Protein AF-R6D1F4-F1 (afdb_monomer)

pLDDT: mean 78.09, std 19.05, range [25.53, 97.44]

Solvent-accessible surface area (backbone atoms only — not comparable to full-atom values): 22098 Å² total; per-residue (Å²): 130,82,60,61,30,60,56,49,36,53,54,28,50,54,47,27,51,52,50,48,73,69,30,68,64,54,50,50,48,53,52,25,31,78,68,50,69,41,52,68,66,56,49,43,51,42,25,47,53,52,12,49,42,47,22,52,22,46,59,75,63,56,49,48,90,72,30,70,96,51,46,61,45,45,70,38,38,33,46,33,50,54,51,55,50,50,54,47,43,54,55,43,47,49,47,46,39,45,26,47,51,37,53,28,57,77,69,72,49,92,71,85,74,60,78,46,83,80,66,59,69,62,52,49,52,46,15,49,65,34,28,41,85,91,60,50,64,70,58,26,43,48,47,54,26,59,47,42,29,51,52,37,36,41,47,46,46,45,26,42,56,49,37,50,51,55,40,37,76,72,62,32,45,30,34,42,36,30,45,34,83,80,87,55,56,73,70,55,50,72,58,40,46,77,24,48,55,74,87,60,52,60,91,59,65,85,63,70,55,80,90,59,80,50,43,61,40,68,54,73,43,81,62,90,73,56,99,87,52,100,67,88,79,82,81,60,72,66,64,60,54,62,64,72,67,76,80,75,86,74,91,77,84,52,72,69,60,57,50,52,32,52,74,72,69,44,70,74,87,57,88,71,83,69,60,56,54,78,63,55,59,62,52,34,41,75,72,59,55,30,37,78,54,68,22,62,80,67,35,34,35,26,30,80,87,45,93,64,36,48,88,74,51,26,22,42,77,56,54,70,73,55,51,44,50,48,43,70,72,42,61,64,60,28,31,71,38,59,49,100,84,69,49,75,64,49,32,31,40,34,79,52,100,52,76,44,18,28,18,38,40,83,88,78,67,49,76,41,81,24,33,30,34,33,43,40,52,25,64,84,24,14,35,74,36,34,35,75,83,80,79,87,128

Radius of gyration: 24.53 Å; Cα contacts (8 Å, |Δi|>4): 588; chains: 1; bounding box: 67×58×60 Å

Structure (mmCIF, N/CA/C/O backbone):
data_AF-R6D1F4-F1
#
_entry.id   AF-R6D1F4-F1
#
loop_
_atom_site.group_PDB
_atom_site.id
_atom_site.type_symbol
_atom_site.label_atom_id
_atom_site.label_alt_id
_atom_site.label_comp_id
_atom_site.label_asym_id
_atom_site.label_entity_id
_atom_site.label_seq_id
_atom_site.pdbx_PDB_ins_code
_atom_site.Cartn_x
_atom_site.Cartn_y
_atom_site.Cartn_z
_atom_site.occupancy
_atom_site.B_iso_or_equiv
_atom_site.auth_seq_id
_atom_site.auth_comp_id
_atom_site.auth_asym_id
_atom_site.auth_atom_id
_atom_site.pdbx_PDB_model_num
ATOM 1 N N . MET A 1 1 ? -4.637 -19.930 -29.247 1.00 53.06 1 MET A N 1
ATOM 2 C CA . MET A 1 1 ? -3.417 -19.382 -28.620 1.00 53.06 1 MET A CA 1
ATOM 3 C C . MET A 1 1 ? -3.713 -19.328 -27.136 1.00 53.06 1 MET A C 1
ATOM 5 O O . MET A 1 1 ? -4.771 -18.810 -26.799 1.00 53.06 1 MET A O 1
ATOM 9 N N . ALA A 1 2 ? -2.911 -19.974 -26.293 1.00 59.78 2 ALA A N 1
ATOM 10 C CA . ALA A 1 2 ? -3.158 -19.962 -24.855 1.00 59.78 2 ALA A CA 1
ATOM 11 C C . ALA A 1 2 ? -3.005 -18.535 -24.308 1.00 59.78 2 ALA A C 1
ATOM 13 O O . ALA A 1 2 ? -2.110 -17.807 -24.741 1.00 59.78 2 ALA A O 1
ATOM 14 N N . ASP A 1 3 ? -3.900 -18.122 -23.411 1.00 86.00 3 ASP A N 1
ATOM 15 C CA . ASP A 1 3 ? -3.799 -16.825 -22.745 1.00 86.00 3 ASP A CA 1
ATOM 16 C C . ASP A 1 3 ? -2.690 -16.902 -21.690 1.00 86.00 3 ASP A C 1
ATOM 18 O O . ASP A 1 3 ? -2.910 -17.324 -20.554 1.00 86.00 3 ASP A O 1
ATOM 22 N N . ILE A 1 4 ? -1.477 -16.515 -22.093 1.00 91.75 4 ILE A N 1
ATOM 23 C CA . ILE A 1 4 ? -0.282 -16.528 -21.239 1.00 91.75 4 ILE A CA 1
ATOM 24 C C . ILE A 1 4 ? -0.529 -15.750 -19.937 1.00 91.75 4 ILE A C 1
ATOM 26 O O . ILE A 1 4 ? -0.043 -16.153 -18.882 1.00 91.75 4 ILE A O 1
ATOM 30 N N . GLY A 1 5 ? -1.310 -14.664 -19.976 1.00 92.69 5 GLY A N 1
ATOM 31 C CA . GLY A 1 5 ? -1.641 -13.890 -18.779 1.00 92.69 5 GLY A CA 1
ATOM 32 C C . GLY A 1 5 ? -2.456 -14.699 -17.774 1.00 92.69 5 GLY A C 1
ATOM 33 O O . GLY A 1 5 ? -2.132 -14.701 -16.584 1.00 92.69 5 GLY A O 1
ATOM 34 N N . ALA A 1 6 ? -3.468 -15.427 -18.249 1.00 94.25 6 ALA A N 1
ATOM 35 C CA . ALA A 1 6 ? -4.284 -16.300 -17.410 1.00 94.25 6 ALA A CA 1
ATOM 36 C C . ALA A 1 6 ? -3.468 -17.468 -16.827 1.00 94.25 6 ALA A C 1
ATOM 38 O O . ALA A 1 6 ? -3.527 -17.713 -15.621 1.00 94.25 6 ALA A O 1
ATOM 39 N N . GLU A 1 7 ? -2.646 -18.135 -17.643 1.00 95.06 7 GLU A N 1
ATOM 40 C CA . GLU A 1 7 ? -1.803 -19.248 -17.183 1.00 95.06 7 GLU A CA 1
ATOM 41 C C . GLU A 1 7 ? -0.775 -18.811 -16.128 1.00 95.06 7 GLU A C 1
ATOM 43 O O . GLU A 1 7 ? -0.550 -19.507 -15.131 1.00 95.06 7 GLU A O 1
ATOM 48 N N . LEU A 1 8 ? -0.142 -17.649 -16.323 1.00 96.12 8 LEU A N 1
ATOM 49 C CA . LEU A 1 8 ? 0.787 -17.086 -15.343 1.00 96.12 8 LEU A CA 1
ATOM 50 C C . LEU A 1 8 ? 0.063 -16.719 -14.050 1.00 96.12 8 LEU A C 1
ATOM 52 O O . LEU A 1 8 ? 0.549 -17.054 -12.969 1.00 96.12 8 LEU A O 1
ATOM 56 N N . LEU A 1 9 ? -1.110 -16.089 -14.139 1.00 95.81 9 LEU A N 1
ATOM 57 C CA . LEU A 1 9 ? -1.911 -15.748 -12.966 1.00 95.81 9 LEU A CA 1
ATOM 58 C C . LEU A 1 9 ? -2.286 -16.995 -12.148 1.00 95.81 9 LEU A C 1
ATOM 60 O O . LEU A 1 9 ? -2.201 -16.960 -10.919 1.00 95.81 9 LEU A O 1
ATOM 64 N N . GLU A 1 10 ? -2.661 -18.103 -12.789 1.00 95.00 10 GLU A N 1
ATOM 65 C CA . GLU A 1 10 ? -2.964 -19.359 -12.090 1.00 95.00 10 GLU A CA 1
ATOM 66 C C . GLU A 1 10 ? -1.749 -19.919 -11.339 1.00 95.00 10 GLU A C 1
ATOM 68 O O . GLU A 1 10 ? -1.859 -20.275 -10.159 1.00 95.00 10 GLU A O 1
ATOM 73 N N . LYS A 1 11 ? -0.572 -19.937 -11.977 1.00 96.19 11 LYS A N 1
ATOM 74 C CA . LYS A 1 11 ? 0.685 -20.371 -11.339 1.00 96.19 11 LYS A CA 1
ATOM 75 C C . LYS A 1 11 ? 1.052 -19.480 -10.151 1.00 96.19 11 LYS A C 1
ATOM 77 O O . LYS A 1 11 ? 1.352 -19.991 -9.067 1.00 96.19 11 LYS A O 1
ATOM 82 N N . ILE A 1 12 ? 0.951 -18.161 -10.326 1.00 94.44 12 ILE A N 1
ATOM 83 C CA . ILE A 1 12 ? 1.203 -17.164 -9.278 1.00 94.44 12 ILE A CA 1
ATOM 84 C C . ILE A 1 12 ? 0.252 -17.386 -8.097 1.00 94.44 12 ILE A C 1
ATOM 86 O O . ILE A 1 12 ? 0.707 -17.467 -6.957 1.00 94.44 12 ILE A O 1
ATOM 90 N N . ARG A 1 13 ? -1.051 -17.565 -8.344 1.00 93.56 13 ARG A N 1
ATOM 91 C CA . ARG A 1 13 ? -2.054 -17.837 -7.298 1.00 93.56 13 ARG A CA 1
ATOM 92 C C . ARG A 1 13 ? -1.771 -19.126 -6.536 1.00 93.56 13 ARG A C 1
ATOM 94 O O . ARG A 1 13 ? -1.848 -19.138 -5.306 1.00 93.56 13 ARG A O 1
ATOM 101 N N . ALA A 1 14 ? -1.427 -20.203 -7.240 1.00 90.94 14 ALA A N 1
ATOM 102 C CA . ALA A 1 14 ? -1.107 -21.482 -6.612 1.00 90.94 14 ALA A CA 1
ATOM 103 C C . ALA A 1 14 ? 0.117 -21.366 -5.687 1.00 90.94 14 ALA A C 1
ATOM 105 O O . ALA A 1 14 ? 0.090 -21.839 -4.545 1.00 90.94 14 ALA A O 1
ATOM 106 N N . TYR A 1 15 ? 1.169 -20.687 -6.144 1.00 90.25 15 TYR A N 1
ATOM 107 C CA . TYR A 1 15 ? 2.377 -20.466 -5.353 1.00 90.25 15 TYR A CA 1
ATOM 108 C C . TYR A 1 15 ? 2.146 -19.516 -4.178 1.00 90.25 15 TYR A C 1
ATOM 110 O O . TYR A 1 15 ? 2.557 -19.820 -3.058 1.00 90.25 15 TYR A O 1
ATOM 118 N N . PHE A 1 16 ? 1.433 -18.410 -4.402 1.00 90.56 16 PHE A N 1
ATOM 119 C CA . PHE A 1 16 ? 1.022 -17.475 -3.358 1.00 90.56 16 PHE A CA 1
ATOM 120 C C . PHE A 1 16 ? 0.257 -18.199 -2.247 1.00 90.56 16 PHE A C 1
ATOM 122 O O . PHE A 1 16 ? 0.641 -18.118 -1.080 1.00 90.56 16 PHE A O 1
ATOM 129 N N . LYS A 1 17 ? -0.750 -19.006 -2.607 1.00 87.69 17 LYS A N 1
ATOM 130 C CA . LYS A 1 17 ? -1.516 -19.817 -1.653 1.00 87.69 17 LYS A CA 1
ATOM 131 C C . LYS A 1 17 ? -0.607 -20.737 -0.837 1.00 87.69 17 LYS A C 1
ATOM 133 O O . LYS A 1 17 ? -0.719 -20.762 0.387 1.00 87.69 17 LYS A O 1
ATOM 138 N N . LYS A 1 18 ? 0.321 -21.450 -1.487 1.00 88.06 18 LYS A N 1
ATOM 139 C CA . LYS A 1 18 ? 1.293 -22.324 -0.808 1.00 88.06 18 LYS A CA 1
ATOM 140 C C . LYS A 1 18 ? 2.177 -21.541 0.170 1.00 88.06 18 LYS A C 1
ATOM 142 O O . LYS A 1 18 ? 2.389 -21.991 1.294 1.00 88.06 18 LYS A O 1
ATOM 147 N N . LYS A 1 19 ? 2.678 -20.367 -0.226 1.00 86.25 19 LYS A N 1
ATOM 148 C CA . LYS A 1 19 ? 3.508 -19.512 0.637 1.00 86.25 19 LYS A CA 1
ATOM 149 C C . LYS A 1 19 ? 2.720 -18.964 1.824 1.00 86.25 19 LYS A C 1
ATOM 151 O O . LYS A 1 19 ? 3.225 -19.010 2.938 1.00 86.25 19 LYS A O 1
ATOM 156 N N . CYS A 1 20 ? 1.476 -18.531 1.626 1.00 79.00 20 CYS A N 1
ATOM 157 C CA . CYS A 1 20 ? 0.606 -18.093 2.718 1.00 79.00 20 CYS A CA 1
ATOM 158 C C . CYS A 1 20 ? 0.258 -19.228 3.689 1.00 79.00 20 CYS A C 1
ATOM 160 O O . CYS A 1 20 ? 0.192 -18.988 4.891 1.00 79.00 20 CYS A O 1
ATOM 162 N N . GLN A 1 21 ? 0.061 -20.456 3.199 1.00 81.56 21 GLN A N 1
ATOM 163 C CA . GLN A 1 21 ? -0.160 -21.641 4.041 1.00 81.56 21 GLN A CA 1
ATOM 164 C C . GLN A 1 21 ? 1.066 -21.992 4.894 1.00 81.56 21 GLN A C 1
ATOM 166 O O . GLN A 1 21 ? 0.909 -22.424 6.032 1.00 81.56 21 GLN A O 1
ATOM 171 N N . GLY A 1 22 ? 2.273 -21.791 4.358 1.00 78.00 22 GLY A N 1
ATOM 172 C CA . GLY A 1 22 ? 3.528 -21.996 5.086 1.00 78.00 22 GLY A CA 1
ATOM 173 C C . GLY A 1 22 ? 3.940 -20.835 5.999 1.00 78.00 22 GLY A C 1
ATOM 174 O O . GLY A 1 22 ? 4.859 -20.991 6.799 1.00 78.00 22 GLY A O 1
ATOM 175 N N . ASP A 1 23 ? 3.293 -19.673 5.898 1.00 81.62 23 ASP A N 1
ATOM 176 C CA . ASP A 1 23 ? 3.633 -18.493 6.692 1.00 81.62 23 ASP A CA 1
ATOM 177 C C . ASP A 1 23 ? 2.931 -18.531 8.057 1.00 81.62 23 ASP A C 1
ATOM 179 O O . ASP A 1 23 ? 1.729 -18.281 8.184 1.00 81.62 23 ASP A O 1
ATOM 183 N N . ALA A 1 24 ? 3.709 -18.824 9.101 1.00 79.56 24 ALA A N 1
ATOM 184 C CA . ALA A 1 24 ? 3.209 -18.948 10.467 1.00 79.56 24 ALA A CA 1
ATOM 185 C C . ALA A 1 24 ? 2.533 -17.668 10.989 1.00 79.56 24 ALA A C 1
ATOM 187 O O . ALA A 1 24 ? 1.600 -17.754 11.790 1.00 79.56 24 ALA A O 1
ATOM 188 N N . TYR A 1 25 ? 2.978 -16.486 10.547 1.00 82.19 25 TYR A N 1
ATOM 189 C CA . TYR A 1 25 ? 2.371 -15.225 10.961 1.00 82.19 25 TYR A CA 1
ATOM 190 C C . TYR A 1 25 ? 1.000 -15.046 10.307 1.00 82.19 25 TYR A C 1
ATOM 192 O O . TYR A 1 25 ? 0.024 -14.793 11.013 1.00 82.19 25 TYR A O 1
ATOM 200 N N . ILE A 1 26 ? 0.905 -15.259 8.990 1.00 81.50 26 ILE A N 1
ATOM 201 C CA . ILE A 1 26 ? -0.367 -15.193 8.253 1.00 81.50 26 ILE A CA 1
ATOM 202 C C . ILE A 1 26 ? -1.378 -16.175 8.856 1.00 81.50 26 ILE A C 1
ATOM 204 O O . ILE A 1 26 ? -2.488 -15.769 9.196 1.00 81.50 26 ILE A O 1
ATOM 208 N N . GLN A 1 27 ? -0.992 -17.439 9.057 1.00 87.00 27 GLN A N 1
ATOM 209 C CA . GLN A 1 27 ? -1.887 -18.449 9.636 1.00 87.00 27 GLN A CA 1
ATOM 210 C C . GLN A 1 27 ? -2.335 -18.084 11.058 1.00 87.00 27 GLN A C 1
ATOM 212 O O . GLN A 1 27 ? -3.510 -18.229 11.395 1.00 87.00 27 GLN A O 1
ATOM 217 N N . SER A 1 28 ? -1.425 -17.552 11.879 1.00 84.06 28 SER A N 1
ATOM 218 C CA . SER A 1 28 ? -1.742 -17.097 13.235 1.00 84.06 28 SER A CA 1
ATOM 219 C C . SER A 1 28 ? -2.768 -15.961 13.235 1.00 84.06 28 SER A C 1
ATOM 221 O O . SER A 1 28 ? -3.774 -16.045 13.943 1.00 84.06 28 SER A O 1
ATOM 223 N N . VAL A 1 29 ? -2.569 -14.921 12.417 1.00 79.06 29 VAL A N 1
ATOM 224 C CA . VAL A 1 29 ? -3.498 -13.781 12.358 1.00 79.06 29 VAL A CA 1
ATOM 225 C C . VAL A 1 29 ? -4.857 -14.206 11.802 1.00 79.06 29 VAL A C 1
ATOM 227 O O . VAL A 1 29 ? -5.874 -13.849 12.392 1.00 79.06 29 VAL A O 1
ATOM 230 N N . LEU A 1 30 ? -4.906 -15.016 10.739 1.00 81.81 30 LEU A N 1
ATOM 231 C CA . LEU A 1 30 ? -6.174 -15.526 10.197 1.00 81.81 30 LEU A CA 1
ATOM 232 C C . LEU A 1 30 ? -6.939 -16.378 11.224 1.00 81.81 30 LEU A C 1
ATOM 234 O O . LEU A 1 30 ? -8.153 -16.231 11.362 1.00 81.81 30 LEU A O 1
ATOM 238 N N . GLY A 1 31 ? -6.239 -17.200 12.012 1.00 78.44 31 GLY A N 1
ATOM 239 C CA . GLY A 1 31 ? -6.842 -17.932 13.129 1.00 78.44 31 GLY A CA 1
ATOM 240 C C . GLY A 1 31 ? -7.426 -17.007 14.203 1.00 78.44 31 GLY A C 1
ATOM 241 O O . GLY A 1 31 ? -8.536 -17.234 14.684 1.00 78.44 31 GLY A O 1
ATOM 242 N N . LYS A 1 32 ? -6.724 -15.918 14.548 1.00 80.88 32 LYS A N 1
ATOM 243 C CA . LYS A 1 32 ? -7.228 -14.899 15.488 1.00 80.88 32 LYS A CA 1
ATOM 244 C C . LYS A 1 32 ? -8.426 -14.127 14.942 1.00 80.88 32 LYS A C 1
ATOM 246 O O . LYS A 1 32 ? -9.312 -13.766 15.718 1.00 80.88 32 LYS A O 1
ATOM 251 N N . VAL A 1 33 ? -8.462 -13.865 13.636 1.00 84.69 33 VAL A N 1
ATOM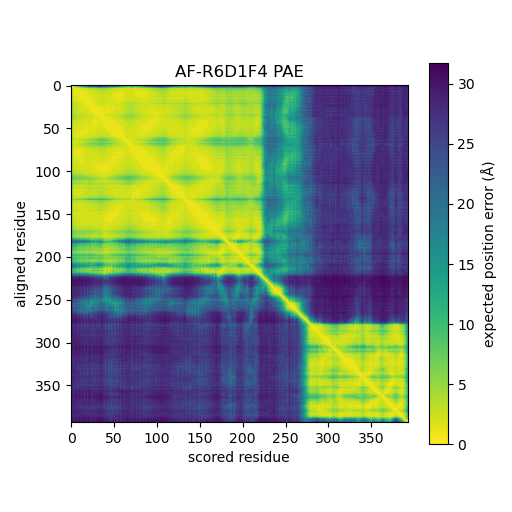 252 C CA . VAL A 1 33 ? -9.601 -13.229 12.960 1.00 84.69 33 VAL A CA 1
ATOM 253 C C . VAL A 1 33 ? -10.833 -14.125 13.085 1.00 84.69 33 VAL A C 1
ATOM 255 O O . VAL A 1 33 ? -11.843 -13.681 13.630 1.00 84.69 33 VAL A O 1
ATOM 258 N N . ALA A 1 34 ? -10.708 -15.408 12.727 1.00 83.06 34 ALA A N 1
ATOM 259 C CA . ALA A 1 34 ? -11.786 -16.390 12.862 1.00 83.06 34 ALA A CA 1
ATOM 260 C C . ALA A 1 34 ? -12.261 -16.556 14.319 1.00 83.06 34 ALA A C 1
ATOM 262 O O . ALA A 1 34 ? -13.454 -16.696 14.579 1.00 83.06 34 ALA A O 1
ATOM 263 N N . ALA A 1 35 ? -11.340 -16.483 15.286 1.00 84.75 35 ALA A N 1
ATOM 264 C CA . ALA A 1 35 ? -11.652 -16.546 16.714 1.00 84.75 35 ALA A CA 1
ATOM 265 C C . ALA A 1 35 ? -12.200 -15.226 17.305 1.00 84.75 35 ALA A C 1
ATOM 267 O O . ALA A 1 35 ? -12.574 -15.190 18.477 1.00 84.75 35 ALA A O 1
ATOM 268 N N . GLY A 1 36 ? -12.217 -14.119 16.551 1.00 85.06 36 GLY A N 1
ATOM 269 C CA . GLY A 1 36 ? -12.628 -12.800 17.054 1.00 85.06 36 GLY A CA 1
ATOM 270 C C . GLY A 1 36 ? -11.679 -12.194 18.104 1.00 85.06 36 GLY A C 1
ATOM 271 O O . GLY A 1 36 ? -12.086 -11.367 18.934 1.00 85.06 36 GLY A O 1
ATOM 272 N N . THR A 1 37 ? -10.414 -12.615 18.110 1.00 86.75 37 THR A N 1
ATOM 273 C CA . THR A 1 37 ? -9.377 -12.156 19.051 1.00 86.75 37 THR A CA 1
ATOM 274 C C . THR A 1 37 ? -8.314 -11.268 18.407 1.00 86.75 37 THR A C 1
ATOM 276 O O . THR A 1 37 ? -7.555 -10.630 19.139 1.00 86.75 37 THR A O 1
ATOM 279 N N . ALA A 1 38 ? -8.298 -11.171 17.073 1.00 79.75 38 ALA A N 1
ATOM 280 C CA . ALA A 1 38 ? -7.378 -10.312 16.335 1.00 79.75 38 ALA A CA 1
ATOM 281 C C . ALA A 1 38 ? -7.496 -8.834 16.735 1.00 79.75 38 ALA A C 1
ATOM 283 O O . ALA A 1 38 ? -8.564 -8.355 17.129 1.00 79.75 38 ALA A O 1
ATOM 284 N N . GLN A 1 39 ? -6.377 -8.124 16.623 1.00 84.06 39 GLN A N 1
ATOM 285 C CA . GLN A 1 39 ? -6.274 -6.680 16.797 1.00 84.06 39 GLN A CA 1
ATOM 286 C C . GLN A 1 39 ? -5.998 -5.989 15.462 1.00 84.06 39 GLN A C 1
ATOM 288 O O . GLN A 1 39 ? -5.355 -6.548 14.577 1.00 84.06 39 GLN A O 1
ATOM 293 N N . MET A 1 40 ? -6.414 -4.727 15.345 1.00 85.44 40 MET A N 1
ATOM 294 C CA . MET A 1 40 ? -6.234 -3.940 14.121 1.00 85.44 40 MET A CA 1
ATOM 295 C C . MET A 1 40 ? -4.776 -3.825 13.672 1.00 85.44 40 MET A C 1
ATOM 297 O O . MET A 1 40 ? -4.468 -3.904 12.485 1.00 85.44 40 MET A O 1
ATOM 301 N N . GLU A 1 41 ? -3.846 -3.723 14.618 1.00 81.31 41 GLU A N 1
ATOM 302 C CA . GLU A 1 41 ? -2.424 -3.707 14.286 1.00 81.31 41 GLU A CA 1
ATOM 303 C C . GLU A 1 41 ? -1.943 -5.018 13.646 1.00 81.31 41 GLU A C 1
ATOM 305 O O . GLU A 1 41 ? -1.112 -4.990 12.740 1.00 81.31 41 GLU A O 1
ATOM 310 N N . GLU A 1 42 ? -2.509 -6.161 14.040 1.00 80.19 42 GLU A N 1
ATOM 311 C CA . GLU A 1 42 ? -2.190 -7.458 13.436 1.00 80.19 42 GLU A CA 1
ATOM 312 C C . GLU A 1 42 ? -2.698 -7.544 11.995 1.00 80.19 42 GLU A C 1
ATOM 314 O O . GLU A 1 42 ? -2.023 -8.124 11.150 1.00 80.19 42 GLU A O 1
ATOM 319 N N . ILE A 1 43 ? -3.831 -6.909 11.679 1.00 87.25 43 ILE A N 1
ATOM 320 C CA . ILE A 1 43 ? -4.327 -6.810 10.297 1.00 87.25 43 ILE A CA 1
ATOM 321 C C . ILE A 1 43 ? -3.442 -5.873 9.462 1.00 87.25 43 ILE A C 1
ATOM 323 O O . ILE A 1 43 ? -3.147 -6.161 8.301 1.00 87.25 43 ILE A O 1
ATOM 327 N N . SER A 1 44 ? -2.948 -4.786 10.064 1.00 86.19 44 SER A N 1
ATOM 328 C CA . SER A 1 44 ? -1.982 -3.888 9.420 1.00 86.19 44 SER A CA 1
ATOM 329 C C . SER A 1 44 ? -0.683 -4.604 9.059 1.00 86.19 44 SER A C 1
ATOM 331 O O . SER A 1 44 ? -0.127 -4.385 7.990 1.00 86.19 44 SER A O 1
ATOM 333 N N . LEU A 1 45 ? -0.186 -5.474 9.935 1.00 83.25 45 LEU A N 1
ATOM 334 C CA . LEU A 1 45 ? 1.002 -6.283 9.670 1.00 83.25 45 LEU A CA 1
ATOM 335 C C . LEU A 1 45 ? 0.702 -7.443 8.708 1.00 83.25 45 LEU A C 1
ATOM 337 O O . LEU A 1 45 ? 1.538 -7.756 7.860 1.00 83.25 45 LEU A O 1
ATOM 341 N N . LEU A 1 46 ? -0.498 -8.031 8.772 1.00 84.44 46 LEU A N 1
ATOM 342 C CA . LEU A 1 46 ? -0.970 -9.029 7.809 1.00 84.44 46 LEU A CA 1
ATOM 343 C C . LEU A 1 46 ? -0.942 -8.474 6.382 1.00 84.44 46 LEU A C 1
ATOM 345 O O . LEU A 1 46 ? -0.485 -9.179 5.487 1.00 84.44 46 LEU A O 1
ATOM 349 N N . SER A 1 47 ? -1.358 -7.222 6.156 1.00 90.31 47 SER A N 1
ATOM 350 C CA . SER A 1 47 ? -1.299 -6.614 4.817 1.00 90.31 47 SER A CA 1
ATOM 351 C C . SER A 1 47 ? 0.136 -6.512 4.286 1.00 90.31 47 SER A C 1
ATOM 353 O O . SER A 1 47 ? 0.371 -6.744 3.100 1.00 90.31 47 SER A O 1
ATOM 355 N N . GLN A 1 48 ? 1.120 -6.259 5.157 1.00 87.38 48 GLN A N 1
ATOM 356 C CA . GLN A 1 48 ? 2.540 -6.271 4.782 1.00 87.38 48 GLN A CA 1
ATOM 357 C C . GLN A 1 48 ? 2.992 -7.682 4.390 1.00 87.38 48 GLN A C 1
ATOM 359 O O . GLN A 1 48 ? 3.586 -7.860 3.327 1.00 87.38 48 GLN A O 1
ATOM 364 N N . SER A 1 49 ? 2.672 -8.690 5.210 1.00 85.50 49 SER A N 1
ATOM 365 C CA . SER A 1 49 ? 3.015 -10.090 4.934 1.00 85.50 49 SER A CA 1
ATOM 366 C C . SER A 1 49 ? 2.361 -10.604 3.649 1.00 85.50 49 SER A C 1
ATOM 368 O O . SER A 1 49 ? 3.034 -11.226 2.832 1.00 85.50 49 SER A O 1
ATOM 370 N N . ILE A 1 50 ? 1.077 -10.312 3.426 1.00 90.56 50 ILE A N 1
ATOM 371 C CA . ILE A 1 50 ? 0.350 -10.685 2.203 1.00 90.56 50 ILE A CA 1
ATOM 372 C C . ILE A 1 50 ? 0.973 -10.016 0.975 1.00 90.56 50 ILE A C 1
ATOM 374 O O . ILE A 1 50 ? 1.229 -10.694 -0.019 1.00 90.56 50 ILE A O 1
ATOM 378 N N . GLY A 1 51 ? 1.292 -8.720 1.057 1.00 91.88 51 GLY A N 1
ATOM 379 C CA . GLY A 1 51 ? 1.961 -7.999 -0.027 1.00 91.88 51 GLY A CA 1
ATOM 380 C C . GLY A 1 51 ? 3.309 -8.620 -0.384 1.00 91.88 51 GLY A C 1
ATOM 381 O O . GLY A 1 51 ? 3.592 -8.836 -1.560 1.00 91.88 51 GLY A O 1
ATOM 382 N N . PHE A 1 52 ? 4.100 -8.977 0.629 1.00 88.38 52 PHE A N 1
ATOM 383 C CA . PHE A 1 52 ? 5.386 -9.649 0.453 1.00 88.38 52 PHE A CA 1
ATOM 384 C C . PHE A 1 52 ? 5.244 -11.048 -0.169 1.00 88.38 52 PHE A C 1
ATOM 386 O O . PHE A 1 52 ? 5.977 -11.400 -1.088 1.00 88.38 52 PHE A O 1
ATOM 393 N N . ARG A 1 53 ? 4.278 -11.868 0.269 1.00 88.44 53 ARG A N 1
ATOM 394 C CA . ARG A 1 53 ? 4.058 -13.189 -0.355 1.00 88.44 53 ARG A CA 1
ATOM 395 C C . ARG A 1 53 ? 3.583 -13.069 -1.800 1.00 88.44 53 ARG A C 1
ATOM 397 O O . ARG A 1 53 ? 3.977 -13.881 -2.636 1.00 88.44 53 ARG A O 1
ATOM 404 N N . ALA A 1 54 ? 2.774 -12.058 -2.103 1.00 91.50 54 ALA A N 1
ATOM 405 C CA . ALA A 1 54 ? 2.332 -11.776 -3.462 1.00 91.50 54 ALA A CA 1
ATOM 406 C C . ALA A 1 54 ? 3.499 -11.332 -4.357 1.00 91.50 54 ALA A C 1
ATOM 408 O O . ALA A 1 54 ? 3.613 -11.812 -5.483 1.00 91.50 54 ALA A O 1
ATOM 409 N N . SER A 1 55 ? 4.405 -10.486 -3.854 1.00 92.00 55 SER A N 1
ATOM 410 C CA . SER A 1 55 ? 5.592 -10.075 -4.610 1.00 92.00 55 SER A CA 1
ATOM 411 C C . SER A 1 55 ? 6.530 -11.249 -4.889 1.00 92.00 55 SER A C 1
ATOM 413 O O . SER A 1 55 ? 6.959 -11.411 -6.028 1.00 92.00 55 SER A O 1
ATOM 415 N N . GLN A 1 56 ? 6.758 -12.130 -3.909 1.00 89.06 56 GLN A N 1
ATOM 416 C CA . GLN A 1 56 ? 7.511 -13.372 -4.117 1.00 89.06 56 GLN A CA 1
ATOM 417 C C . GLN A 1 56 ? 6.887 -14.248 -5.209 1.00 89.06 56 GLN A C 1
ATOM 419 O O . GLN A 1 56 ? 7.601 -14.763 -6.065 1.00 89.06 56 GLN A O 1
ATOM 424 N N . ALA A 1 57 ? 5.562 -14.406 -5.195 1.00 91.62 57 ALA A N 1
ATOM 425 C CA . ALA A 1 57 ? 4.864 -15.205 -6.194 1.00 91.62 57 ALA A CA 1
ATOM 426 C C . ALA A 1 57 ? 4.972 -14.599 -7.602 1.00 91.62 57 ALA A C 1
ATOM 428 O O . ALA A 1 57 ? 5.180 -15.336 -8.560 1.00 91.62 57 ALA A O 1
ATOM 429 N N . ILE A 1 58 ? 4.878 -13.274 -7.738 1.00 92.06 58 ILE A N 1
ATOM 430 C CA . ILE A 1 58 ? 5.068 -12.595 -9.028 1.00 92.06 58 ILE A CA 1
ATOM 431 C C . ILE A 1 58 ? 6.505 -12.790 -9.534 1.00 92.06 58 ILE A C 1
ATOM 433 O O . ILE A 1 58 ? 6.681 -13.203 -10.677 1.00 92.06 58 ILE A O 1
ATOM 437 N N . SER A 1 59 ? 7.520 -12.545 -8.697 1.00 90.50 59 SER A N 1
ATOM 438 C CA . SER A 1 59 ? 8.937 -12.679 -9.082 1.00 90.50 59 SER A CA 1
ATOM 439 C C . SER A 1 59 ? 9.320 -14.085 -9.541 1.00 90.50 59 SER A C 1
ATOM 441 O O . SER A 1 59 ? 10.207 -14.229 -10.372 1.00 90.50 59 SER A O 1
ATOM 443 N N . GLU A 1 60 ? 8.679 -15.120 -8.995 1.00 92.94 60 GLU A N 1
ATOM 444 C CA . GLU A 1 60 ? 8.955 -16.516 -9.353 1.00 92.94 60 GLU A CA 1
ATOM 445 C C . GLU A 1 60 ? 8.577 -16.824 -10.812 1.00 92.94 60 GLU A C 1
ATOM 447 O O . GLU A 1 60 ? 9.307 -17.524 -11.511 1.00 92.94 60 GLU A O 1
ATOM 452 N N . PHE A 1 61 ? 7.438 -16.307 -11.286 1.00 93.62 61 PHE A N 1
ATOM 453 C CA . PHE A 1 61 ? 6.871 -16.704 -12.583 1.00 93.62 61 PHE A CA 1
ATOM 454 C C . PHE A 1 61 ? 6.960 -15.634 -13.668 1.00 93.62 61 PHE A C 1
ATOM 456 O O . PHE A 1 61 ? 6.819 -15.964 -14.844 1.00 93.62 61 PHE A O 1
ATOM 463 N N . VAL A 1 62 ? 7.177 -14.369 -13.308 1.00 91.12 62 VAL A N 1
ATOM 464 C CA . VAL A 1 62 ? 7.281 -13.274 -14.275 1.00 91.12 62 VAL A CA 1
ATOM 465 C C . VAL A 1 62 ? 8.749 -13.008 -14.598 1.00 91.12 62 VAL A C 1
ATOM 467 O O . VAL A 1 62 ? 9.456 -12.364 -13.831 1.00 91.12 62 VAL A O 1
ATOM 470 N N . ASN A 1 63 ? 9.187 -13.489 -15.759 1.00 90.56 63 ASN A N 1
ATOM 471 C CA . ASN A 1 63 ? 10.528 -13.301 -16.318 1.00 90.56 63 ASN A CA 1
ATOM 472 C C . ASN A 1 63 ? 10.458 -13.288 -17.854 1.00 90.56 63 ASN A C 1
ATOM 474 O O . ASN A 1 63 ? 9.433 -13.668 -18.425 1.00 90.56 63 ASN A O 1
ATOM 478 N N . VAL A 1 64 ? 11.526 -12.873 -18.538 1.00 90.62 64 VAL A N 1
ATOM 479 C CA . VAL A 1 64 ? 11.515 -12.775 -20.016 1.00 90.62 64 VAL A CA 1
ATOM 480 C C . VAL A 1 64 ? 11.266 -14.120 -20.701 1.00 90.62 64 VAL A C 1
ATOM 482 O O . VAL A 1 64 ? 10.636 -14.156 -21.750 1.00 90.62 64 VAL A O 1
ATOM 485 N N . ALA A 1 65 ? 11.690 -15.237 -20.106 1.00 91.12 65 ALA A N 1
ATOM 486 C CA . ALA A 1 65 ? 11.482 -16.565 -20.687 1.00 91.12 65 ALA A CA 1
ATOM 487 C C . ALA A 1 65 ? 10.013 -17.022 -20.622 1.00 91.12 65 ALA A C 1
ATOM 489 O O . ALA A 1 65 ? 9.581 -17.839 -21.433 1.00 91.12 65 ALA A O 1
ATOM 490 N N . ALA A 1 66 ? 9.246 -16.496 -19.669 1.00 91.19 66 ALA A N 1
ATOM 491 C CA . ALA A 1 66 ? 7.830 -16.792 -19.489 1.00 91.19 66 ALA A CA 1
ATOM 492 C C . ALA A 1 66 ? 6.906 -15.896 -20.337 1.00 91.19 66 ALA A C 1
ATOM 494 O O . ALA A 1 66 ? 5.692 -16.107 -20.348 1.00 91.19 66 ALA A O 1
ATOM 495 N N . LEU A 1 67 ? 7.459 -14.890 -21.022 1.00 92.94 67 LEU A N 1
ATOM 496 C CA . LEU A 1 67 ? 6.707 -13.868 -21.746 1.00 92.94 67 LEU A CA 1
ATOM 497 C C . LEU A 1 67 ? 6.796 -14.054 -23.268 1.00 92.94 67 LEU A C 1
ATOM 499 O O . LEU A 1 67 ? 7.840 -14.459 -23.784 1.00 92.94 67 LEU A O 1
ATOM 503 N N . PRO A 1 68 ? 5.729 -13.711 -24.013 1.00 90.56 68 PRO A N 1
ATOM 504 C CA . PRO A 1 68 ? 5.757 -13.752 -25.470 1.00 90.56 68 PRO A CA 1
ATOM 505 C C . PRO A 1 68 ? 6.801 -12.771 -26.007 1.00 90.56 68 PRO A C 1
ATOM 507 O O . PRO A 1 68 ? 6.846 -11.610 -25.602 1.00 90.56 68 PRO A O 1
ATOM 510 N N . ASP A 1 69 ? 7.671 -13.264 -26.887 1.00 90.88 69 ASP A N 1
ATOM 511 C CA . ASP A 1 69 ? 8.800 -12.528 -27.472 1.00 90.88 69 ASP A CA 1
ATOM 512 C C . ASP A 1 69 ? 9.712 -11.843 -26.433 1.00 90.88 69 ASP A C 1
ATOM 514 O O . ASP A 1 69 ? 10.394 -10.862 -26.738 1.00 90.88 69 ASP A O 1
ATOM 518 N N . GLY A 1 70 ? 9.711 -12.334 -25.188 1.00 90.12 70 GLY A N 1
ATOM 519 C CA . GLY A 1 70 ? 10.441 -11.731 -24.075 1.00 90.12 70 GLY A CA 1
ATOM 520 C C . GLY A 1 70 ? 9.880 -10.397 -23.582 1.00 90.12 70 GLY A C 1
ATOM 521 O O . GLY A 1 70 ? 10.577 -9.679 -22.866 1.00 90.12 70 GLY A O 1
ATOM 522 N N . LYS A 1 71 ? 8.649 -10.032 -23.964 1.00 92.19 71 LYS A N 1
ATOM 523 C CA . LYS A 1 71 ? 8.063 -8.710 -23.706 1.00 92.19 71 LYS A CA 1
ATOM 524 C C . LYS A 1 71 ? 6.805 -8.785 -22.850 1.00 92.19 71 LYS A C 1
ATOM 526 O O . LYS A 1 71 ? 5.917 -9.609 -23.058 1.00 92.19 71 LYS A O 1
ATOM 531 N N . MET A 1 72 ? 6.698 -7.856 -21.903 1.00 95.12 72 MET A N 1
ATOM 532 C CA . MET A 1 72 ? 5.490 -7.669 -21.103 1.00 95.12 72 MET A CA 1
ATOM 533 C C . MET A 1 72 ? 4.476 -6.818 -21.855 1.00 95.12 72 MET A C 1
ATOM 535 O O . MET A 1 72 ? 4.672 -5.617 -22.033 1.00 95.12 72 MET A O 1
ATOM 539 N N . TYR A 1 73 ? 3.362 -7.430 -22.240 1.00 95.50 73 TYR A N 1
ATOM 540 C CA . TYR A 1 73 ? 2.232 -6.721 -22.829 1.00 95.50 73 TYR A CA 1
ATOM 541 C C . TYR A 1 73 ? 1.276 -6.225 -21.746 1.00 95.50 73 TYR A C 1
ATOM 543 O O . TYR A 1 73 ? 1.108 -6.863 -20.705 1.00 95.50 73 TYR A O 1
ATOM 551 N N . TYR A 1 74 ? 0.613 -5.096 -22.006 1.00 95.00 74 TYR A N 1
ATOM 552 C CA . TYR A 1 74 ? -0.304 -4.469 -21.054 1.00 95.00 74 TYR A CA 1
ATOM 553 C C . TYR A 1 74 ? -1.396 -5.423 -20.558 1.00 95.00 74 TYR A C 1
ATOM 555 O O . TYR A 1 74 ? -1.631 -5.502 -19.359 1.00 95.00 74 TYR A O 1
ATOM 563 N N . ASN A 1 75 ? -2.028 -6.185 -21.454 1.00 95.81 75 ASN A N 1
ATOM 564 C CA . ASN A 1 75 ? -3.081 -7.137 -21.094 1.00 95.81 75 ASN A CA 1
ATOM 565 C C . ASN A 1 75 ? -2.572 -8.256 -20.169 1.00 95.81 75 ASN A C 1
ATOM 567 O O . ASN A 1 75 ? -3.297 -8.677 -19.272 1.00 95.81 75 ASN A O 1
ATOM 571 N N . ILE A 1 76 ? -1.327 -8.711 -20.353 1.00 96.12 76 ILE A N 1
ATOM 572 C CA . ILE A 1 76 ? -0.689 -9.711 -19.485 1.00 96.12 76 ILE A CA 1
ATOM 573 C C . ILE A 1 76 ? -0.404 -9.090 -18.114 1.00 96.12 76 ILE A C 1
ATOM 575 O O . ILE A 1 76 ? -0.792 -9.655 -17.090 1.00 96.12 76 ILE A O 1
ATOM 579 N N . ALA A 1 77 ? 0.213 -7.903 -18.091 1.00 95.56 77 ALA A N 1
ATOM 580 C CA . ALA A 1 77 ? 0.510 -7.177 -16.859 1.00 95.56 77 ALA A CA 1
ATOM 581 C C . ALA A 1 77 ? -0.762 -6.875 -16.053 1.00 95.56 77 ALA A C 1
ATOM 583 O O . ALA A 1 77 ? -0.792 -7.120 -14.848 1.00 95.56 77 ALA A O 1
ATOM 584 N N . ASP A 1 78 ? -1.811 -6.377 -16.713 1.00 96.25 78 ASP A N 1
ATOM 585 C CA . ASP A 1 78 ? -3.096 -6.061 -16.091 1.00 96.25 78 ASP A CA 1
ATOM 586 C C . ASP A 1 78 ? -3.786 -7.321 -15.569 1.00 96.25 78 ASP A C 1
ATOM 588 O O . ASP A 1 78 ? -4.206 -7.339 -14.417 1.00 96.25 78 ASP A O 1
ATOM 592 N N . THR A 1 79 ? -3.819 -8.408 -16.346 1.00 97.19 79 THR A N 1
ATOM 593 C CA . THR A 1 79 ? -4.399 -9.687 -15.898 1.00 97.19 79 THR A CA 1
ATOM 594 C C . THR A 1 79 ? -3.736 -10.176 -14.612 1.00 97.19 79 THR A C 1
ATOM 596 O O . THR A 1 79 ? -4.425 -10.499 -13.640 1.00 97.19 79 THR A O 1
ATOM 599 N N . ILE A 1 80 ? -2.400 -10.171 -14.569 1.00 97.44 80 ILE A N 1
ATOM 600 C CA . ILE A 1 80 ? -1.636 -10.605 -13.396 1.00 97.44 80 ILE A CA 1
ATOM 601 C C . ILE A 1 80 ? -1.877 -9.663 -12.209 1.00 97.44 80 ILE A C 1
ATOM 603 O O . ILE A 1 80 ? -2.263 -10.119 -11.130 1.00 97.44 80 ILE A O 1
ATOM 607 N N . LEU A 1 81 ? -1.667 -8.355 -12.388 1.00 95.69 81 LEU A N 1
ATOM 608 C CA . LEU A 1 81 ? -1.744 -7.377 -11.299 1.00 95.69 81 LEU A CA 1
ATOM 609 C C . LEU A 1 81 ? -3.165 -7.232 -10.764 1.00 95.69 81 LEU A C 1
ATOM 611 O O . LEU A 1 81 ? -3.362 -7.306 -9.554 1.00 95.69 81 LEU A O 1
ATOM 615 N N . SER A 1 82 ? -4.159 -7.076 -11.639 1.00 93.50 82 SER A N 1
ATOM 616 C CA . SER A 1 82 ? -5.563 -6.976 -11.241 1.00 93.50 82 SER A CA 1
ATOM 617 C C . SER A 1 82 ? -6.044 -8.262 -10.571 1.00 93.50 82 SER A C 1
ATOM 619 O O . SER A 1 82 ? -6.769 -8.182 -9.582 1.00 93.50 82 SER A O 1
ATOM 621 N N . GLY A 1 83 ? -5.626 -9.442 -11.044 1.00 92.69 83 GLY A N 1
ATOM 622 C CA . GLY A 1 83 ? -5.953 -10.721 -10.410 1.00 92.69 83 GLY A CA 1
ATOM 623 C C . GLY A 1 83 ? -5.397 -10.830 -8.989 1.00 92.69 83 GLY A C 1
ATOM 624 O O . GLY A 1 83 ? -6.159 -10.998 -8.038 1.00 92.69 83 GLY A O 1
ATOM 625 N N . VAL A 1 84 ? -4.081 -10.664 -8.835 1.00 95.69 84 VAL A N 1
ATOM 626 C CA . VAL A 1 84 ? -3.393 -10.764 -7.535 1.00 95.69 84 VAL A CA 1
ATOM 627 C C . VAL A 1 84 ? -3.880 -9.694 -6.555 1.00 95.69 84 VAL A C 1
ATOM 629 O O . VAL A 1 84 ? -4.156 -9.985 -5.391 1.00 95.69 84 VAL A O 1
ATOM 632 N N . LEU A 1 85 ? -4.014 -8.443 -7.003 1.00 96.12 85 LEU A N 1
ATOM 633 C CA . LEU A 1 85 ? -4.386 -7.337 -6.124 1.00 96.12 85 LEU A CA 1
ATOM 634 C C . LEU A 1 85 ? -5.864 -7.362 -5.728 1.00 96.12 85 LEU A C 1
ATOM 636 O O . LEU A 1 85 ? -6.178 -6.897 -4.634 1.00 96.12 85 LEU A O 1
ATOM 640 N N . LYS A 1 86 ? -6.764 -7.913 -6.554 1.00 93.69 86 LYS A N 1
ATOM 641 C CA . LYS A 1 86 ? -8.153 -8.172 -6.137 1.00 93.69 86 LYS A CA 1
ATOM 642 C C . LYS A 1 86 ? -8.210 -9.225 -5.035 1.00 93.69 86 LYS A C 1
ATOM 644 O O . LYS A 1 86 ? -8.868 -8.988 -4.027 1.00 93.69 86 LYS A O 1
ATOM 649 N N . ASP A 1 87 ? -7.475 -10.328 -5.175 1.00 87.81 87 ASP A N 1
ATOM 650 C CA . ASP A 1 87 ? -7.427 -11.371 -4.142 1.00 87.81 87 ASP A CA 1
ATOM 651 C C . ASP A 1 87 ? -6.894 -10.798 -2.813 1.00 87.81 87 ASP A C 1
ATOM 653 O O . ASP A 1 87 ? -7.497 -10.983 -1.754 1.00 87.81 87 ASP A O 1
ATOM 657 N N . ASN A 1 88 ? -5.810 -10.018 -2.868 1.00 95.50 88 ASN A N 1
ATOM 658 C CA . ASN A 1 88 ? -5.245 -9.348 -1.695 1.00 95.50 88 ASN A CA 1
ATOM 659 C C . ASN A 1 88 ? -6.218 -8.340 -1.061 1.00 95.50 88 ASN A C 1
ATOM 661 O O . ASN A 1 88 ? -6.345 -8.296 0.165 1.00 95.50 88 ASN A O 1
ATOM 665 N N . TYR A 1 89 ? -6.902 -7.536 -1.880 1.00 94.06 89 TYR A N 1
ATOM 666 C CA . TYR A 1 89 ? -7.912 -6.580 -1.422 1.00 94.06 89 TYR A CA 1
ATOM 667 C C . TYR A 1 89 ? -9.036 -7.283 -0.653 1.00 94.06 89 TYR A C 1
ATOM 669 O O . TYR A 1 89 ? -9.399 -6.831 0.438 1.00 94.06 89 TYR A O 1
ATOM 677 N N . GLU A 1 90 ? -9.538 -8.401 -1.186 1.00 88.38 90 GLU A N 1
ATOM 678 C CA . GLU A 1 90 ? -10.596 -9.203 -0.569 1.00 88.38 90 GLU A CA 1
ATOM 679 C C . GLU A 1 90 ? -10.146 -9.814 0.763 1.00 88.38 90 GLU A C 1
ATOM 681 O O . GLU A 1 90 ? -10.874 -9.711 1.754 1.00 88.38 90 GLU A O 1
ATOM 686 N N . ILE A 1 91 ? -8.934 -10.379 0.824 1.00 89.06 91 ILE A N 1
ATOM 687 C CA . ILE A 1 91 ? -8.352 -10.928 2.061 1.00 89.06 91 ILE A CA 1
ATOM 688 C C . ILE A 1 91 ? -8.274 -9.845 3.145 1.00 89.06 91 ILE A C 1
ATOM 690 O O . ILE A 1 91 ? -8.738 -10.049 4.267 1.00 89.06 91 ILE A O 1
ATOM 694 N N . ILE A 1 92 ? -7.708 -8.682 2.814 1.00 93.50 92 ILE A N 1
ATOM 695 C CA . ILE A 1 92 ? -7.419 -7.627 3.793 1.00 93.50 92 ILE A CA 1
ATOM 696 C C . ILE A 1 92 ? -8.694 -6.935 4.269 1.00 93.50 92 ILE A C 1
ATOM 698 O O . ILE A 1 92 ? -8.883 -6.797 5.477 1.00 93.50 92 ILE A O 1
ATOM 702 N N . ASN A 1 93 ? -9.588 -6.534 3.359 1.00 93.50 93 ASN A N 1
ATOM 703 C CA . ASN A 1 93 ? -10.832 -5.860 3.748 1.00 93.50 93 ASN A CA 1
ATOM 704 C C . ASN A 1 93 ? -11.747 -6.792 4.547 1.00 93.50 93 ASN A C 1
ATOM 706 O O . ASN A 1 93 ? -12.394 -6.342 5.491 1.00 93.50 93 ASN A O 1
ATOM 710 N N . SER A 1 94 ? -11.794 -8.085 4.210 1.00 87.81 94 SER A N 1
ATOM 711 C CA . SER A 1 94 ? -12.611 -9.049 4.956 1.00 87.81 94 SER A CA 1
ATOM 712 C C . SER A 1 94 ? -12.041 -9.297 6.352 1.00 87.81 94 SER A C 1
ATOM 714 O O . SER A 1 94 ? -12.779 -9.192 7.331 1.00 87.81 94 SER A O 1
ATOM 716 N N . ALA A 1 95 ? -10.725 -9.508 6.468 1.00 89.50 95 ALA A N 1
ATOM 717 C CA . ALA A 1 95 ? -10.067 -9.676 7.763 1.00 89.50 95 ALA A CA 1
ATOM 718 C C . ALA A 1 95 ? -10.206 -8.427 8.653 1.00 89.50 95 ALA A C 1
ATOM 720 O O . ALA A 1 95 ? -10.495 -8.541 9.847 1.00 89.50 95 ALA A O 1
ATOM 721 N N . ALA A 1 96 ? -10.064 -7.230 8.076 1.00 92.88 96 ALA A N 1
ATOM 722 C CA . ALA A 1 96 ? -10.256 -5.968 8.786 1.00 92.88 96 ALA A CA 1
ATOM 723 C C . ALA A 1 96 ? -11.711 -5.788 9.250 1.00 92.88 96 ALA A C 1
ATOM 725 O O . ALA A 1 96 ? -11.943 -5.429 10.405 1.00 92.88 96 ALA A O 1
ATOM 726 N N . ALA A 1 97 ? -12.692 -6.098 8.397 1.00 91.56 97 ALA A N 1
ATOM 727 C CA . ALA A 1 97 ? -14.110 -6.027 8.745 1.00 91.56 97 ALA A CA 1
ATOM 728 C C . ALA A 1 97 ? -14.484 -7.007 9.865 1.00 91.56 97 ALA A C 1
ATOM 730 O O . ALA A 1 97 ? -15.184 -6.639 10.809 1.00 91.56 97 ALA A O 1
ATOM 731 N N . GLU A 1 98 ? -13.993 -8.245 9.812 1.00 89.25 98 GLU A N 1
ATOM 732 C CA . GLU A 1 98 ? -14.218 -9.240 10.865 1.00 89.25 98 GLU A CA 1
ATOM 733 C C . GLU A 1 98 ? -13.574 -8.832 12.192 1.00 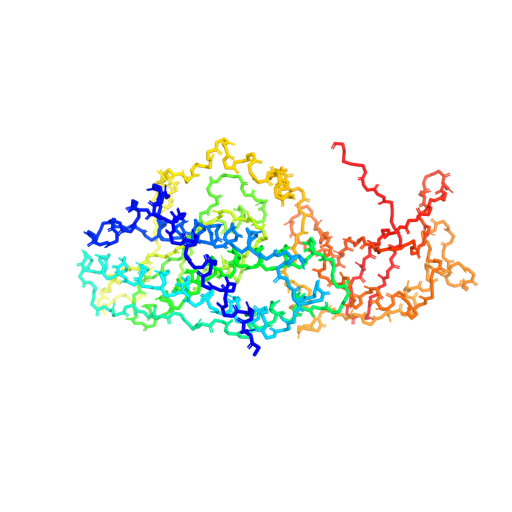89.25 98 GLU A C 1
ATOM 735 O O . GLU A 1 98 ? -14.230 -8.894 13.238 1.00 89.25 98 GLU A O 1
ATOM 740 N N . CYS A 1 99 ? -12.336 -8.333 12.144 1.00 90.12 99 CYS A N 1
ATOM 741 C CA . CYS A 1 99 ? -11.649 -7.772 13.303 1.00 90.12 99 CYS A CA 1
ATOM 742 C C . CYS A 1 99 ? -12.438 -6.597 13.900 1.00 90.12 99 CYS A C 1
ATOM 744 O O . CYS A 1 99 ? -12.687 -6.571 15.107 1.00 90.12 99 CYS A O 1
ATOM 746 N N . GLN A 1 100 ? -12.895 -5.651 13.072 1.00 89.56 100 GLN A N 1
ATOM 747 C CA . GLN A 1 100 ? -13.681 -4.505 13.533 1.00 89.56 100 GLN A CA 1
ATOM 748 C C . GLN A 1 100 ? -14.995 -4.947 14.174 1.00 89.56 100 GLN A C 1
ATOM 750 O O . GLN A 1 100 ? -15.294 -4.505 15.278 1.00 89.56 100 GLN A O 1
ATOM 755 N N . ARG A 1 101 ? -15.747 -5.863 13.546 1.00 92.00 101 ARG A N 1
ATOM 756 C CA . ARG A 1 101 ? -16.985 -6.411 14.128 1.00 92.00 101 ARG A CA 1
ATOM 757 C C . ARG A 1 101 ? -16.728 -7.053 15.488 1.00 92.00 101 ARG A C 1
ATOM 759 O O . ARG A 1 101 ? -17.522 -6.883 16.410 1.00 92.00 101 ARG A O 1
ATOM 766 N N . ALA A 1 102 ? -15.631 -7.794 15.637 1.00 86.06 102 ALA A N 1
ATOM 767 C CA . ALA A 1 102 ? -15.277 -8.413 16.910 1.00 86.06 102 ALA A CA 1
ATOM 768 C C . ALA A 1 102 ? -14.942 -7.376 17.997 1.00 86.06 102 ALA A C 1
ATOM 770 O O . ALA A 1 102 ? -15.355 -7.548 19.146 1.00 86.06 102 ALA A O 1
ATOM 771 N N . LEU A 1 103 ? -14.232 -6.301 17.645 1.00 86.06 103 LEU A N 1
ATOM 772 C CA . LEU A 1 103 ? -13.925 -5.193 18.554 1.00 86.06 103 LEU A CA 1
ATOM 773 C C . LEU A 1 103 ? -15.185 -4.394 18.921 1.00 86.06 103 LEU A C 1
ATOM 775 O O . LEU A 1 103 ? -15.423 -4.131 20.099 1.00 86.06 103 LEU A O 1
ATOM 779 N N . ASP A 1 104 ? -16.030 -4.084 17.942 1.00 87.62 104 ASP A N 1
ATOM 780 C CA . ASP A 1 104 ? -17.275 -3.338 18.131 1.00 87.62 104 ASP A CA 1
ATOM 781 C C . ASP A 1 104 ? -18.249 -4.091 19.041 1.00 87.62 104 ASP A C 1
ATOM 783 O O . ASP A 1 104 ? -18.777 -3.506 19.990 1.00 87.62 104 ASP A O 1
ATOM 787 N N . ARG A 1 105 ? -18.398 -5.412 18.855 1.00 89.25 105 ARG A N 1
ATOM 788 C CA . ARG A 1 105 ? -19.206 -6.261 19.749 1.00 89.25 105 ARG A CA 1
ATOM 789 C C . ARG A 1 105 ? -18.746 -6.179 21.204 1.00 89.25 105 ARG A C 1
ATOM 791 O O . ARG A 1 105 ? -19.588 -6.076 22.092 1.00 89.25 105 ARG A O 1
ATOM 798 N N . LYS A 1 106 ? -17.431 -6.169 21.460 1.00 87.12 106 LYS A N 1
ATOM 799 C CA . LYS A 1 106 ? -16.872 -6.033 22.823 1.00 87.12 106 LYS A CA 1
ATOM 800 C C . LYS A 1 106 ? -17.198 -4.676 23.453 1.00 87.12 106 LYS A C 1
ATOM 802 O O . LYS A 1 106 ? -17.320 -4.586 24.669 1.00 87.12 106 LYS A O 1
ATOM 807 N N . MET A 1 107 ? -17.362 -3.637 22.637 1.00 82.44 107 MET A N 1
ATOM 808 C CA . MET A 1 107 ? -17.691 -2.273 23.072 1.00 82.44 107 MET A CA 1
ATOM 809 C C . MET A 1 107 ? -19.204 -1.972 23.042 1.00 82.44 107 MET A C 1
ATOM 811 O O . MET A 1 107 ? -19.637 -0.865 23.392 1.00 82.44 107 MET A O 1
ATOM 815 N N . GLY A 1 108 ? -20.030 -2.941 22.632 1.00 85.44 108 GLY A N 1
ATOM 816 C CA . GLY A 1 108 ? -21.464 -2.755 22.409 1.00 85.44 108 GLY A CA 1
ATOM 817 C C . GLY A 1 108 ? -21.770 -1.707 21.334 1.00 85.44 108 GLY A C 1
ATOM 818 O O . GLY A 1 108 ? -22.751 -0.976 21.455 1.00 85.44 108 GLY A O 1
ATOM 819 N N . ILE A 1 109 ? -20.897 -1.583 20.332 1.00 85.12 109 ILE A N 1
ATOM 820 C CA . ILE A 1 109 ? -21.086 -0.748 19.145 1.00 85.12 109 ILE A CA 1
ATOM 821 C C . ILE A 1 109 ? -21.729 -1.630 18.072 1.00 85.12 109 ILE A C 1
ATOM 823 O O . ILE A 1 109 ? -21.249 -2.726 17.800 1.00 85.12 109 ILE A O 1
ATOM 827 N N . ASN A 1 110 ? -22.817 -1.157 17.467 1.00 88.38 110 ASN A N 1
ATOM 828 C CA . ASN A 1 110 ? -23.531 -1.874 16.409 1.00 88.38 110 ASN A CA 1
ATOM 829 C C . ASN A 1 110 ? -23.495 -1.073 15.100 1.00 88.38 110 ASN A C 1
ATOM 831 O O . ASN A 1 110 ? -24.526 -0.624 14.606 1.00 88.38 110 ASN A O 1
ATOM 835 N N . ILE A 1 111 ? -22.284 -0.818 14.600 1.00 88.88 111 ILE A N 1
ATOM 836 C CA . ILE A 1 111 ? -22.036 -0.103 13.344 1.00 88.88 111 ILE A CA 1
ATOM 837 C C . ILE A 1 111 ? -21.335 -1.065 12.391 1.00 88.88 111 ILE A C 1
ATOM 839 O O . ILE A 1 111 ? -20.255 -1.566 12.705 1.00 88.88 111 ILE A O 1
ATOM 843 N N . GLU A 1 112 ? -21.927 -1.303 11.221 1.00 91.62 112 GLU A N 1
ATOM 844 C CA . GLU A 1 112 ? -21.324 -2.192 10.229 1.00 91.62 112 GLU A CA 1
ATOM 845 C C . GLU A 1 112 ? -20.048 -1.553 9.651 1.00 91.62 112 GLU A C 1
ATOM 847 O O . GLU A 1 112 ? -20.072 -0.384 9.236 1.00 91.62 112 GLU A O 1
ATOM 852 N N . PRO A 1 113 ? -18.912 -2.273 9.621 1.00 92.69 113 PRO A N 1
ATOM 853 C CA . PRO A 1 113 ? -17.713 -1.762 8.984 1.00 92.69 113 PRO A CA 1
ATOM 854 C C . PRO A 1 113 ? -17.897 -1.578 7.478 1.00 92.69 113 PRO A C 1
ATOM 856 O O . PRO A 1 113 ? -18.518 -2.391 6.797 1.00 92.69 113 PRO A O 1
ATOM 859 N N . GLN A 1 114 ? -17.316 -0.506 6.958 1.00 93.44 114 GLN A N 1
ATOM 860 C CA . GLN A 1 114 ? -17.351 -0.168 5.544 1.00 93.44 114 GLN A CA 1
ATOM 861 C C . GLN A 1 114 ? -16.158 -0.798 4.823 1.00 93.44 114 GLN A C 1
ATOM 863 O O . GLN A 1 114 ? -15.072 -0.919 5.392 1.00 93.44 114 GLN A O 1
ATOM 868 N N . ARG A 1 115 ? -16.342 -1.172 3.557 1.00 88.62 115 ARG A N 1
ATOM 869 C CA . ARG A 1 115 ? -15.229 -1.557 2.680 1.00 88.62 115 ARG A CA 1
ATOM 870 C C . ARG A 1 115 ? -14.653 -0.317 2.007 1.00 88.62 115 ARG A C 1
ATOM 872 O O . ARG A 1 115 ? -15.410 0.544 1.564 1.00 88.62 115 ARG A O 1
ATOM 879 N N . ALA A 1 116 ? -13.330 -0.243 1.901 1.00 88.81 116 ALA A N 1
ATOM 880 C CA . ALA A 1 116 ? -12.687 0.818 1.132 1.00 88.81 116 ALA A CA 1
ATOM 881 C C . ALA A 1 116 ? -12.870 0.582 -0.376 1.00 88.81 116 ALA A C 1
ATOM 883 O O . ALA A 1 116 ? -12.878 -0.574 -0.794 1.00 88.81 116 ALA A O 1
ATOM 884 N N . PRO A 1 117 ? -12.984 1.618 -1.222 1.00 88.62 117 PRO A N 1
ATOM 885 C CA . PRO A 1 117 ? -13.014 1.437 -2.673 1.00 88.62 117 PRO A CA 1
ATOM 886 C C . PRO A 1 117 ? -11.747 0.747 -3.202 1.00 88.62 117 PRO A C 1
ATOM 888 O O . PRO A 1 117 ? -10.639 1.044 -2.759 1.00 88.62 117 PRO A O 1
ATOM 891 N N . TYR A 1 118 ? -11.893 -0.156 -4.177 1.00 88.94 118 TYR A N 1
ATOM 892 C CA . TYR A 1 118 ? -10.740 -0.770 -4.840 1.00 88.94 118 TYR A CA 1
ATOM 893 C C . TYR A 1 118 ? -10.053 0.241 -5.781 1.00 88.94 118 TYR A C 1
ATOM 895 O O . TYR A 1 118 ? -10.725 0.802 -6.653 1.00 88.94 118 TYR A O 1
ATOM 903 N N . PRO A 1 119 ? -8.729 0.465 -5.674 1.00 89.56 119 PRO A N 1
ATOM 904 C CA . PRO A 1 119 ? -8.022 1.490 -6.441 1.00 89.56 119 PRO A CA 1
ATOM 905 C C . PRO A 1 119 ? -7.666 1.014 -7.863 1.00 89.56 119 PRO A C 1
ATOM 907 O O . PRO A 1 119 ? -6.491 0.892 -8.213 1.00 89.56 119 PRO A O 1
ATOM 910 N N . ALA A 1 120 ? -8.677 0.745 -8.696 1.00 88.69 120 ALA A N 1
ATOM 911 C CA . ALA A 1 120 ? -8.511 0.168 -10.037 1.00 88.69 120 ALA A CA 1
ATOM 912 C C . ALA A 1 120 ? -7.565 0.978 -10.942 1.00 88.69 120 ALA A C 1
ATOM 914 O O . ALA A 1 120 ? -6.654 0.410 -11.541 1.00 88.69 120 ALA A O 1
ATOM 915 N N . GLU A 1 121 ? -7.722 2.303 -10.983 1.00 89.50 121 GLU A N 1
ATOM 916 C CA . GLU A 1 121 ? -6.881 3.187 -11.805 1.00 89.50 121 GLU A CA 1
ATOM 917 C C . GLU A 1 121 ? -5.401 3.095 -11.417 1.00 89.50 121 GLU A C 1
ATOM 919 O O . GLU A 1 121 ? -4.517 3.066 -12.272 1.00 89.50 121 GLU A O 1
ATOM 924 N N . ARG A 1 122 ? -5.114 2.981 -10.113 1.00 87.25 122 ARG A N 1
ATOM 925 C CA . ARG A 1 122 ? -3.746 2.831 -9.607 1.00 87.25 122 ARG A CA 1
ATOM 926 C C . ARG A 1 122 ? -3.134 1.507 -10.058 1.00 87.25 122 ARG A C 1
ATOM 928 O O . ARG A 1 122 ? -1.960 1.477 -10.415 1.00 87.25 122 ARG A O 1
ATOM 935 N N . VAL A 1 123 ? -3.916 0.429 -10.060 1.00 88.19 123 VAL A N 1
ATOM 936 C CA . VAL A 1 123 ? -3.475 -0.892 -10.536 1.00 88.19 123 VAL A CA 1
ATOM 937 C C . VAL A 1 123 ? -3.198 -0.868 -12.038 1.00 88.19 123 VAL A C 1
ATOM 939 O O . VAL A 1 123 ? -2.133 -1.303 -12.475 1.00 88.19 123 VAL A O 1
ATOM 942 N N . GLN A 1 124 ? -4.091 -0.263 -12.819 1.00 87.62 124 GLN A N 1
ATOM 943 C CA . GLN A 1 124 ? -3.920 -0.104 -14.264 1.00 87.62 124 GLN A CA 1
ATOM 944 C C . GLN A 1 124 ? -2.706 0.765 -14.613 1.00 87.62 124 GLN A C 1
ATOM 946 O O . GLN A 1 124 ? -1.973 0.452 -15.553 1.00 87.62 124 GLN A O 1
ATOM 951 N N . ALA A 1 125 ? -2.440 1.819 -13.837 1.00 88.62 125 ALA A N 1
ATOM 952 C CA . ALA A 1 125 ? -1.248 2.645 -14.004 1.00 88.62 125 ALA A CA 1
ATOM 953 C C . ALA A 1 125 ? 0.041 1.838 -13.777 1.00 88.62 125 ALA A C 1
ATOM 955 O O . ALA A 1 125 ? 1.010 2.009 -14.518 1.00 88.62 125 ALA A O 1
ATOM 956 N N . VAL A 1 126 ? 0.055 0.921 -12.801 1.00 88.38 126 VAL A N 1
ATOM 957 C CA . VAL A 1 126 ? 1.179 -0.010 -12.600 1.00 88.38 126 VAL A CA 1
ATOM 958 C C . VAL A 1 126 ? 1.321 -0.960 -13.786 1.00 88.38 126 VAL A C 1
ATOM 960 O O . VAL A 1 126 ? 2.441 -1.145 -14.261 1.00 88.38 126 VAL A O 1
ATOM 963 N N . ALA A 1 127 ? 0.221 -1.522 -14.293 1.00 90.12 127 ALA A N 1
ATOM 964 C CA . ALA A 1 127 ? 0.248 -2.400 -15.462 1.00 90.12 127 ALA A CA 1
ATOM 965 C C . ALA A 1 127 ? 0.829 -1.688 -16.694 1.00 90.12 127 ALA A C 1
ATOM 967 O O . ALA A 1 127 ? 1.722 -2.224 -17.355 1.00 90.12 127 ALA A O 1
ATOM 968 N N . GLY A 1 128 ? 0.418 -0.441 -16.946 1.00 88.94 128 GLY A N 1
ATOM 969 C CA . GLY A 1 128 ? 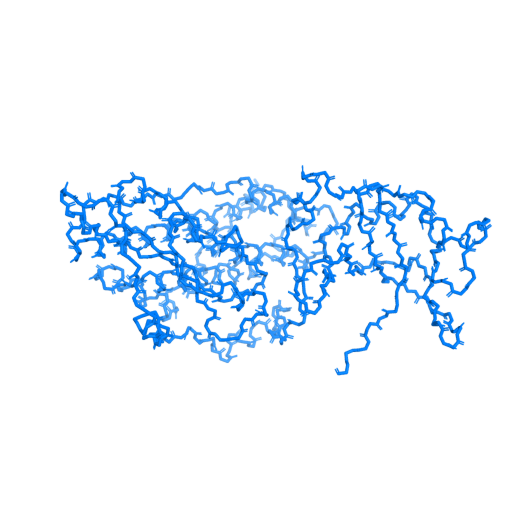1.002 0.409 -17.988 1.00 88.94 128 GLY A CA 1
ATOM 970 C C . GLY A 1 128 ? 2.493 0.668 -17.766 1.00 88.94 128 GLY A C 1
ATOM 971 O O . GLY A 1 128 ? 3.302 0.532 -18.678 1.00 88.94 128 GLY A O 1
ATOM 972 N N . ALA A 1 129 ? 2.891 0.962 -16.529 1.00 87.94 129 ALA A N 1
ATOM 973 C CA . ALA A 1 129 ? 4.291 1.180 -16.176 1.00 87.94 129 ALA A CA 1
ATOM 974 C C . ALA A 1 129 ? 5.169 -0.078 -16.308 1.00 87.94 129 ALA A C 1
ATOM 976 O O . ALA A 1 129 ? 6.361 0.063 -16.584 1.00 87.94 129 ALA A O 1
ATOM 977 N N . ALA A 1 130 ? 4.629 -1.271 -16.056 1.00 89.06 130 ALA A N 1
ATOM 978 C CA . ALA A 1 130 ? 5.340 -2.546 -16.166 1.00 89.06 130 ALA A CA 1
ATOM 979 C C . ALA A 1 130 ? 5.446 -3.048 -17.616 1.00 89.06 130 ALA A C 1
ATOM 981 O O . ALA A 1 130 ? 6.348 -3.818 -17.920 1.00 89.06 130 ALA A O 1
ATOM 982 N N . SER A 1 131 ? 4.560 -2.583 -18.499 1.00 93.44 131 SER A N 1
ATOM 983 C CA . SER A 1 131 ? 4.521 -2.913 -19.931 1.00 93.44 131 SER A CA 1
ATOM 984 C C . SER A 1 131 ? 5.078 -1.796 -20.825 1.00 93.44 131 SER A C 1
ATOM 986 O O . SER A 1 131 ? 4.780 -1.730 -22.016 1.00 93.44 131 SER A O 1
ATOM 988 N N . ALA A 1 132 ? 5.881 -0.891 -20.254 1.00 91.31 132 ALA A N 1
ATOM 989 C CA . ALA A 1 132 ? 6.497 0.192 -21.010 1.00 91.31 132 ALA A CA 1
ATOM 990 C C . ALA A 1 132 ? 7.411 -0.359 -22.128 1.00 91.31 132 ALA A C 1
ATOM 992 O O . ALA A 1 132 ? 8.112 -1.349 -21.895 1.00 91.31 132 ALA A O 1
ATOM 993 N N . PRO A 1 133 ? 7.453 0.278 -23.315 1.00 87.75 133 PRO A N 1
ATOM 994 C CA . PRO A 1 133 ? 8.373 -0.116 -24.379 1.00 87.75 133 PRO A CA 1
ATOM 995 C C . PRO A 1 133 ? 9.824 -0.146 -23.886 1.00 87.75 133 PRO A C 1
ATOM 997 O O . PRO A 1 133 ? 10.232 0.714 -23.105 1.00 87.75 133 PRO A O 1
ATOM 1000 N N . ASP A 1 134 ? 10.585 -1.148 -24.332 1.00 87.50 134 ASP A N 1
ATOM 1001 C CA . ASP A 1 134 ? 12.020 -1.318 -24.051 1.00 87.50 134 ASP A CA 1
ATOM 1002 C C . ASP A 1 134 ? 12.399 -1.359 -22.556 1.00 87.50 134 ASP A C 1
ATOM 1004 O O . ASP A 1 134 ? 13.547 -1.116 -22.170 1.00 87.50 134 ASP A O 1
ATOM 1008 N N . ILE A 1 135 ? 11.444 -1.690 -21.680 1.00 88.69 135 ILE A N 1
ATOM 1009 C CA . ILE A 1 135 ? 11.713 -1.880 -20.257 1.00 88.69 135 ILE A CA 1
ATOM 1010 C C . ILE A 1 135 ? 12.612 -3.104 -20.032 1.00 88.69 135 ILE A C 1
ATOM 1012 O O . ILE A 1 135 ? 12.370 -4.182 -20.569 1.00 88.69 135 ILE A O 1
ATOM 1016 N N . SER A 1 136 ? 13.647 -2.955 -19.199 1.00 91.06 136 SER A N 1
ATOM 1017 C CA . SER A 1 136 ? 14.462 -4.101 -18.789 1.00 91.06 136 SER A CA 1
ATOM 1018 C C . SER A 1 136 ? 13.670 -5.041 -17.879 1.00 91.06 136 SER A C 1
ATOM 1020 O O . SER A 1 136 ? 12.828 -4.593 -17.097 1.00 91.06 136 SER A O 1
ATOM 1022 N N . GLU A 1 137 ? 13.996 -6.333 -17.920 1.00 88.19 137 GLU A N 1
ATOM 1023 C CA . GLU A 1 137 ? 13.389 -7.354 -17.060 1.00 88.19 137 GLU A CA 1
ATOM 1024 C C . GLU A 1 137 ? 13.418 -6.958 -15.578 1.00 88.19 137 GLU A C 1
ATOM 1026 O O . GLU A 1 137 ? 12.386 -6.955 -14.912 1.00 88.19 137 GLU A O 1
ATOM 1031 N N . GLU A 1 138 ? 14.578 -6.512 -15.084 1.00 87.94 138 GLU A N 1
ATOM 1032 C CA . GLU A 1 138 ? 14.743 -6.046 -13.703 1.00 87.94 138 GLU A CA 1
ATOM 1033 C C . GLU A 1 138 ? 13.749 -4.924 -13.357 1.00 87.94 138 GLU A C 1
ATOM 1035 O O . GLU A 1 138 ? 13.093 -4.956 -12.313 1.00 87.94 138 GLU A O 1
ATOM 1040 N N . LYS A 1 139 ? 13.599 -3.926 -14.239 1.00 86.88 139 LYS A N 1
ATOM 1041 C CA . LYS A 1 139 ? 12.688 -2.795 -14.017 1.00 86.88 139 LYS A CA 1
ATOM 1042 C C . LYS A 1 139 ? 11.229 -3.239 -14.077 1.00 86.88 139 LYS A C 1
ATOM 1044 O O . LYS A 1 139 ? 10.436 -2.761 -13.267 1.00 86.88 139 LYS A O 1
ATOM 1049 N N . MET A 1 140 ? 10.875 -4.125 -15.002 1.00 90.25 140 MET A N 1
ATOM 1050 C CA . MET A 1 140 ? 9.536 -4.702 -15.132 1.00 90.25 140 MET A CA 1
ATOM 1051 C C . MET A 1 140 ? 9.147 -5.469 -13.863 1.00 90.25 140 MET A C 1
ATOM 1053 O O . MET A 1 140 ? 8.147 -5.127 -13.226 1.00 90.25 140 MET A O 1
ATOM 1057 N N . VAL A 1 141 ? 9.970 -6.435 -13.444 1.00 87.44 141 VAL A N 1
ATOM 1058 C CA . VAL A 1 141 ? 9.725 -7.249 -12.243 1.00 87.44 141 VAL A CA 1
ATOM 1059 C C . VAL A 1 141 ? 9.670 -6.364 -11.004 1.00 87.44 141 VAL A C 1
ATOM 1061 O O . VAL A 1 141 ? 8.728 -6.462 -10.216 1.00 87.44 141 VAL A O 1
ATOM 1064 N N . ARG A 1 142 ? 10.612 -5.424 -10.847 1.00 86.19 142 ARG A N 1
ATOM 1065 C CA . ARG A 1 142 ? 10.602 -4.470 -9.729 1.00 86.19 142 ARG A CA 1
ATOM 1066 C C . ARG A 1 142 ? 9.314 -3.651 -9.693 1.00 86.19 142 ARG A C 1
ATOM 1068 O O . ARG A 1 142 ? 8.736 -3.485 -8.623 1.00 86.19 142 ARG A O 1
ATOM 1075 N N . ARG A 1 143 ? 8.854 -3.138 -10.840 1.00 87.12 143 ARG A N 1
ATOM 1076 C CA . ARG A 1 143 ? 7.610 -2.358 -10.918 1.00 87.12 143 ARG A CA 1
ATOM 1077 C C . ARG A 1 143 ? 6.409 -3.188 -10.516 1.00 87.12 143 ARG A C 1
ATOM 1079 O O . ARG A 1 143 ? 5.579 -2.655 -9.797 1.00 87.12 143 ARG A O 1
ATOM 1086 N N . MET A 1 144 ? 6.311 -4.452 -10.917 1.00 89.31 144 MET A N 1
ATOM 1087 C CA . MET A 1 144 ? 5.184 -5.300 -10.516 1.00 89.31 144 MET A CA 1
ATOM 1088 C C . MET A 1 144 ? 5.245 -5.675 -9.032 1.00 89.31 144 MET A C 1
ATOM 1090 O O . MET A 1 144 ? 4.231 -5.651 -8.345 1.00 89.31 144 MET A O 1
ATOM 1094 N N . THR A 1 145 ? 6.430 -5.967 -8.507 1.00 87.69 145 THR A N 1
ATOM 1095 C CA . THR A 1 145 ? 6.615 -6.496 -7.146 1.00 87.69 145 THR A CA 1
ATOM 1096 C C . THR A 1 145 ? 6.521 -5.412 -6.075 1.00 87.69 145 THR A C 1
ATOM 1098 O O . THR A 1 145 ? 5.673 -5.499 -5.186 1.00 87.69 145 THR A O 1
ATOM 1101 N N . SER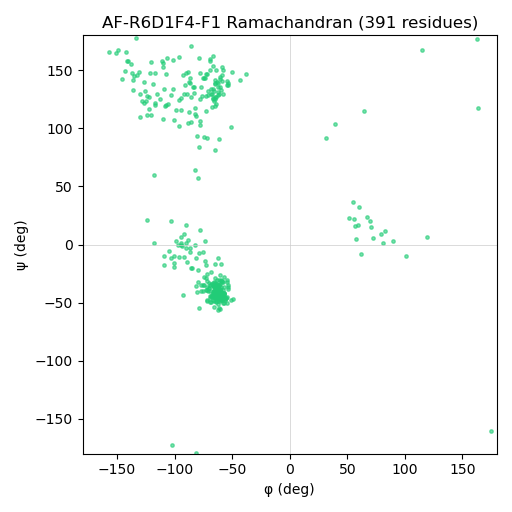 A 1 146 ? 7.312 -4.339 -6.177 1.00 83.44 146 SER A N 1
ATOM 1102 C CA . SER A 1 146 ? 7.351 -3.291 -5.147 1.00 83.44 146 SER A CA 1
ATOM 1103 C C . SER A 1 146 ? 6.033 -2.522 -5.055 1.00 83.44 146 SER A C 1
ATOM 1105 O O . SER A 1 146 ? 5.610 -2.107 -3.974 1.00 83.44 146 SER A O 1
ATOM 1107 N N . THR A 1 147 ? 5.361 -2.326 -6.191 1.00 85.50 147 THR A N 1
ATOM 1108 C CA . THR A 1 147 ? 4.050 -1.671 -6.209 1.00 85.50 147 THR A CA 1
ATOM 1109 C C . THR A 1 147 ? 2.959 -2.594 -5.685 1.00 85.50 147 THR A C 1
ATOM 1111 O O . THR A 1 147 ? 2.091 -2.103 -4.969 1.00 85.50 147 THR A O 1
ATOM 1114 N N . THR A 1 148 ? 3.034 -3.908 -5.934 1.00 91.06 148 THR A N 1
ATOM 1115 C CA . THR A 1 148 ? 2.113 -4.886 -5.339 1.00 91.06 148 THR A CA 1
ATOM 1116 C C . THR A 1 148 ? 2.187 -4.842 -3.818 1.00 91.06 148 THR A C 1
ATOM 1118 O O . THR A 1 148 ? 1.150 -4.755 -3.162 1.00 91.06 148 THR A O 1
ATOM 1121 N N . GLU A 1 149 ? 3.388 -4.798 -3.236 1.00 88.56 149 GLU A N 1
ATOM 1122 C CA . GLU A 1 149 ? 3.560 -4.637 -1.785 1.00 88.56 149 GLU A CA 1
ATOM 1123 C C . GLU A 1 149 ? 2.998 -3.308 -1.269 1.00 88.56 149 GLU A C 1
ATOM 1125 O O . GLU A 1 149 ? 2.404 -3.243 -0.192 1.00 88.56 149 GLU A O 1
ATOM 1130 N N . ASN A 1 150 ? 3.208 -2.214 -2.004 1.00 85.00 150 ASN A N 1
ATOM 1131 C CA . ASN A 1 150 ? 2.730 -0.891 -1.604 1.00 85.00 150 ASN A CA 1
ATOM 1132 C C . ASN A 1 150 ? 1.194 -0.798 -1.665 1.00 85.00 150 ASN A C 1
ATOM 1134 O O . ASN A 1 150 ? 0.570 -0.409 -0.680 1.00 85.00 150 ASN A O 1
ATOM 1138 N N . ILE A 1 151 ? 0.586 -1.215 -2.777 1.00 90.50 151 ILE A N 1
ATOM 1139 C CA . ILE A 1 151 ? -0.870 -1.208 -2.973 1.00 90.50 151 ILE A CA 1
ATOM 1140 C C . ILE A 1 151 ? -1.549 -2.159 -1.983 1.00 90.50 151 ILE A C 1
ATOM 1142 O O . ILE A 1 151 ? -2.537 -1.793 -1.357 1.00 90.50 151 ILE A O 1
ATOM 1146 N N . THR A 1 152 ? -0.981 -3.347 -1.765 1.00 93.88 152 THR A N 1
ATOM 1147 C CA . THR A 1 152 ? -1.535 -4.297 -0.793 1.00 93.88 152 THR A CA 1
ATOM 1148 C C . THR A 1 152 ? -1.585 -3.703 0.616 1.00 93.88 152 THR A C 1
ATOM 1150 O O . THR A 1 152 ? -2.585 -3.851 1.313 1.00 93.88 152 THR A O 1
ATOM 1153 N N . ARG A 1 153 ? -0.543 -2.975 1.035 1.00 87.25 153 ARG A N 1
ATOM 1154 C CA . ARG A 1 153 ? -0.559 -2.264 2.322 1.00 87.25 153 ARG A CA 1
ATOM 1155 C C . ARG A 1 153 ? -1.610 -1.160 2.356 1.00 87.25 153 ARG A C 1
ATOM 1157 O O . ARG A 1 153 ? -2.294 -1.032 3.372 1.00 87.25 153 ARG A O 1
ATOM 1164 N N . SER A 1 154 ? -1.767 -0.412 1.260 1.00 92.19 154 SER A N 1
ATOM 1165 C CA . SER A 1 154 ? -2.736 0.684 1.216 1.00 92.19 154 SER A CA 1
ATOM 1166 C C . SER A 1 154 ? -4.168 0.199 1.390 1.00 92.19 154 SER A C 1
ATOM 1168 O O . SER A 1 154 ? -4.927 0.899 2.032 1.00 92.19 154 SER A O 1
ATOM 1170 N N . PHE A 1 155 ? -4.528 -1.019 0.969 1.00 93.31 155 PHE A N 1
ATOM 1171 C CA . PHE A 1 155 ? -5.883 -1.548 1.197 1.00 93.31 155 PHE A CA 1
ATOM 1172 C C . PHE A 1 155 ? -6.326 -1.499 2.662 1.00 93.31 155 PHE A C 1
ATOM 1174 O O . PHE A 1 155 ? -7.498 -1.252 2.945 1.00 93.31 155 PHE A O 1
ATOM 1181 N N . TYR A 1 156 ? -5.401 -1.729 3.596 1.00 94.12 156 TYR A N 1
ATOM 1182 C CA . TYR A 1 156 ? -5.698 -1.618 5.018 1.00 94.12 156 TYR A CA 1
ATOM 1183 C C . TYR A 1 156 ? -5.764 -0.156 5.483 1.00 94.12 156 TYR A C 1
ATOM 1185 O O . TYR A 1 156 ? -6.639 0.201 6.268 1.00 94.12 156 TYR A O 1
ATOM 1193 N N . ASP A 1 157 ? -4.871 0.700 4.988 1.00 90.25 157 ASP A N 1
ATOM 1194 C CA . ASP A 1 157 ? -4.885 2.128 5.322 1.00 90.25 157 ASP A CA 1
ATOM 1195 C C . ASP A 1 157 ? -6.158 2.815 4.796 1.00 90.25 157 ASP A C 1
ATOM 1197 O O . ASP A 1 157 ? -6.813 3.546 5.535 1.00 90.25 157 ASP A O 1
ATOM 1201 N N . ASP A 1 158 ? -6.559 2.500 3.564 1.00 92.88 158 ASP A N 1
ATOM 1202 C CA . ASP A 1 158 ? -7.784 2.972 2.918 1.00 92.88 158 ASP A CA 1
ATOM 1203 C C . ASP A 1 158 ? -9.019 2.485 3.703 1.00 92.88 158 ASP A C 1
ATOM 1205 O O . ASP A 1 158 ? -9.993 3.223 3.886 1.00 92.88 158 ASP A O 1
ATOM 1209 N N . TYR A 1 159 ? -8.976 1.253 4.233 1.00 94.94 159 TYR A N 1
ATOM 1210 C CA . TYR A 1 159 ? -10.004 0.726 5.137 1.00 94.94 159 TYR A CA 1
ATOM 1211 C C . TYR A 1 159 ? -10.080 1.534 6.439 1.00 94.94 159 TYR A C 1
ATOM 1213 O O . TYR A 1 159 ? -11.182 1.890 6.870 1.00 94.94 159 TYR A O 1
ATOM 1221 N N . VAL A 1 160 ? -8.936 1.846 7.058 1.00 93.50 160 VAL A N 1
ATOM 1222 C CA . VAL A 1 160 ? -8.860 2.677 8.270 1.00 93.50 160 VAL A CA 1
ATOM 1223 C C . VAL A 1 160 ? -9.432 4.066 8.004 1.00 93.50 160 VAL A C 1
ATOM 1225 O O . VAL A 1 160 ? -10.286 4.517 8.767 1.00 93.50 160 VAL A O 1
ATOM 1228 N N . GLU A 1 161 ? -9.024 4.716 6.914 1.00 92.62 161 GLU A N 1
ATOM 1229 C CA . GLU A 1 161 ? -9.501 6.049 6.539 1.00 92.62 161 GLU A CA 1
ATOM 1230 C C . GLU A 1 161 ? -11.016 6.069 6.297 1.00 92.62 161 GLU A C 1
ATOM 1232 O O . GLU A 1 161 ? -11.730 6.930 6.822 1.00 92.62 161 GLU A O 1
ATOM 1237 N N . THR A 1 162 ? -11.530 5.075 5.573 1.00 94.25 162 THR A N 1
ATOM 1238 C CA . THR A 1 162 ? -12.966 4.943 5.298 1.00 94.25 162 THR A CA 1
ATOM 1239 C C . THR A 1 162 ? -13.760 4.762 6.595 1.00 94.25 162 THR A C 1
ATOM 1241 O O . THR A 1 162 ? -14.777 5.424 6.818 1.00 94.25 162 THR A O 1
ATOM 1244 N N . ASN A 1 163 ? -13.294 3.886 7.487 1.00 93.69 163 ASN A N 1
ATOM 1245 C CA . ASN A 1 163 ? -14.044 3.522 8.686 1.00 93.69 163 ASN A CA 1
ATOM 1246 C C . ASN A 1 163 ? -13.936 4.543 9.819 1.00 93.69 163 ASN A C 1
ATOM 1248 O O . ASN A 1 163 ? -14.908 4.699 10.563 1.00 93.69 163 ASN A O 1
ATOM 1252 N N . VAL A 1 164 ? -12.804 5.240 9.957 1.00 91.25 164 VAL A N 1
ATOM 1253 C CA . VAL A 1 164 ? -12.658 6.313 10.950 1.00 91.25 164 VAL A CA 1
ATOM 1254 C C . VAL A 1 164 ? -13.562 7.492 10.600 1.00 91.25 164 VAL A C 1
ATOM 1256 O O . VAL A 1 164 ? -14.251 8.014 11.477 1.00 91.25 164 VAL A O 1
ATOM 1259 N N . LYS A 1 165 ? -13.643 7.845 9.309 1.00 92.44 165 LYS A N 1
ATOM 1260 C CA . LYS A 1 165 ? -14.555 8.873 8.808 1.00 92.44 165 LYS A CA 1
ATOM 1261 C C . LYS A 1 165 ? -16.008 8.492 9.080 1.00 92.44 165 LYS A C 1
ATOM 1263 O O . LYS A 1 165 ? -16.710 9.231 9.762 1.00 92.44 165 LYS A O 1
ATOM 1268 N N . TYR A 1 166 ? -16.421 7.304 8.633 1.00 91.81 166 TYR A N 1
ATOM 1269 C CA . TYR A 1 166 ? -17.796 6.824 8.794 1.00 91.81 166 TYR A CA 1
ATOM 1270 C C . TYR A 1 166 ? -18.242 6.784 10.265 1.00 91.81 166 TYR A C 1
ATOM 1272 O O . TYR A 1 166 ? -19.342 7.210 10.611 1.00 91.81 166 TYR A O 1
ATOM 1280 N N . ARG A 1 167 ? -17.369 6.319 11.167 1.00 89.75 167 ARG A N 1
ATOM 1281 C CA . ARG A 1 167 ? -17.669 6.259 12.608 1.00 89.75 167 ARG A CA 1
ATOM 1282 C C . ARG A 1 167 ? -17.696 7.634 13.268 1.00 89.75 167 ARG A C 1
ATOM 1284 O O . ARG A 1 167 ? -18.526 7.857 14.148 1.00 89.75 167 ARG A O 1
ATOM 1291 N N . SER A 1 168 ? -16.827 8.551 12.846 1.00 87.62 168 SER A N 1
ATOM 1292 C CA . SER A 1 168 ? -16.843 9.940 13.314 1.00 87.62 168 SER A CA 1
ATOM 1293 C C . SER A 1 168 ? -18.135 10.653 12.901 1.00 87.62 168 SER A C 1
ATOM 1295 O O . SER A 1 168 ? -18.777 11.291 13.737 1.00 87.62 168 SER A O 1
ATOM 1297 N N . GLU A 1 169 ? -18.575 10.460 11.654 1.00 88.19 169 GLU A N 1
ATOM 1298 C CA . GLU A 1 169 ? -19.854 10.966 11.133 1.00 88.19 169 GLU A CA 1
ATOM 1299 C C . GLU A 1 169 ? -21.058 10.359 11.871 1.00 88.19 169 GLU A C 1
ATOM 1301 O O . GLU A 1 169 ? -22.035 11.055 12.137 1.00 88.19 169 GLU A O 1
ATOM 1306 N N . ALA A 1 170 ? -20.957 9.098 12.306 1.00 85.81 170 ALA A N 1
ATOM 1307 C CA . ALA A 1 170 ? -21.937 8.450 13.182 1.00 85.81 170 ALA A CA 1
ATOM 1308 C C . ALA A 1 170 ? -21.888 8.932 14.652 1.00 85.81 170 ALA A C 1
ATOM 1310 O O . ALA A 1 170 ? -22.614 8.417 15.503 1.00 85.81 170 ALA A O 1
ATOM 1311 N N . GLY A 1 171 ? -21.036 9.909 14.977 1.00 83.25 171 GLY A N 1
ATOM 1312 C CA . GLY A 1 171 ? -20.959 10.545 16.292 1.00 83.25 171 GLY A CA 1
ATOM 1313 C C . GLY A 1 171 ? -20.002 9.884 17.286 1.00 83.25 171 GLY A C 1
ATOM 1314 O O . GLY A 1 171 ? -19.900 10.366 18.419 1.00 83.25 171 GLY A O 1
ATOM 1315 N N . LEU A 1 172 ? -19.270 8.834 16.896 1.00 81.56 172 LEU A N 1
ATOM 1316 C CA . LEU A 1 172 ? -18.263 8.215 17.761 1.00 81.56 172 LEU A CA 1
ATOM 1317 C C . LEU A 1 172 ? -17.034 9.112 17.915 1.00 81.56 172 LEU A C 1
ATOM 1319 O O . LEU A 1 172 ? -16.627 9.831 17.000 1.00 81.56 172 LEU A O 1
ATOM 1323 N N . GLU A 1 173 ? -16.411 9.052 19.088 1.00 82.25 173 GLU A N 1
ATOM 1324 C CA . GLU A 1 173 ? -15.089 9.639 19.268 1.00 82.25 173 GLU A CA 1
ATOM 1325 C C . GLU A 1 173 ? -14.047 8.706 18.658 1.00 82.25 173 GLU A C 1
ATOM 1327 O O . GLU A 1 173 ? -14.007 7.523 18.996 1.00 82.25 173 GLU A O 1
ATOM 1332 N N . CYS A 1 174 ? -13.228 9.230 17.746 1.00 82.12 174 CYS A N 1
ATOM 1333 C CA . CYS A 1 174 ? -12.285 8.444 16.963 1.00 82.12 174 CYS A CA 1
ATOM 1334 C C . CYS A 1 174 ? -10.865 9.004 17.080 1.00 82.12 174 CYS A C 1
ATOM 1336 O O . CYS A 1 174 ? -10.661 10.219 17.033 1.00 82.12 174 CYS A O 1
ATOM 1338 N N . PHE A 1 175 ? -9.880 8.112 17.179 1.00 82.69 175 PHE A N 1
ATOM 1339 C CA . PHE A 1 175 ? -8.463 8.468 17.183 1.00 82.69 175 PHE A CA 1
ATOM 1340 C C . PHE A 1 175 ? -7.694 7.622 16.175 1.00 82.69 175 PHE A C 1
ATOM 1342 O O . PHE A 1 175 ? -7.770 6.395 16.224 1.00 82.69 175 PHE A O 1
ATOM 1349 N N . ILE A 1 176 ? -6.906 8.269 15.319 1.00 83.25 176 ILE A N 1
ATOM 1350 C CA . ILE A 1 176 ? -5.926 7.598 14.458 1.00 83.25 176 ILE A CA 1
ATOM 1351 C C . ILE A 1 176 ? -4.654 7.366 15.261 1.00 83.25 176 ILE A C 1
ATOM 1353 O O . ILE A 1 176 ? -4.187 8.266 15.956 1.00 83.25 176 ILE A O 1
ATOM 1357 N N . ILE A 1 177 ? -4.079 6.174 15.145 1.00 79.81 177 ILE A N 1
ATOM 1358 C CA . ILE A 1 177 ? -2.829 5.784 15.793 1.00 79.81 177 ILE A CA 1
ATOM 1359 C C . ILE A 1 177 ? -1.844 5.354 14.710 1.00 79.81 177 ILE A C 1
ATOM 1361 O O . ILE A 1 177 ? -2.063 4.352 14.027 1.00 79.81 177 ILE A O 1
ATOM 1365 N N . ARG A 1 178 ? -0.740 6.089 14.572 1.00 81.06 178 ARG A N 1
ATOM 1366 C CA . ARG A 1 178 ? 0.387 5.723 13.710 1.00 81.06 178 ARG A CA 1
ATOM 1367 C C . ARG A 1 178 ? 1.555 5.247 14.565 1.00 81.06 178 ARG A C 1
ATOM 1369 O O . ARG A 1 178 ? 2.060 6.007 15.390 1.00 81.06 178 ARG A O 1
ATOM 1376 N N . SER A 1 179 ? 1.990 4.010 14.339 1.00 78.94 179 SER A N 1
ATOM 1377 C CA . SER A 1 179 ? 3.137 3.396 15.012 1.00 78.94 179 SER A CA 1
ATOM 1378 C C . SER A 1 179 ? 4.303 3.248 14.042 1.00 78.94 179 SER A C 1
ATOM 1380 O O . SER A 1 179 ? 4.147 2.817 12.897 1.00 78.94 179 SER A O 1
ATOM 1382 N N . ASP A 1 180 ? 5.488 3.635 14.494 1.00 71.81 180 ASP A N 1
ATOM 1383 C CA . ASP A 1 180 ? 6.721 3.639 13.708 1.00 71.81 180 ASP A CA 1
ATOM 1384 C C . ASP A 1 180 ? 7.568 2.374 13.931 1.00 71.81 180 ASP A C 1
ATOM 1386 O O . ASP A 1 180 ? 8.521 2.114 13.189 1.00 71.81 180 ASP A O 1
ATOM 1390 N N . HIS A 1 181 ? 7.186 1.586 14.945 1.00 64.50 181 HIS A N 1
ATOM 1391 C CA . HIS A 1 181 ? 7.790 0.328 15.367 1.00 64.50 181 HIS A CA 1
ATOM 1392 C C . HIS A 1 181 ? 9.279 0.393 15.738 1.00 64.50 181 HIS A C 1
ATOM 1394 O O . HIS A 1 181 ? 9.869 -0.654 16.003 1.00 64.50 181 HIS A O 1
ATOM 1400 N N . GLY A 1 182 ? 9.912 1.567 15.756 1.00 51.72 182 GLY A N 1
ATOM 1401 C CA . GLY A 1 182 ? 11.364 1.719 15.860 1.00 51.72 182 GLY A CA 1
ATOM 1402 C C . GLY A 1 182 ? 12.109 1.134 14.647 1.00 51.72 182 GLY A C 1
ATOM 1403 O O . GLY A 1 182 ? 12.111 -0.078 14.404 1.00 51.72 182 GLY A O 1
ATOM 1404 N N . GLY A 1 183 ? 12.768 2.004 13.874 1.00 59.44 183 GLY A N 1
ATOM 1405 C CA . GLY A 1 183 ? 13.554 1.635 12.682 1.00 59.44 18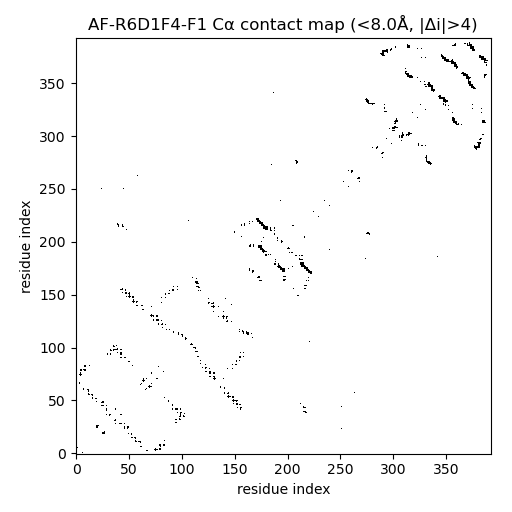3 GLY A CA 1
ATOM 1406 C C . GLY A 1 183 ? 13.072 2.253 11.366 1.00 59.44 183 GLY A C 1
ATOM 1407 O O . GLY A 1 183 ? 13.598 1.915 10.307 1.00 59.44 183 GLY A O 1
ATOM 1408 N N . CYS A 1 184 ? 12.090 3.153 11.414 1.00 64.12 184 CYS A N 1
ATOM 1409 C CA . CYS A 1 184 ? 11.630 3.896 10.246 1.00 64.12 184 CYS A CA 1
ATOM 1410 C C . CYS A 1 184 ? 12.463 5.178 9.998 1.00 64.12 184 CYS A C 1
ATOM 1412 O O . CYS A 1 184 ? 13.302 5.573 10.812 1.00 64.12 184 CYS A O 1
ATOM 1414 N N . CYS A 1 185 ? 12.260 5.836 8.850 1.00 70.44 185 CYS A N 1
ATOM 1415 C CA . CYS A 1 185 ? 12.943 7.095 8.541 1.00 70.44 185 CYS A CA 1
ATOM 1416 C C . CYS A 1 185 ? 12.448 8.251 9.432 1.00 70.44 185 CYS A C 1
ATOM 1418 O O . CYS A 1 185 ? 11.329 8.220 9.944 1.00 70.44 185 CYS A O 1
ATOM 1420 N N . LYS A 1 186 ? 13.250 9.320 9.560 1.00 75.44 186 LYS A N 1
ATOM 1421 C CA . LYS A 1 186 ? 12.938 10.473 10.434 1.00 75.44 186 LYS A CA 1
ATOM 1422 C C . LYS A 1 186 ? 11.560 11.088 10.173 1.00 75.44 186 LYS A C 1
ATOM 1424 O O . LYS A 1 186 ? 10.883 11.479 11.112 1.00 75.44 186 LYS A O 1
ATOM 1429 N N . TRP A 1 187 ? 11.146 11.159 8.909 1.00 79.81 187 TRP A N 1
ATOM 1430 C CA . TRP A 1 187 ? 9.833 11.687 8.545 1.00 79.81 187 TRP A CA 1
ATOM 1431 C C . TRP A 1 187 ? 8.692 10.781 9.031 1.00 79.81 187 TRP A C 1
ATOM 1433 O O . TRP A 1 187 ? 7.731 11.275 9.608 1.00 79.81 187 TRP A O 1
ATOM 1443 N N . CYS A 1 188 ? 8.817 9.456 8.881 1.00 72.56 188 CYS A N 1
ATOM 1444 C CA . CYS A 1 188 ? 7.819 8.520 9.402 1.00 72.56 188 CYS A CA 1
ATOM 1445 C C . CYS A 1 188 ? 7.745 8.565 10.933 1.00 72.56 188 CYS A C 1
ATOM 1447 O O . CYS A 1 188 ? 6.644 8.526 11.473 1.00 72.56 188 CYS A O 1
ATOM 1449 N N . ALA A 1 189 ? 8.893 8.685 11.606 1.00 74.31 189 ALA A N 1
ATOM 1450 C CA . ALA A 1 189 ? 8.960 8.809 13.059 1.00 74.31 189 ALA A CA 1
ATOM 1451 C C . ALA A 1 189 ? 8.280 10.100 13.548 1.00 74.31 189 ALA A C 1
ATOM 1453 O O . ALA A 1 189 ? 7.590 10.087 14.559 1.00 74.31 189 ALA A O 1
ATOM 1454 N N . ALA A 1 190 ? 8.412 11.204 12.804 1.00 79.25 190 ALA A N 1
ATOM 1455 C CA . ALA A 1 190 ? 7.759 12.473 13.131 1.00 79.25 190 ALA A CA 1
ATOM 1456 C C . ALA A 1 190 ? 6.224 12.439 12.985 1.00 79.25 190 ALA A C 1
ATOM 1458 O O . ALA A 1 190 ? 5.534 13.231 13.620 1.00 79.25 190 ALA A O 1
ATOM 1459 N N . LEU A 1 191 ? 5.693 11.531 12.160 1.00 80.38 191 LEU A N 1
ATOM 1460 C CA . LEU A 1 191 ? 4.252 11.303 11.991 1.00 80.38 191 LEU A CA 1
ATOM 1461 C C . LEU A 1 191 ? 3.691 10.254 12.962 1.00 80.38 191 LEU A C 1
ATOM 1463 O O . LEU A 1 191 ? 2.495 9.970 12.934 1.00 80.38 191 LEU A O 1
ATOM 1467 N N . ALA A 1 192 ? 4.538 9.630 13.779 1.00 79.06 192 ALA A N 1
ATOM 1468 C CA . ALA A 1 192 ? 4.098 8.669 14.774 1.00 79.06 192 ALA A CA 1
ATOM 1469 C C . ALA A 1 192 ? 3.356 9.388 15.902 1.00 79.06 192 ALA A C 1
ATOM 1471 O O . ALA A 1 192 ? 3.829 10.389 16.445 1.00 79.06 192 ALA A O 1
ATOM 1472 N N . GLY A 1 193 ? 2.190 8.875 16.274 1.00 78.56 193 GLY A N 1
ATOM 1473 C CA . GLY A 1 193 ? 1.355 9.536 17.262 1.00 78.56 193 GLY A CA 1
ATOM 1474 C C . GLY A 1 193 ? -0.084 9.054 17.266 1.00 78.56 193 GLY A C 1
ATOM 1475 O O . GLY A 1 193 ? -0.497 8.225 16.456 1.00 78.56 193 GLY A O 1
ATOM 1476 N N . LYS A 1 194 ? -0.841 9.600 18.216 1.00 82.06 194 LYS A N 1
ATOM 1477 C CA . LYS A 1 194 ? -2.287 9.437 18.341 1.00 82.06 194 LYS A CA 1
ATOM 1478 C C . LYS A 1 194 ? -2.935 10.791 18.075 1.00 82.06 194 LYS A C 1
ATOM 1480 O O . LYS A 1 194 ? -2.577 11.757 18.746 1.00 82.06 194 LYS A O 1
ATOM 1485 N N . TYR A 1 195 ? -3.866 10.833 17.132 1.00 79.38 195 TYR A N 1
ATOM 1486 C CA . TYR A 1 195 ? -4.510 12.051 16.648 1.00 79.38 195 TYR A CA 1
ATOM 1487 C C . TYR A 1 195 ? -6.021 11.929 16.787 1.00 79.38 195 TYR A C 1
ATOM 1489 O O . TYR A 1 195 ? -6.597 10.944 16.315 1.00 79.38 195 TYR A O 1
ATOM 1497 N N . ARG A 1 196 ? -6.671 12.908 17.418 1.00 80.94 196 ARG A N 1
ATOM 1498 C CA . ARG A 1 196 ? -8.135 13.003 17.436 1.00 80.94 196 ARG A CA 1
ATOM 1499 C C . ARG A 1 196 ? -8.661 13.302 16.029 1.00 80.94 196 ARG A C 1
ATOM 1501 O O . ARG A 1 196 ? -8.234 14.269 15.403 1.00 80.94 196 ARG A O 1
ATOM 1508 N N . TYR A 1 197 ? -9.579 12.476 15.533 1.00 82.44 197 TYR A N 1
ATOM 1509 C CA . TYR A 1 197 ? -10.193 12.668 14.218 1.00 82.44 197 TYR A CA 1
ATOM 1510 C C . TYR A 1 197 ? -11.472 13.518 14.317 1.00 82.44 197 TYR A C 1
ATOM 1512 O O . TYR A 1 197 ? -12.305 13.214 15.177 1.00 82.44 197 TYR A O 1
ATOM 1520 N N . PRO A 1 198 ? -11.698 14.475 13.393 1.00 85.19 198 PRO A N 1
ATOM 1521 C CA . PRO A 1 198 ? -10.816 14.870 12.283 1.00 85.19 198 PRO A CA 1
ATOM 1522 C C . PRO A 1 198 ? -9.789 15.967 12.621 1.00 85.19 198 PRO A C 1
ATOM 1524 O O . PRO A 1 198 ? -8.870 16.181 11.834 1.00 85.19 198 PRO A O 1
ATOM 1527 N N . GLU A 1 199 ? -9.935 16.685 13.737 1.00 80.94 199 GLU A N 1
ATOM 1528 C CA . GLU A 1 199 ? -9.316 18.009 13.913 1.00 80.94 199 GLU A CA 1
ATOM 1529 C C . GLU A 1 199 ? -7.788 17.989 14.066 1.00 80.94 199 GLU A C 1
ATOM 1531 O O . GLU A 1 199 ? -7.112 18.917 13.625 1.00 80.94 199 GLU A O 1
ATOM 1536 N N . GLU A 1 200 ? -7.229 16.943 14.674 1.00 82.31 200 GLU A N 1
ATOM 1537 C CA . GLU A 1 200 ? -5.795 16.856 14.988 1.00 82.31 200 GLU A CA 1
ATOM 1538 C C . GLU A 1 200 ? -5.007 16.034 13.962 1.00 82.31 200 GLU A C 1
ATOM 1540 O O . GLU A 1 200 ? -3.811 15.802 14.137 1.00 82.31 200 GLU A O 1
ATOM 1545 N N . VAL A 1 201 ? -5.663 15.550 12.906 1.00 80.25 201 VAL A N 1
ATOM 1546 C CA . VAL A 1 201 ? -5.086 14.570 11.985 1.00 80.25 201 VAL A CA 1
ATOM 1547 C C . VAL A 1 201 ? -4.199 15.259 10.947 1.00 80.25 201 VAL A C 1
ATOM 1549 O O . VAL A 1 201 ? -4.697 16.035 10.126 1.00 80.25 201 VAL A O 1
ATOM 1552 N N . PRO A 1 202 ? -2.886 14.960 10.907 1.00 81.50 202 PRO A N 1
ATOM 1553 C CA . PRO A 1 202 ? -2.016 15.488 9.869 1.00 81.50 202 PRO A CA 1
ATOM 1554 C C . PRO A 1 202 ? -2.450 14.979 8.494 1.00 81.50 202 PRO A C 1
ATOM 1556 O O . PRO A 1 202 ? -2.729 13.794 8.326 1.00 81.50 202 PRO A O 1
ATOM 1559 N N . LYS A 1 203 ? -2.407 15.845 7.476 1.00 79.19 203 LYS A N 1
ATOM 1560 C CA . LYS A 1 203 ? -2.736 15.470 6.085 1.00 79.19 203 LYS A CA 1
ATOM 1561 C C . LYS A 1 203 ? -1.928 14.271 5.578 1.00 79.19 203 LYS A C 1
ATOM 1563 O O . LYS A 1 203 ? -2.423 13.474 4.791 1.00 79.19 203 LYS A O 1
ATOM 1568 N N . ASP A 1 204 ? -0.696 14.138 6.058 1.00 81.06 204 ASP A N 1
ATOM 1569 C CA . ASP A 1 204 ? 0.239 13.104 5.626 1.00 81.06 204 ASP A CA 1
ATOM 1570 C C . ASP A 1 204 ? 0.177 11.828 6.490 1.00 81.06 204 ASP A C 1
ATOM 1572 O O . ASP A 1 204 ? 1.013 10.937 6.327 1.00 81.06 204 ASP A O 1
ATOM 1576 N N . VAL A 1 205 ? -0.798 11.696 7.403 1.00 80.44 205 VAL A N 1
ATOM 1577 C CA . VAL A 1 205 ? -0.861 10.568 8.354 1.00 80.44 205 VAL A CA 1
ATOM 1578 C C . VAL A 1 205 ? -0.954 9.203 7.663 1.00 80.44 205 VAL A C 1
ATOM 1580 O O . VAL A 1 205 ? -0.397 8.235 8.177 1.00 80.44 205 VAL A O 1
ATOM 1583 N N . TYR A 1 206 ? -1.566 9.134 6.479 1.00 79.75 206 TYR A N 1
ATOM 1584 C CA . TYR A 1 206 ? -1.665 7.915 5.667 1.00 79.75 206 TYR A CA 1
ATOM 1585 C C . TYR A 1 206 ? -0.524 7.771 4.651 1.00 79.75 206 TYR A C 1
ATOM 1587 O O . TYR A 1 206 ? -0.338 6.712 4.057 1.00 79.75 206 TYR A O 1
ATOM 1595 N N . ARG A 1 207 ? 0.289 8.819 4.453 1.00 79.06 207 ARG A N 1
ATOM 1596 C CA . ARG A 1 207 ? 1.391 8.796 3.486 1.00 79.06 207 ARG A CA 1
ATOM 1597 C C . ARG A 1 207 ? 2.568 7.980 4.009 1.00 79.06 207 ARG A C 1
ATOM 1599 O O . ARG A 1 207 ? 2.930 8.031 5.193 1.00 79.06 207 ARG A O 1
ATOM 1606 N N . ARG A 1 208 ? 3.218 7.263 3.094 1.00 70.75 208 ARG A N 1
ATOM 1607 C CA . ARG A 1 208 ? 4.334 6.356 3.377 1.00 70.75 208 ARG A CA 1
ATOM 1608 C C . ARG A 1 208 ? 5.433 6.527 2.339 1.00 70.75 208 ARG A C 1
ATOM 1610 O O . ARG A 1 208 ? 5.154 6.768 1.173 1.00 70.75 208 ARG A O 1
ATOM 1617 N N . HIS A 1 209 ? 6.674 6.342 2.775 1.00 66.75 209 HIS A N 1
ATOM 1618 C CA . HIS A 1 209 ? 7.775 6.060 1.862 1.00 66.75 209 HIS A CA 1
ATOM 1619 C C . HIS A 1 209 ? 7.746 4.590 1.445 1.00 66.75 209 HIS A C 1
ATOM 1621 O O . HIS A 1 209 ? 7.208 3.738 2.166 1.00 66.75 209 HIS A O 1
ATOM 1627 N N . ASP A 1 210 ? 8.409 4.283 0.335 1.00 55.47 210 ASP A N 1
ATOM 1628 C CA . ASP A 1 210 ? 8.682 2.902 -0.038 1.00 55.47 210 ASP A CA 1
ATOM 1629 C C . ASP A 1 210 ? 9.387 2.158 1.108 1.00 55.47 210 ASP A C 1
ATOM 1631 O O . ASP A 1 210 ? 10.230 2.703 1.823 1.00 55.47 210 ASP A O 1
ATOM 1635 N N . ASN A 1 211 ? 8.978 0.906 1.317 1.00 53.00 211 ASN A N 1
ATOM 1636 C CA . ASN A 1 211 ? 9.486 -0.001 2.352 1.00 53.00 211 ASN A CA 1
ATOM 1637 C C . ASN A 1 211 ? 9.339 0.469 3.822 1.00 53.00 211 ASN A C 1
ATOM 1639 O O . ASN A 1 211 ? 9.957 -0.119 4.707 1.00 53.00 211 ASN A O 1
ATOM 1643 N N . CYS A 1 212 ? 8.495 1.467 4.140 1.00 68.38 212 CYS A N 1
ATOM 1644 C CA . CYS A 1 212 ? 8.146 1.761 5.546 1.00 68.38 212 CYS A CA 1
ATOM 1645 C C . CYS A 1 212 ? 7.311 0.620 6.149 1.00 68.38 212 CYS A C 1
ATOM 1647 O O . CYS A 1 212 ? 6.296 0.208 5.589 1.00 68.38 212 CYS A O 1
ATOM 1649 N N . THR A 1 213 ? 7.734 0.148 7.319 1.00 65.25 213 THR A N 1
ATOM 1650 C CA . THR A 1 213 ? 7.076 -0.906 8.114 1.00 65.25 213 THR A CA 1
ATOM 1651 C C . THR A 1 213 ? 6.129 -0.348 9.177 1.00 65.25 213 THR A C 1
ATOM 1653 O O . THR A 1 213 ? 5.603 -1.084 10.008 1.00 65.25 213 THR A O 1
ATOM 1656 N N . CYS A 1 214 ? 5.915 0.967 9.157 1.00 76.56 214 CYS A N 1
ATOM 1657 C CA . CYS A 1 214 ? 5.028 1.680 10.061 1.00 76.56 214 CYS A CA 1
ATOM 1658 C C . CYS A 1 214 ? 3.593 1.124 9.943 1.00 76.56 214 CYS A C 1
ATOM 1660 O O . CYS A 1 214 ? 3.204 0.653 8.874 1.00 76.56 214 CYS A O 1
ATOM 1662 N N . THR A 1 215 ? 2.770 1.216 10.979 1.00 77.81 215 THR A N 1
ATOM 1663 C CA . THR A 1 215 ? 1.348 0.827 10.931 1.00 77.81 215 THR A CA 1
ATOM 1664 C C . THR A 1 215 ? 0.477 2.050 11.190 1.00 77.81 215 THR A C 1
ATOM 1666 O O . THR A 1 215 ? 0.887 2.976 11.888 1.00 77.81 215 THR A O 1
ATOM 1669 N N . VAL A 1 216 ? -0.705 2.092 10.576 1.00 82.94 216 VAL A N 1
ATOM 1670 C CA . VAL A 1 216 ? -1.717 3.129 10.824 1.00 82.94 216 VAL A CA 1
ATOM 1671 C C . VAL A 1 216 ? -2.999 2.405 11.172 1.00 82.94 216 VAL A C 1
ATOM 1673 O O . VAL A 1 216 ? -3.456 1.574 10.408 1.00 82.94 216 VAL A O 1
ATOM 1676 N N . THR A 1 217 ? -3.553 2.665 12.343 1.00 82.31 217 THR A N 1
ATOM 1677 C CA . THR A 1 217 ? -4.779 2.037 12.843 1.00 82.31 217 THR A CA 1
ATOM 1678 C C . THR A 1 217 ? -5.692 3.115 13.411 1.00 82.31 217 THR A C 1
ATOM 1680 O O . THR A 1 217 ? -5.322 4.292 13.447 1.00 82.31 217 THR A O 1
ATOM 1683 N N . TYR A 1 218 ? -6.881 2.741 13.871 1.00 83.25 218 TYR A N 1
ATOM 1684 C CA . TYR A 1 218 ? -7.725 3.656 14.624 1.00 83.25 218 TYR A CA 1
ATOM 1685 C C . TYR A 1 218 ? -8.440 2.936 15.764 1.00 83.25 218 TYR A C 1
ATOM 1687 O O . TYR A 1 218 ? -8.621 1.718 15.742 1.00 83.25 218 TYR A O 1
ATOM 1695 N N . ILE A 1 219 ? -8.853 3.716 16.758 1.00 79.50 219 ILE A N 1
ATOM 1696 C CA . ILE A 1 219 ? -9.785 3.295 17.802 1.00 79.50 219 ILE A CA 1
ATOM 1697 C C . ILE A 1 219 ? -10.999 4.217 17.781 1.00 79.50 219 ILE A C 1
ATOM 1699 O O . ILE A 1 219 ? -10.879 5.405 17.472 1.00 79.50 219 ILE A O 1
ATOM 1703 N N . SER A 1 220 ? -12.163 3.677 18.128 1.00 77.38 220 SER A N 1
ATOM 1704 C CA . SER A 1 220 ? -13.407 4.437 18.243 1.00 77.38 220 SER A CA 1
ATOM 1705 C C . SER A 1 220 ? -14.174 4.038 19.496 1.00 77.38 220 SER A C 1
ATOM 1707 O O . SER A 1 220 ? -14.224 2.854 19.824 1.00 77.38 220 SER A O 1
ATOM 1709 N N . GLY A 1 221 ? -14.796 5.005 20.166 1.00 70.00 221 GLY A N 1
ATOM 1710 C CA . GLY A 1 221 ? -15.583 4.788 21.379 1.00 70.00 221 GLY A CA 1
ATOM 1711 C C . GLY A 1 221 ? -16.833 5.664 21.436 1.00 70.00 221 GLY A C 1
ATOM 1712 O O . GLY A 1 221 ? -16.983 6.629 20.682 1.00 70.00 221 GLY A O 1
ATOM 1713 N N . ARG A 1 222 ? -17.756 5.323 22.344 1.00 61.19 222 ARG A N 1
ATOM 1714 C CA . ARG A 1 222 ? -18.930 6.165 22.611 1.00 61.19 222 ARG A CA 1
ATOM 1715 C C . ARG A 1 222 ? -18.473 7.458 23.281 1.00 61.19 222 ARG A C 1
ATOM 1717 O O . ARG A 1 222 ? -17.708 7.412 24.241 1.00 61.19 222 ARG A O 1
ATOM 1724 N N . LYS A 1 223 ? -18.982 8.600 22.815 1.00 56.19 223 LYS A N 1
ATOM 1725 C CA . LYS A 1 223 ? -18.836 9.864 23.544 1.00 56.19 223 LYS A CA 1
ATOM 1726 C C . LYS A 1 223 ? -19.588 9.742 24.871 1.00 56.19 223 LYS A C 1
ATOM 1728 O O . LYS A 1 223 ? -20.769 9.403 24.873 1.00 56.19 223 LYS A O 1
ATOM 1733 N N . ALA A 1 224 ? -18.928 10.033 25.989 1.00 40.41 224 ALA A N 1
ATOM 1734 C CA . ALA A 1 224 ? -19.636 10.345 27.224 1.00 40.41 224 ALA A CA 1
ATOM 1735 C C . ALA A 1 224 ? -20.249 11.737 27.040 1.00 40.41 224 ALA A C 1
ATOM 1737 O O . ALA A 1 224 ? -19.569 12.744 27.220 1.00 40.41 224 ALA A O 1
ATOM 1738 N N . GLN A 1 225 ? -21.492 11.799 26.567 1.00 36.00 225 GLN A N 1
ATOM 1739 C CA . GLN A 1 225 ? -22.202 13.062 26.436 1.00 36.00 225 GLN A CA 1
ATOM 1740 C C . GLN A 1 225 ? -23.150 13.204 27.622 1.00 36.00 225 GLN A C 1
ATOM 1742 O O . GLN A 1 225 ? -24.154 12.502 27.720 1.00 36.00 225 GLN A O 1
ATOM 1747 N N . ASP A 1 226 ? -22.792 14.097 28.539 1.00 29.70 226 ASP A N 1
ATOM 1748 C CA . ASP A 1 226 ? -23.733 14.642 29.505 1.00 29.70 226 ASP A CA 1
ATOM 1749 C C . ASP A 1 226 ? -24.681 15.582 28.742 1.00 29.70 226 ASP A C 1
ATOM 1751 O O . ASP A 1 226 ? -24.236 16.438 27.970 1.00 29.70 226 ASP A O 1
ATOM 1755 N N . VAL A 1 227 ? -25.990 15.397 28.916 1.00 29.55 227 VAL A N 1
ATOM 1756 C CA . VAL A 1 227 ? -27.062 16.060 28.148 1.00 29.55 227 VAL A CA 1
ATOM 1757 C C . VAL A 1 227 ? -27.001 17.595 28.279 1.00 29.55 227 VAL A C 1
ATOM 1759 O O . VAL A 1 227 ? -27.546 18.306 27.436 1.00 29.55 227 VAL A O 1
ATOM 1762 N N . TRP A 1 228 ? -26.280 18.113 29.281 1.00 28.89 228 TRP A N 1
ATOM 1763 C CA . TRP A 1 228 ? -26.205 19.539 29.612 1.00 28.89 228 TRP A CA 1
ATOM 1764 C C . TRP A 1 228 ? -24.817 20.193 29.511 1.00 28.89 228 TRP A C 1
ATOM 1766 O O . TRP A 1 228 ? -24.716 21.400 29.729 1.00 28.89 228 TRP A O 1
ATOM 1776 N N . SER A 1 229 ? -23.751 19.484 29.119 1.00 33.53 229 SER A N 1
ATOM 1777 C CA . SER A 1 229 ? -22.440 20.121 28.898 1.00 33.53 229 SER A CA 1
ATOM 1778 C C . SER A 1 229 ? -21.831 19.736 27.548 1.00 33.53 229 SER A C 1
ATOM 1780 O O . SER A 1 229 ? -21.409 18.611 27.295 1.00 33.53 229 SER A O 1
ATOM 1782 N N . LYS A 1 230 ? -21.790 20.706 26.627 1.00 29.05 230 LYS A N 1
ATOM 1783 C CA . LYS A 1 230 ? -21.108 20.590 25.329 1.00 29.05 230 LYS A CA 1
ATOM 1784 C C . LYS A 1 230 ? -19.600 20.818 25.485 1.00 29.05 230 LYS A C 1
ATOM 1786 O O . LYS A 1 230 ? -19.046 21.712 24.852 1.00 29.05 230 LYS A O 1
ATOM 1791 N N . THR A 1 231 ? -18.93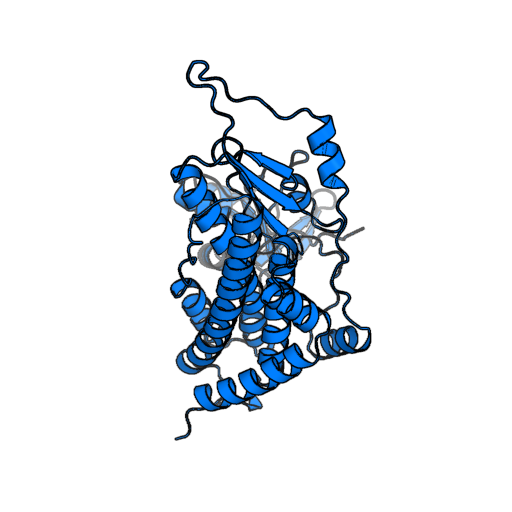2 20.037 26.325 1.00 28.72 231 THR A N 1
ATOM 1792 C CA . THR A 1 231 ? -17.478 20.140 26.512 1.00 28.72 231 THR A CA 1
ATOM 1793 C C . THR A 1 231 ? -16.804 18.802 26.242 1.00 28.72 231 THR A C 1
ATOM 1795 O O . THR A 1 231 ? -16.958 17.835 26.982 1.00 28.72 231 THR A O 1
ATOM 1798 N N . SER A 1 232 ? -16.036 18.754 25.152 1.00 32.59 232 SER A N 1
ATOM 1799 C CA . SER A 1 232 ? -15.098 17.674 24.851 1.00 32.59 232 SER A CA 1
ATOM 1800 C C . SER A 1 232 ? -13.987 17.655 25.901 1.00 32.59 232 SER A C 1
ATOM 1802 O O . SER A 1 232 ? -13.321 18.669 26.106 1.00 32.59 232 SER A O 1
ATOM 1804 N N . ARG A 1 233 ? -13.771 16.516 26.561 1.00 34.56 233 ARG A N 1
ATOM 1805 C CA . ARG A 1 233 ? -12.688 16.344 27.537 1.00 34.56 233 ARG A CA 1
ATOM 1806 C C . ARG A 1 233 ? -11.423 15.856 26.824 1.00 34.56 233 ARG A C 1
ATOM 1808 O O . ARG A 1 233 ? -11.486 14.904 26.053 1.00 34.56 233 ARG A O 1
ATOM 1815 N N . GLU A 1 234 ? -10.291 16.512 27.061 1.00 35.34 234 GLU A N 1
ATOM 1816 C CA . GLU A 1 234 ? -8.975 16.024 26.628 1.00 35.34 234 GLU A CA 1
ATOM 1817 C C . GLU A 1 234 ? -8.518 14.852 27.511 1.00 35.34 234 GLU A C 1
ATOM 1819 O O . GLU A 1 234 ? -8.756 14.840 28.722 1.00 35.34 234 GLU A O 1
ATOM 1824 N N . LEU A 1 235 ? -7.851 13.862 26.907 1.00 42.69 235 LEU A N 1
ATOM 1825 C CA . LEU A 1 235 ? -7.250 12.745 27.640 1.00 42.69 235 LEU A CA 1
ATOM 1826 C C . LEU A 1 235 ? -5.930 13.182 28.311 1.00 42.69 235 LEU A C 1
ATOM 1828 O O . LEU A 1 235 ? -5.102 13.815 27.646 1.00 42.69 235 LEU A O 1
ATOM 1832 N N . PRO A 1 236 ? -5.681 12.809 29.583 1.00 43.03 236 PRO A N 1
ATOM 1833 C CA . PRO A 1 236 ? -4.454 13.161 30.298 1.00 43.03 236 PRO A CA 1
ATOM 1834 C C . PRO A 1 236 ? -3.178 12.647 29.611 1.00 43.03 236 PRO A C 1
ATOM 1836 O O . PRO A 1 236 ? -3.145 11.556 29.038 1.00 43.03 236 PRO A O 1
ATOM 1839 N N . ALA A 1 237 ? -2.088 13.412 29.715 1.00 44.47 237 ALA A N 1
ATOM 1840 C CA . ALA A 1 237 ? -0.800 13.105 29.082 1.00 44.47 237 ALA A CA 1
ATOM 1841 C C . ALA A 1 237 ? -0.206 11.739 29.488 1.00 44.47 237 ALA A C 1
ATOM 1843 O O . ALA A 1 237 ? 0.418 11.069 28.669 1.00 44.47 237 ALA A O 1
ATOM 1844 N N . GLU A 1 238 ? -0.443 11.286 30.718 1.00 46.62 238 GLU A N 1
ATOM 1845 C CA . GLU A 1 238 ? 0.062 10.004 31.231 1.00 46.62 238 GLU A CA 1
ATOM 1846 C C . GLU A 1 238 ? -0.599 8.789 30.566 1.00 46.62 238 GLU A C 1
ATOM 1848 O O . GLU A 1 238 ? 0.053 7.774 30.309 1.00 46.62 238 GLU A O 1
ATOM 1853 N N . GLU A 1 239 ? -1.886 8.897 30.232 1.00 42.44 239 GLU A N 1
ATOM 1854 C CA . GLU A 1 239 ? -2.621 7.844 29.532 1.00 42.44 239 GLU A CA 1
ATOM 1855 C C . GLU A 1 239 ? -2.168 7.740 28.067 1.00 42.44 239 GLU A C 1
ATOM 1857 O O . GLU A 1 239 ? -2.067 6.643 27.515 1.00 42.44 239 GLU A O 1
ATOM 1862 N N . ARG A 1 240 ? -1.758 8.869 27.468 1.00 41.34 240 ARG A N 1
ATOM 1863 C CA . ARG A 1 240 ? -1.100 8.907 26.149 1.00 41.34 240 ARG A CA 1
ATOM 1864 C C . ARG A 1 240 ? 0.268 8.211 26.162 1.00 41.34 240 ARG A C 1
ATOM 1866 O O . ARG A 1 240 ? 0.631 7.610 25.154 1.00 41.34 240 ARG A O 1
ATOM 1873 N N . GLU A 1 241 ? 1.006 8.261 27.272 1.00 42.34 241 GLU A N 1
ATOM 1874 C CA . GLU A 1 241 ? 2.345 7.662 27.396 1.00 42.34 241 GLU A CA 1
ATOM 1875 C C . GLU A 1 241 ? 2.296 6.148 27.662 1.00 42.34 241 GLU A C 1
ATOM 1877 O O . GLU A 1 241 ? 3.036 5.389 27.035 1.00 42.34 241 GLU A O 1
ATOM 1882 N N . ARG A 1 242 ? 1.370 5.675 28.511 1.00 43.09 242 ARG A N 1
ATOM 1883 C CA . ARG A 1 242 ? 1.159 4.231 28.757 1.00 43.09 242 ARG A CA 1
ATOM 1884 C C . ARG A 1 242 ? 0.756 3.475 27.490 1.00 43.09 242 ARG A C 1
ATOM 1886 O O . ARG A 1 242 ? 1.169 2.336 27.290 1.00 43.09 242 ARG A O 1
ATOM 1893 N N . MET A 1 243 ? -0.001 4.120 26.603 1.00 42.31 243 MET A N 1
ATOM 1894 C CA . MET A 1 243 ? -0.447 3.519 25.342 1.00 42.31 243 MET A CA 1
ATOM 1895 C C . MET A 1 243 ? 0.674 3.361 24.295 1.00 42.31 243 MET A C 1
ATOM 1897 O O . MET A 1 243 ? 0.521 2.551 23.386 1.00 42.31 243 MET A O 1
ATOM 1901 N N . LYS A 1 244 ? 1.816 4.059 24.432 1.00 40.91 244 LYS A N 1
ATOM 1902 C CA . LYS A 1 244 ? 3.004 3.878 23.567 1.00 40.91 244 LYS A CA 1
ATOM 1903 C C . LYS A 1 244 ? 3.781 2.584 23.857 1.00 40.91 244 LYS A C 1
ATOM 1905 O O . LYS A 1 244 ? 4.638 2.207 23.066 1.00 40.91 244 LYS A O 1
ATOM 1910 N N . GLN A 1 245 ? 3.517 1.921 24.987 1.00 39.47 245 GLN A N 1
ATOM 1911 C CA . GLN A 1 245 ? 4.288 0.762 25.464 1.00 39.47 245 GLN A CA 1
ATOM 1912 C C . GLN A 1 245 ? 3.701 -0.602 25.059 1.00 39.47 245 GLN A C 1
ATOM 1914 O O . GLN A 1 245 ? 4.261 -1.638 25.420 1.00 39.47 245 GLN A O 1
ATOM 1919 N N . ILE A 1 246 ? 2.594 -0.639 24.311 1.00 36.38 246 ILE A N 1
ATOM 1920 C CA . ILE A 1 246 ? 1.962 -1.896 23.885 1.00 36.38 246 ILE A CA 1
ATOM 1921 C C . ILE A 1 246 ? 2.749 -2.469 22.696 1.00 36.38 246 ILE A C 1
ATOM 1923 O O . ILE A 1 246 ? 2.446 -2.215 21.536 1.00 36.38 246 ILE A O 1
ATOM 1927 N N . GLY A 1 247 ? 3.824 -3.199 22.991 1.00 35.06 247 GLY A N 1
ATOM 1928 C CA . GLY A 1 247 ? 4.682 -3.825 21.988 1.00 35.06 247 GLY A CA 1
ATOM 1929 C C . GLY A 1 247 ? 4.108 -5.146 21.476 1.00 35.06 247 GLY A C 1
ATOM 1930 O O . GLY A 1 247 ? 4.121 -6.148 22.191 1.00 35.06 247 GLY A O 1
ATOM 1931 N N . PHE A 1 248 ? 3.671 -5.182 20.217 1.00 39.97 248 PHE A N 1
ATOM 1932 C CA . PHE A 1 248 ? 3.405 -6.431 19.500 1.00 39.97 248 PHE A CA 1
ATOM 1933 C C . PHE A 1 248 ? 4.686 -6.945 18.817 1.00 39.97 248 PHE A C 1
ATOM 1935 O O . PHE A 1 248 ? 5.480 -6.177 18.273 1.00 39.97 248 PHE A O 1
ATOM 1942 N N . LYS A 1 249 ? 4.919 -8.267 18.856 1.00 36.59 249 LYS A N 1
ATOM 1943 C CA . LYS A 1 249 ? 6.086 -8.897 18.210 1.00 36.59 249 LYS A CA 1
ATOM 1944 C C . LYS A 1 249 ? 5.994 -8.744 16.687 1.00 36.59 249 LYS A C 1
ATOM 1946 O O . LYS A 1 249 ? 5.027 -9.198 16.081 1.00 36.59 249 LYS A O 1
ATOM 1951 N N . LYS A 1 250 ? 7.025 -8.148 16.077 1.00 39.06 250 LYS A N 1
ATOM 1952 C CA . LYS A 1 250 ? 7.145 -8.002 14.618 1.00 39.06 250 LYS A CA 1
ATOM 1953 C C . LYS A 1 250 ? 7.267 -9.367 13.920 1.00 39.06 250 LYS A C 1
ATOM 1955 O O . LYS A 1 250 ? 7.870 -10.282 14.492 1.00 39.06 250 LYS A O 1
ATOM 1960 N N . PRO A 1 251 ? 6.798 -9.497 12.667 1.00 41.16 251 PRO A N 1
ATOM 1961 C CA . PRO A 1 251 ? 7.137 -10.645 11.837 1.00 41.16 251 PRO A CA 1
ATOM 1962 C C . PRO A 1 251 ? 8.659 -10.714 11.627 1.00 41.16 251 PRO A C 1
ATOM 1964 O O . PRO A 1 251 ? 9.315 -9.702 11.375 1.00 41.16 251 PRO A O 1
ATOM 1967 N N . THR A 1 252 ? 9.233 -11.910 11.763 1.00 43.91 252 THR A N 1
ATOM 1968 C CA . THR A 1 252 ? 10.670 -12.156 11.568 1.00 43.91 252 THR A CA 1
ATOM 1969 C C . THR A 1 252 ? 10.866 -12.940 10.279 1.00 43.91 252 THR A C 1
ATOM 1971 O O . THR A 1 252 ? 10.355 -14.046 10.157 1.00 43.91 252 THR A O 1
ATOM 1974 N N . ILE A 1 253 ? 11.601 -12.364 9.326 1.00 48.19 253 ILE A N 1
ATOM 1975 C CA . ILE A 1 253 ? 11.986 -13.030 8.073 1.00 48.19 253 ILE A CA 1
ATOM 1976 C C . ILE A 1 253 ? 13.121 -14.016 8.380 1.00 48.19 253 ILE A C 1
ATOM 1978 O O . ILE A 1 253 ? 14.125 -13.604 8.984 1.00 48.19 253 ILE A O 1
ATOM 1982 N N . SER A 1 254 ? 12.972 -15.281 7.975 1.00 46.56 254 SER A N 1
ATOM 1983 C CA . SER A 1 254 ? 13.976 -16.333 8.193 1.00 46.56 254 SER A CA 1
ATOM 1984 C C . SER A 1 254 ? 15.269 -16.086 7.399 1.00 46.56 254 SER A C 1
ATOM 1986 O O . SER A 1 254 ? 15.310 -15.282 6.468 1.00 46.56 254 SER A O 1
ATOM 1988 N N . ALA A 1 255 ? 16.361 -16.753 7.782 1.00 38.75 255 ALA A N 1
ATOM 1989 C CA . ALA A 1 255 ? 17.660 -16.595 7.122 1.00 38.75 255 ALA A CA 1
ATOM 1990 C C . ALA A 1 255 ? 17.648 -17.084 5.659 1.00 38.75 255 ALA A C 1
ATOM 1992 O O . ALA A 1 255 ? 18.174 -16.392 4.793 1.00 38.75 255 ALA A O 1
ATOM 1993 N N . GLU A 1 256 ? 16.974 -18.200 5.374 1.00 41.91 256 GLU A N 1
ATOM 1994 C CA . GLU A 1 256 ? 16.815 -18.738 4.014 1.00 41.91 256 GLU A CA 1
ATOM 1995 C C . GLU A 1 256 ? 15.976 -17.811 3.124 1.00 41.91 256 GLU A C 1
ATOM 1997 O O . GLU A 1 256 ? 16.310 -17.580 1.963 1.00 41.91 256 GLU A O 1
ATOM 2002 N N . GLU A 1 257 ? 14.922 -17.196 3.671 1.00 48.34 257 GLU A N 1
ATOM 2003 C CA . GLU A 1 257 ? 14.132 -16.197 2.943 1.00 48.34 257 GLU A CA 1
ATOM 2004 C C . GLU A 1 257 ? 14.953 -14.938 2.635 1.00 48.34 257 GLU A C 1
ATOM 2006 O O . GLU A 1 257 ? 14.818 -14.371 1.553 1.00 48.34 257 GLU A O 1
ATOM 2011 N N . ARG A 1 258 ? 15.854 -14.524 3.538 1.00 42.09 258 ARG A N 1
ATOM 2012 C CA . ARG A 1 258 ? 16.801 -13.421 3.280 1.00 42.09 258 ARG A CA 1
ATOM 2013 C C . ARG A 1 258 ? 17.809 -13.760 2.183 1.00 42.09 258 ARG A C 1
ATOM 2015 O O . ARG A 1 258 ? 18.245 -12.860 1.469 1.00 42.09 258 ARG A O 1
ATOM 2022 N N . GLU A 1 259 ? 18.194 -15.023 2.061 1.00 38.75 259 GLU A N 1
ATOM 2023 C CA . GLU A 1 259 ? 19.133 -15.497 1.044 1.00 38.75 259 GLU A CA 1
ATOM 2024 C C . GLU A 1 259 ? 18.469 -15.591 -0.337 1.00 38.75 259 GLU A C 1
ATOM 2026 O O . GLU A 1 259 ? 19.024 -15.101 -1.320 1.00 38.75 259 GLU A O 1
ATOM 2031 N N . GLN A 1 260 ? 17.220 -16.059 -0.406 1.00 46.53 260 GLN A N 1
ATOM 2032 C CA . GLN A 1 260 ? 16.413 -16.000 -1.632 1.00 46.53 260 GLN A CA 1
ATOM 2033 C C . GLN A 1 260 ? 16.169 -14.559 -2.111 1.00 46.53 260 GLN A C 1
ATOM 2035 O O . GLN A 1 260 ? 16.187 -14.306 -3.314 1.00 46.53 260 GLN A O 1
ATOM 2040 N N . MET A 1 261 ? 16.013 -13.594 -1.193 1.00 45.31 261 MET A N 1
ATOM 2041 C CA . MET A 1 261 ? 15.932 -12.165 -1.540 1.00 45.31 261 MET A CA 1
ATOM 2042 C C . MET A 1 261 ? 17.208 -11.668 -2.239 1.00 45.31 261 MET A C 1
ATOM 2044 O O . MET A 1 261 ? 17.122 -10.987 -3.258 1.00 45.31 261 MET A O 1
ATOM 2048 N N . LEU A 1 262 ? 18.389 -12.050 -1.744 1.00 43.16 262 LEU A N 1
ATOM 2049 C CA . LEU A 1 262 ? 19.673 -11.716 -2.371 1.00 43.16 262 LEU A CA 1
ATOM 2050 C C . LEU A 1 262 ? 19.816 -12.328 -3.773 1.00 43.16 262 LEU A C 1
ATOM 2052 O O . LEU A 1 262 ? 20.327 -11.660 -4.671 1.00 43.16 262 LEU A O 1
ATOM 2056 N N . ILE A 1 263 ? 19.339 -13.562 -3.962 1.00 41.19 263 ILE A N 1
ATOM 2057 C CA . ILE A 1 263 ? 19.383 -14.288 -5.241 1.00 41.19 263 ILE A CA 1
ATOM 2058 C C . ILE A 1 263 ? 18.421 -13.673 -6.275 1.00 41.19 263 ILE A C 1
ATOM 2060 O O . ILE A 1 263 ? 18.782 -13.551 -7.441 1.00 41.19 263 ILE A O 1
ATOM 2064 N N . ALA A 1 264 ? 17.241 -13.202 -5.856 1.00 41.53 264 ALA A N 1
ATOM 2065 C CA . ALA A 1 264 ? 16.259 -12.529 -6.718 1.00 41.53 264 ALA A CA 1
ATOM 2066 C C . ALA A 1 264 ? 16.601 -11.053 -7.042 1.00 41.53 264 ALA A C 1
ATOM 2068 O O . ALA A 1 264 ? 15.741 -10.299 -7.495 1.00 41.53 264 ALA A O 1
ATOM 2069 N N . GLY A 1 265 ? 17.826 -10.595 -6.753 1.00 33.41 265 GLY A N 1
ATOM 2070 C CA . GLY A 1 265 ? 18.244 -9.201 -6.958 1.00 33.41 265 GLY A CA 1
ATOM 2071 C C . GLY A 1 265 ? 17.634 -8.195 -5.968 1.00 33.41 265 GLY A C 1
ATOM 2072 O O . GLY A 1 265 ? 17.874 -6.989 -6.077 1.00 33.41 265 GLY A O 1
ATOM 2073 N N . MET A 1 266 ? 16.887 -8.653 -4.957 1.00 38.78 266 MET A N 1
ATOM 2074 C CA . MET A 1 266 ? 16.367 -7.809 -3.881 1.00 38.78 266 MET A CA 1
ATOM 2075 C C . MET A 1 266 ? 17.487 -7.573 -2.856 1.00 38.78 266 MET A C 1
ATOM 2077 O O . MET A 1 266 ? 17.721 -8.369 -1.946 1.00 38.78 266 MET A O 1
ATOM 2081 N N . LYS A 1 267 ? 18.229 -6.467 -3.009 1.00 30.48 267 LYS A N 1
ATOM 2082 C CA . LYS A 1 267 ? 19.272 -6.058 -2.047 1.00 30.48 267 LYS A CA 1
ATOM 2083 C C . LYS A 1 267 ? 18.724 -6.056 -0.608 1.00 30.48 267 LYS A C 1
ATOM 2085 O O . LYS A 1 267 ? 17.557 -5.731 -0.387 1.00 30.48 267 LYS A O 1
ATOM 2090 N N . LYS A 1 268 ? 19.600 -6.345 0.378 1.00 27.50 268 LYS A N 1
ATOM 2091 C CA . LYS A 1 268 ? 19.359 -6.084 1.818 1.00 27.50 268 LYS A CA 1
ATOM 2092 C C . LYS A 1 268 ? 18.618 -4.745 1.972 1.00 27.50 268 LYS A C 1
ATOM 2094 O O . LYS A 1 268 ? 18.967 -3.818 1.233 1.00 27.50 268 LYS A O 1
ATOM 2099 N N . PRO A 1 269 ? 17.729 -4.556 2.970 1.00 29.77 269 PRO A N 1
ATOM 2100 C CA . PRO A 1 269 ? 17.487 -3.212 3.456 1.00 29.77 269 PRO A CA 1
ATOM 2101 C C . PRO A 1 269 ? 18.831 -2.726 4.006 1.00 29.77 269 PRO A C 1
ATOM 2103 O O . PRO A 1 269 ? 19.182 -2.938 5.166 1.00 29.77 269 PRO A O 1
ATOM 2106 N N . GLN A 1 270 ? 19.629 -2.091 3.144 1.00 25.72 270 GLN A N 1
ATOM 2107 C CA . GLN A 1 270 ? 20.505 -1.022 3.578 1.00 25.72 270 GLN A CA 1
ATOM 2108 C C . GLN A 1 270 ? 19.658 -0.169 4.520 1.00 25.72 270 GLN A C 1
ATOM 2110 O O . GLN A 1 270 ? 18.460 0.010 4.271 1.00 25.72 270 GLN A O 1
ATOM 2115 N N . ARG A 1 271 ? 20.243 0.348 5.608 1.00 28.39 271 ARG A N 1
ATOM 2116 C CA . ARG A 1 271 ? 19.685 1.568 6.201 1.00 28.39 271 ARG A CA 1
ATOM 2117 C C . ARG A 1 271 ? 19.563 2.524 5.025 1.00 28.39 271 ARG A C 1
ATOM 2119 O O . ARG A 1 271 ? 20.574 2.958 4.487 1.00 28.39 271 ARG A O 1
ATOM 2126 N N . LEU A 1 272 ? 18.340 2.642 4.519 1.00 26.95 272 LEU A N 1
ATOM 2127 C CA . LEU A 1 272 ? 18.105 3.231 3.224 1.00 26.95 272 LEU A CA 1
ATOM 2128 C C . LEU A 1 272 ? 18.234 4.715 3.498 1.00 26.95 272 LEU A C 1
ATOM 2130 O O . LEU A 1 272 ? 17.338 5.322 4.092 1.00 26.95 272 LEU A O 1
ATOM 2134 N N . ASP A 1 273 ? 19.369 5.279 3.114 1.00 25.53 273 ASP A N 1
ATOM 2135 C CA . ASP A 1 273 ? 19.482 6.705 2.892 1.00 25.53 273 ASP A CA 1
ATOM 2136 C C . ASP A 1 273 ? 18.568 7.049 1.704 1.00 25.53 273 ASP A C 1
ATOM 2138 O O . ASP A 1 273 ? 18.954 7.058 0.545 1.00 25.53 273 ASP A O 1
ATOM 2142 N N . ILE A 1 274 ? 17.284 7.187 2.040 1.00 30.89 274 ILE A N 1
ATOM 2143 C CA . ILE A 1 274 ? 16.309 8.174 1.582 1.00 30.89 274 ILE A CA 1
ATOM 2144 C C . ILE A 1 274 ? 16.390 8.541 0.089 1.00 30.89 274 ILE A C 1
ATOM 2146 O O . ILE A 1 274 ? 17.147 9.421 -0.313 1.00 30.89 274 ILE A O 1
ATOM 2150 N N . ALA A 1 275 ? 15.458 8.001 -0.699 1.00 29.25 275 ALA A N 1
ATOM 2151 C CA . ALA A 1 275 ? 14.298 8.750 -1.203 1.00 29.25 275 ALA A CA 1
ATOM 2152 C C . ALA A 1 275 ? 13.654 8.001 -2.376 1.00 29.25 275 ALA A C 1
ATOM 2154 O O . ALA A 1 275 ? 14.256 7.856 -3.434 1.00 29.25 275 ALA A O 1
ATOM 2155 N N . VAL A 1 276 ? 12.400 7.586 -2.212 1.00 32.06 276 VAL A N 1
ATOM 2156 C CA . VAL A 1 276 ? 11.520 7.291 -3.344 1.00 32.06 276 VAL A CA 1
ATOM 2157 C C . VAL A 1 276 ? 10.240 8.106 -3.169 1.00 32.06 276 VAL A C 1
ATOM 2159 O O . VAL A 1 276 ? 9.697 8.156 -2.064 1.00 32.06 276 VAL A O 1
ATOM 2162 N N . LYS A 1 277 ? 9.839 8.772 -4.262 1.00 42.62 277 LYS A N 1
ATOM 2163 C CA . LYS A 1 277 ? 8.510 9.301 -4.629 1.00 42.62 277 LYS A CA 1
ATOM 2164 C C . LYS A 1 277 ? 7.614 9.756 -3.472 1.00 42.62 277 LYS A C 1
ATOM 2166 O O . LYS A 1 277 ? 6.812 8.992 -2.948 1.00 42.62 277 LYS A O 1
ATOM 2171 N N . SER A 1 278 ? 7.692 11.037 -3.121 1.00 42.88 278 SER A N 1
ATOM 2172 C CA . SER A 1 278 ? 6.917 11.630 -2.023 1.00 42.88 278 SER A CA 1
ATOM 2173 C C . SER A 1 278 ? 5.586 12.284 -2.424 1.00 42.88 278 SER A C 1
ATOM 2175 O O . SER A 1 278 ? 4.915 12.815 -1.546 1.00 42.88 278 SER A O 1
ATOM 2177 N N . GLY A 1 279 ? 5.189 12.332 -3.703 1.00 55.34 279 GLY A N 1
ATOM 2178 C CA . GLY A 1 279 ? 3.957 13.025 -4.147 1.00 55.34 279 GLY A CA 1
ATOM 2179 C C . GLY A 1 279 ? 3.923 14.548 -3.892 1.00 55.34 279 GLY A C 1
ATOM 2180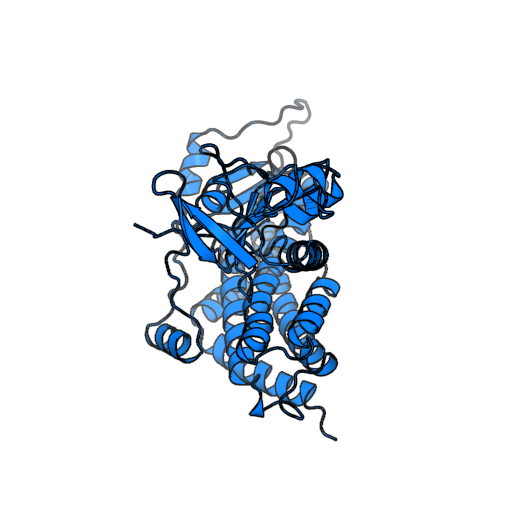 O O . GLY A 1 279 ? 3.051 15.243 -4.400 1.00 55.34 279 GLY A O 1
ATOM 2181 N N . ILE A 1 280 ? 4.903 15.098 -3.161 1.00 68.25 280 ILE A N 1
ATOM 2182 C CA . ILE A 1 280 ? 5.020 16.521 -2.806 1.00 68.25 280 ILE A CA 1
ATOM 2183 C C . ILE A 1 280 ? 5.100 17.388 -4.061 1.00 68.25 280 ILE A C 1
ATOM 2185 O O . ILE A 1 280 ? 4.505 18.457 -4.117 1.00 68.25 280 ILE A O 1
ATOM 2189 N N . ILE A 1 281 ? 5.827 16.928 -5.076 1.00 73.81 281 ILE A N 1
ATOM 2190 C CA . ILE A 1 281 ? 6.006 17.691 -6.309 1.00 73.81 281 ILE A CA 1
ATOM 2191 C C . ILE A 1 281 ? 4.686 17.793 -7.077 1.00 73.81 281 ILE A C 1
ATOM 2193 O O . ILE A 1 281 ? 4.302 18.891 -7.467 1.00 73.81 281 ILE A O 1
ATOM 2197 N N . GLU A 1 282 ? 3.948 16.691 -7.219 1.00 72.50 282 GLU A N 1
ATOM 2198 C CA . GLU A 1 282 ? 2.628 16.688 -7.865 1.00 72.50 282 GLU A CA 1
ATOM 2199 C C . GLU A 1 282 ? 1.635 17.607 -7.131 1.00 72.50 282 GLU A C 1
ATOM 2201 O O . GLU A 1 282 ? 0.908 18.377 -7.765 1.00 72.50 282 GLU A O 1
ATOM 2206 N N . ASP A 1 283 ? 1.646 17.596 -5.795 1.00 72.00 283 ASP A N 1
ATOM 2207 C CA . ASP A 1 283 ? 0.812 18.477 -4.972 1.00 72.00 283 ASP A CA 1
ATOM 2208 C C . ASP A 1 283 ? 1.169 19.960 -5.142 1.00 72.00 283 ASP A C 1
ATOM 2210 O O . ASP A 1 283 ? 0.282 20.811 -5.236 1.00 72.00 283 ASP A O 1
ATOM 2214 N N . GLU A 1 284 ? 2.457 20.300 -5.159 1.00 79.69 284 GLU A N 1
ATOM 2215 C CA . GLU A 1 284 ? 2.904 21.687 -5.298 1.00 79.69 284 GLU A CA 1
ATOM 2216 C C . GLU A 1 284 ? 2.697 22.217 -6.726 1.00 79.69 284 GLU A C 1
ATOM 2218 O O . GLU A 1 284 ? 2.419 23.410 -6.885 1.00 79.69 284 GLU A O 1
ATOM 2223 N N . ILE A 1 285 ? 2.739 21.350 -7.748 1.00 80.56 285 ILE A N 1
ATOM 2224 C CA . ILE A 1 285 ? 2.299 21.682 -9.115 1.00 80.56 285 ILE A CA 1
ATOM 2225 C C . ILE A 1 285 ? 0.798 21.987 -9.107 1.00 80.56 285 ILE A C 1
ATOM 2227 O O . ILE A 1 285 ? 0.384 23.041 -9.591 1.00 80.56 285 ILE A O 1
ATOM 2231 N N . ARG A 1 286 ? -0.024 21.125 -8.490 1.00 78.19 286 ARG A N 1
ATOM 2232 C CA . ARG A 1 286 ? -1.484 21.315 -8.402 1.00 78.19 286 ARG A CA 1
ATOM 2233 C C . ARG A 1 286 ? -1.868 22.605 -7.675 1.00 78.19 286 ARG A C 1
ATOM 2235 O O . ARG A 1 286 ? -2.813 23.277 -8.075 1.00 78.19 286 ARG A O 1
ATOM 2242 N N . LYS A 1 287 ? -1.133 22.973 -6.621 1.00 75.38 287 LYS A N 1
ATOM 2243 C CA . LYS A 1 287 ? -1.320 24.238 -5.884 1.00 75.38 287 LYS A CA 1
ATOM 2244 C C . LYS A 1 287 ? -0.786 25.468 -6.632 1.00 75.38 287 LYS A C 1
ATOM 2246 O O . LYS A 1 287 ? -0.957 26.582 -6.144 1.00 75.38 287 LYS A O 1
ATOM 2251 N N . GLY A 1 288 ? -0.104 25.291 -7.767 1.00 83.44 288 GLY A N 1
ATOM 2252 C CA . GLY A 1 288 ? 0.534 26.378 -8.517 1.00 83.44 288 GLY A CA 1
ATOM 2253 C C . GLY A 1 288 ? 1.756 26.981 -7.815 1.00 83.44 288 GLY A C 1
ATOM 2254 O O . GLY A 1 288 ? 2.151 28.114 -8.101 1.00 83.44 288 GLY A O 1
ATOM 2255 N N . ASN A 1 289 ? 2.356 26.257 -6.869 1.00 82.56 289 ASN A N 1
ATOM 2256 C CA . ASN A 1 289 ? 3.521 26.715 -6.119 1.00 82.56 289 ASN A CA 1
ATOM 2257 C C . ASN A 1 289 ? 4.847 26.437 -6.836 1.00 82.56 289 ASN A C 1
ATOM 2259 O O . ASN A 1 289 ? 5.847 27.099 -6.544 1.00 82.56 289 ASN A O 1
ATOM 2263 N N . ILE A 1 290 ? 4.854 25.503 -7.785 1.00 88.25 290 ILE A N 1
ATOM 2264 C CA . ILE A 1 290 ? 5.998 25.195 -8.647 1.00 88.25 290 ILE A CA 1
ATOM 2265 C C . ILE A 1 290 ? 5.527 24.906 -10.080 1.00 88.25 290 ILE A C 1
ATOM 2267 O O . ILE A 1 290 ? 4.370 24.550 -10.293 1.00 88.25 290 ILE A O 1
ATOM 2271 N N . LYS A 1 291 ? 6.428 25.051 -11.056 1.00 89.69 291 LYS A N 1
ATOM 2272 C CA . LYS A 1 291 ? 6.212 24.688 -12.469 1.00 89.69 291 LYS A CA 1
ATOM 2273 C C . LYS A 1 291 ? 7.379 23.853 -12.980 1.00 89.69 291 LYS A C 1
ATOM 2275 O O . LYS A 1 291 ? 8.501 24.065 -12.524 1.00 89.69 291 LYS A O 1
ATOM 2280 N N . LEU A 1 292 ? 7.129 22.943 -13.917 1.00 89.50 292 LEU A N 1
ATOM 2281 C CA . LEU A 1 292 ? 8.183 22.122 -14.529 1.00 89.50 292 LEU A CA 1
ATOM 2282 C C . LEU A 1 292 ? 8.879 22.815 -15.703 1.00 89.50 292 LEU A C 1
ATOM 2284 O O . LEU A 1 292 ? 10.013 22.464 -16.017 1.00 89.50 292 LEU A O 1
ATOM 2288 N N . ASP A 1 293 ? 8.245 23.824 -16.300 1.00 93.06 293 ASP A N 1
ATOM 2289 C CA . ASP A 1 293 ? 8.846 24.600 -17.383 1.00 93.06 293 ASP A CA 1
ATOM 2290 C C . ASP A 1 293 ? 10.135 25.279 -16.913 1.00 93.06 293 ASP A C 1
ATOM 2292 O O . ASP A 1 293 ? 10.184 25.895 -15.833 1.00 93.06 293 ASP A O 1
ATOM 2296 N N . ILE A 1 294 ? 11.182 25.159 -17.725 1.00 92.38 294 ILE A N 1
ATOM 2297 C CA . ILE A 1 294 ? 12.460 25.801 -17.477 1.00 92.38 294 ILE A CA 1
ATOM 2298 C C . ILE A 1 294 ? 12.274 27.317 -17.486 1.00 92.38 294 ILE A C 1
ATOM 2300 O O . ILE A 1 294 ? 11.624 27.911 -18.342 1.00 92.38 294 ILE A O 1
ATOM 2304 N N . ASN A 1 295 ? 12.883 27.964 -16.500 1.00 93.75 295 ASN A N 1
ATOM 2305 C CA . ASN A 1 295 ? 13.065 29.401 -16.502 1.00 93.75 295 ASN A CA 1
ATOM 2306 C C . ASN A 1 295 ? 14.380 29.734 -17.224 1.00 93.75 295 ASN A C 1
ATOM 2308 O O . ASN A 1 295 ? 15.453 29.570 -16.635 1.00 93.75 295 ASN A O 1
ATOM 2312 N N . HIS A 1 296 ? 14.282 30.228 -18.462 1.00 90.12 296 HIS A N 1
ATOM 2313 C CA . HIS A 1 296 ? 15.424 30.546 -19.332 1.00 90.12 296 HIS A CA 1
ATOM 2314 C C . HIS A 1 296 ? 16.496 31.403 -18.636 1.00 90.12 296 HIS A C 1
ATOM 2316 O O . HIS A 1 296 ? 17.673 31.053 -18.638 1.00 90.12 296 HIS A O 1
ATOM 2322 N N . GLU A 1 297 ? 16.107 32.478 -17.940 1.00 87.25 297 GLU A N 1
ATOM 2323 C CA . GLU A 1 297 ? 17.052 33.372 -17.247 1.00 87.25 297 GLU A CA 1
ATOM 2324 C C . GLU A 1 297 ? 17.830 32.673 -16.120 1.00 87.25 297 GLU A C 1
ATOM 2326 O O . GLU A 1 297 ? 18.999 32.974 -15.852 1.00 87.25 297 GLU A O 1
ATOM 2331 N N . LYS A 1 298 ? 17.186 31.747 -15.401 1.00 88.38 298 LYS A N 1
ATOM 2332 C CA . LYS A 1 298 ? 17.845 30.957 -14.350 1.00 88.38 298 LYS A CA 1
ATOM 2333 C C . LYS A 1 298 ? 18.706 29.850 -14.945 1.00 88.38 298 LYS A C 1
ATOM 2335 O O . LYS A 1 298 ? 19.761 29.565 -14.379 1.00 88.38 298 LYS A O 1
ATOM 2340 N N . GLN A 1 299 ? 18.278 29.256 -16.056 1.00 92.06 299 GLN A N 1
ATOM 2341 C CA . GLN A 1 299 ? 19.002 28.187 -16.733 1.00 92.06 299 GLN A CA 1
ATOM 2342 C C . GLN A 1 299 ? 20.258 28.701 -17.447 1.00 92.06 299 GLN A C 1
ATOM 2344 O O . GLN A 1 299 ? 21.306 28.067 -17.328 1.00 92.06 299 GLN A O 1
ATOM 2349 N N . ALA A 1 300 ? 20.205 29.879 -18.078 1.00 87.44 300 ALA A N 1
ATOM 2350 C CA . ALA A 1 300 ? 21.331 30.505 -18.784 1.00 87.44 300 ALA A CA 1
ATOM 2351 C C . ALA A 1 300 ? 22.569 30.723 -17.890 1.00 87.44 300 ALA A C 1
ATOM 2353 O O . ALA A 1 300 ? 23.705 30.607 -18.344 1.00 87.44 300 ALA A O 1
ATOM 2354 N N . LYS A 1 301 ? 22.371 30.898 -16.574 1.00 88.00 301 LYS A N 1
ATOM 2355 C CA . LYS A 1 301 ? 23.456 30.973 -15.568 1.00 88.00 301 LYS A CA 1
ATOM 2356 C C . LYS A 1 301 ? 24.290 29.694 -15.456 1.00 88.00 301 LYS A C 1
ATOM 2358 O O . LYS A 1 301 ? 25.322 29.702 -14.784 1.00 88.00 301 LYS A O 1
ATOM 2363 N N . HIS A 1 302 ? 23.821 28.611 -16.068 1.00 86.38 302 HIS A N 1
ATOM 2364 C CA . HIS A 1 302 ? 24.408 27.278 -16.078 1.00 86.38 302 HIS A CA 1
ATOM 2365 C C . HIS A 1 302 ? 24.658 26.769 -17.509 1.00 86.38 302 HIS A C 1
ATOM 2367 O O . HIS A 1 302 ? 24.770 25.563 -17.706 1.00 86.38 302 HIS A O 1
ATOM 2373 N N . ILE A 1 303 ? 24.755 27.654 -18.509 1.00 86.19 303 ILE A N 1
ATOM 2374 C CA . ILE A 1 303 ? 25.100 27.297 -19.894 1.00 86.19 303 ILE A CA 1
ATOM 2375 C C . ILE A 1 303 ? 26.373 28.050 -20.282 1.00 86.19 303 ILE A C 1
ATOM 2377 O O . ILE A 1 303 ? 26.376 29.273 -20.398 1.00 86.19 303 ILE A O 1
ATOM 2381 N N . LYS A 1 304 ? 27.479 27.323 -20.464 1.00 79.06 304 LYS A N 1
ATOM 2382 C CA . LYS A 1 304 ? 28.785 27.915 -20.786 1.00 79.06 304 LYS A CA 1
ATOM 2383 C C . LYS A 1 304 ? 28.729 28.552 -22.181 1.00 79.06 304 LYS A C 1
ATOM 2385 O O . LYS A 1 304 ? 28.354 27.890 -23.142 1.00 79.06 304 LYS A O 1
ATOM 2390 N N . GLY A 1 305 ? 29.101 29.829 -22.284 1.00 73.12 305 GLY A N 1
ATOM 2391 C CA . GLY A 1 305 ? 29.070 30.599 -23.537 1.00 73.12 305 GLY A CA 1
ATOM 2392 C C . GLY A 1 305 ? 27.875 31.548 -23.695 1.00 73.12 305 GLY A C 1
ATOM 2393 O O . GLY A 1 305 ? 27.911 32.396 -24.583 1.00 73.12 305 GLY A O 1
ATOM 2394 N N . CYS A 1 306 ? 26.861 31.476 -22.825 1.00 76.62 306 CYS A N 1
ATOM 2395 C CA . CYS A 1 306 ? 25.821 32.507 -22.745 1.00 76.62 306 CYS A CA 1
ATOM 2396 C C . CYS A 1 306 ? 26.326 33.748 -21.977 1.00 76.62 306 CYS A C 1
ATOM 2398 O O . CYS A 1 306 ? 27.096 33.583 -21.024 1.00 76.62 306 CYS A O 1
ATOM 2400 N N . PRO A 1 307 ? 25.877 34.973 -22.323 1.00 78.12 307 PRO A N 1
ATOM 2401 C CA . PRO A 1 307 ? 26.242 36.201 -21.602 1.00 78.12 307 PRO A CA 1
ATOM 2402 C C . PRO A 1 307 ? 25.947 36.155 -20.094 1.00 78.12 307 PRO A C 1
ATOM 2404 O O . PRO A 1 307 ? 26.653 36.766 -19.295 1.00 78.12 307 PRO A O 1
ATOM 2407 N N . GLU A 1 308 ? 24.917 35.414 -19.695 1.00 83.44 308 GLU A N 1
ATOM 2408 C CA . GLU A 1 308 ? 24.434 35.301 -18.318 1.00 83.44 308 GLU A CA 1
ATOM 2409 C C . GLU A 1 308 ? 25.156 34.217 -17.503 1.00 83.44 308 GLU A C 1
ATOM 2411 O O . GLU A 1 308 ? 24.870 34.051 -16.310 1.00 83.44 308 GLU A O 1
ATOM 2416 N N . TYR A 1 309 ? 26.075 33.464 -18.118 1.00 85.81 309 TYR A N 1
ATOM 2417 C CA . TYR A 1 309 ? 26.856 32.449 -17.422 1.00 85.81 309 TYR A CA 1
ATOM 2418 C C . TYR A 1 309 ? 27.717 33.078 -16.327 1.00 85.81 309 TYR A C 1
ATOM 2420 O O . TYR A 1 309 ? 28.445 34.045 -16.544 1.00 85.81 309 TYR A O 1
ATOM 2428 N N . ILE A 1 310 ? 27.662 32.494 -15.131 1.00 80.06 310 ILE A N 1
ATOM 2429 C CA . ILE A 1 310 ? 28.464 32.956 -14.000 1.00 80.06 310 ILE A CA 1
ATOM 2430 C C . ILE A 1 310 ? 29.686 32.055 -13.892 1.00 80.06 310 ILE A C 1
ATOM 2432 O O . ILE A 1 310 ? 29.553 30.869 -13.582 1.00 80.06 310 ILE A O 1
ATOM 2436 N N . ASP A 1 311 ? 30.868 32.637 -14.101 1.00 80.75 311 ASP A N 1
ATOM 2437 C CA . ASP A 1 311 ? 32.129 31.904 -14.032 1.00 80.75 311 ASP A CA 1
ATOM 2438 C C . ASP A 1 311 ? 32.288 31.137 -12.705 1.00 80.75 311 ASP A C 1
ATOM 2440 O O . ASP A 1 311 ? 31.961 31.625 -11.618 1.00 80.75 311 ASP A O 1
ATOM 2444 N N . GLY A 1 312 ? 32.778 29.900 -12.806 1.00 80.19 312 GLY A N 1
ATOM 2445 C CA . GLY A 1 312 ? 32.933 28.984 -11.675 1.00 80.19 312 GLY A CA 1
ATOM 2446 C C . GLY A 1 312 ? 31.657 28.265 -11.221 1.00 80.19 312 GLY A C 1
ATOM 2447 O O . GLY A 1 312 ? 31.683 27.614 -10.174 1.00 80.19 312 GLY A O 1
ATOM 2448 N N . ARG A 1 313 ? 30.541 28.355 -11.960 1.00 85.50 313 ARG A N 1
ATOM 2449 C CA . ARG A 1 313 ? 29.351 27.521 -11.717 1.00 85.50 313 ARG A CA 1
ATOM 2450 C C . ARG A 1 313 ? 29.359 26.248 -12.557 1.00 85.50 313 ARG A C 1
ATOM 2452 O O . ARG A 1 313 ? 29.749 26.261 -13.713 1.00 85.50 313 ARG A O 1
ATOM 2459 N N . SER A 1 314 ? 28.818 25.170 -11.993 1.00 91.56 314 SER A N 1
ATOM 2460 C CA . SER A 1 314 ? 28.493 23.951 -12.741 1.00 91.56 314 SER A CA 1
ATOM 2461 C C . SER A 1 314 ? 27.588 24.274 -13.936 1.00 91.56 314 SER A C 1
ATOM 2463 O O . SER A 1 314 ? 26.649 25.068 -13.789 1.00 91.56 314 SER A O 1
ATOM 2465 N N . TYR A 1 315 ? 27.859 23.675 -15.096 1.00 91.94 315 TYR A N 1
ATOM 2466 C CA . TYR A 1 315 ? 27.217 24.022 -16.367 1.00 91.94 315 TYR A CA 1
ATOM 2467 C C . TYR A 1 315 ? 26.787 22.790 -17.165 1.00 91.94 315 TYR A C 1
ATOM 2469 O O . TYR A 1 315 ? 27.449 21.753 -17.134 1.00 91.94 315 TYR A O 1
ATOM 2477 N N . LEU A 1 316 ? 25.665 22.900 -17.875 1.00 92.00 316 LEU A N 1
ATOM 2478 C CA . LEU A 1 316 ? 25.157 21.852 -18.754 1.00 92.00 316 LEU A CA 1
ATOM 2479 C C . LEU A 1 316 ? 25.989 21.764 -20.036 1.00 92.00 316 LEU A C 1
ATOM 2481 O O . LEU A 1 316 ? 26.417 22.779 -20.586 1.00 92.00 316 LEU A O 1
ATOM 2485 N N . THR A 1 317 ? 26.176 20.539 -20.518 1.00 91.19 317 THR A N 1
ATOM 2486 C CA . THR A 1 317 ? 26.747 20.238 -21.843 1.00 91.19 317 THR A CA 1
ATOM 2487 C C . THR A 1 317 ? 25.674 19.789 -22.839 1.00 91.19 317 THR A C 1
ATOM 2489 O O . THR A 1 317 ? 25.960 19.602 -24.019 1.00 91.19 317 THR A O 1
ATOM 2492 N N . ILE A 1 318 ? 24.435 19.628 -22.369 1.00 89.88 318 ILE A N 1
ATOM 2493 C CA . ILE A 1 318 ? 23.250 19.277 -23.155 1.00 89.88 318 ILE A CA 1
ATOM 2494 C C . ILE A 1 318 ? 22.449 20.523 -23.557 1.00 89.88 318 ILE A C 1
ATOM 2496 O O . ILE A 1 318 ? 22.578 21.579 -22.939 1.00 89.88 318 ILE A O 1
ATOM 2500 N N . SER A 1 319 ? 21.583 20.387 -24.566 1.00 90.06 319 SER A N 1
ATOM 2501 C CA . SER A 1 319 ? 20.666 21.461 -24.963 1.00 90.06 319 SER A CA 1
ATOM 2502 C C . SER A 1 319 ? 19.581 21.710 -23.912 1.00 90.06 319 SER A C 1
ATOM 2504 O O . SER A 1 319 ? 19.230 20.824 -23.128 1.00 90.06 319 SER A O 1
ATOM 2506 N N . GLU A 1 320 ? 19.001 22.909 -23.930 1.00 88.00 320 GLU A N 1
ATOM 2507 C CA . GLU A 1 320 ? 17.905 23.270 -23.030 1.00 88.00 320 GLU A CA 1
ATOM 2508 C C . GLU A 1 320 ? 16.656 22.401 -23.248 1.00 88.00 320 GLU A C 1
ATOM 2510 O O . GLU A 1 320 ? 16.069 21.930 -22.277 1.00 88.00 320 GLU A O 1
ATOM 2515 N N . ASP A 1 321 ? 16.326 22.058 -24.498 1.00 88.44 321 ASP A N 1
ATOM 2516 C CA . ASP A 1 321 ? 15.239 21.117 -24.814 1.00 88.44 321 ASP A CA 1
ATOM 2517 C C . ASP A 1 321 ? 15.458 19.747 -24.164 1.00 88.44 321 ASP A C 1
ATOM 2519 O O . ASP A 1 321 ? 14.527 19.102 -23.674 1.00 88.44 321 ASP A O 1
ATOM 2523 N N . LYS A 1 322 ? 16.712 19.286 -24.141 1.00 88.19 322 LYS A N 1
ATOM 2524 C CA . LYS A 1 322 ? 17.084 18.022 -23.510 1.00 88.19 322 LYS A CA 1
ATOM 2525 C C . LYS A 1 322 ? 17.019 18.129 -21.987 1.00 88.19 322 LYS A C 1
ATOM 2527 O O . LYS A 1 322 ? 16.520 17.214 -21.337 1.00 88.19 322 LYS A O 1
ATOM 2532 N N . ALA A 1 323 ? 17.431 19.261 -21.420 1.00 90.19 323 ALA A N 1
ATOM 2533 C CA . ALA A 1 323 ? 17.258 19.542 -19.998 1.00 90.19 323 ALA A CA 1
ATOM 2534 C C . ALA A 1 323 ? 15.771 19.585 -19.596 1.00 90.19 323 ALA A C 1
ATOM 2536 O O . ALA A 1 323 ? 15.412 19.049 -18.546 1.00 90.19 323 ALA A O 1
ATOM 2537 N N . GLN A 1 324 ? 14.894 20.144 -20.439 1.00 93.94 324 GLN A N 1
ATOM 2538 C CA . GLN A 1 324 ? 13.448 20.164 -20.203 1.00 93.94 324 GLN A CA 1
ATOM 2539 C C . GLN A 1 324 ? 12.862 18.748 -20.201 1.00 93.94 324 GLN A C 1
ATOM 2541 O O . GLN A 1 324 ? 12.073 18.417 -19.315 1.00 93.94 324 GLN A O 1
ATOM 2546 N N . LYS A 1 325 ? 13.276 17.892 -21.146 1.00 87.50 325 LYS A N 1
ATOM 2547 C CA . LYS A 1 325 ? 12.886 16.470 -21.162 1.00 87.50 325 LYS A CA 1
ATOM 2548 C C . LYS A 1 325 ? 13.307 15.761 -19.877 1.00 87.50 325 LYS A C 1
ATOM 2550 O O . LYS A 1 325 ? 12.475 15.120 -19.243 1.00 87.50 325 LYS A O 1
ATOM 2555 N N . ILE A 1 326 ? 14.547 15.968 -19.434 1.00 86.56 326 ILE A N 1
ATOM 2556 C CA . ILE A 1 326 ? 15.057 15.401 -18.178 1.00 86.56 326 ILE A CA 1
ATOM 2557 C C . ILE A 1 326 ? 14.232 15.874 -16.979 1.00 86.56 326 ILE A C 1
ATOM 2559 O O . ILE A 1 326 ? 13.884 15.059 -16.132 1.00 86.56 326 ILE A O 1
ATOM 2563 N N . ILE A 1 327 ? 13.882 17.161 -16.893 1.00 88.94 327 ILE A N 1
ATOM 2564 C CA . ILE A 1 327 ? 13.025 17.665 -15.808 1.00 88.94 327 ILE A CA 1
ATOM 2565 C C . ILE A 1 327 ? 11.659 16.976 -15.845 1.00 88.94 327 ILE A C 1
ATOM 2567 O O . ILE A 1 327 ? 11.208 16.493 -14.811 1.00 88.94 327 ILE A O 1
ATOM 2571 N N . ASN A 1 328 ? 11.027 16.871 -17.013 1.00 85.62 328 ASN A N 1
ATOM 2572 C CA . ASN A 1 328 ? 9.711 16.242 -17.144 1.00 85.62 328 ASN A CA 1
ATOM 2573 C C . ASN A 1 328 ? 9.731 14.753 -16.760 1.00 85.62 328 ASN A C 1
ATOM 2575 O O . ASN A 1 328 ? 8.792 14.265 -16.138 1.00 85.62 328 ASN A O 1
ATOM 2579 N N . GLU A 1 329 ? 10.800 14.036 -17.105 1.00 81.81 329 GLU A N 1
ATOM 2580 C CA . GLU A 1 329 ? 10.943 12.599 -16.847 1.00 81.81 329 GLU A CA 1
ATOM 2581 C C . GLU A 1 329 ? 11.408 12.278 -15.421 1.00 81.81 329 GLU A C 1
ATOM 2583 O O . GLU A 1 329 ? 11.011 11.261 -14.846 1.00 81.81 329 GLU A O 1
ATOM 2588 N N . LYS A 1 330 ? 12.283 13.115 -14.852 1.00 81.75 330 LYS A N 1
ATOM 2589 C CA . LYS A 1 330 ? 12.973 12.843 -13.581 1.00 81.75 330 LYS A CA 1
ATOM 2590 C C . LYS A 1 330 ? 12.390 13.611 -12.399 1.00 81.75 330 LYS A C 1
ATOM 2592 O O . LYS A 1 330 ? 12.732 13.286 -11.260 1.00 81.75 330 LYS A O 1
ATOM 2597 N N . SER A 1 331 ? 11.519 14.592 -12.620 1.00 82.69 331 SER A N 1
ATOM 2598 C CA . SER A 1 331 ? 10.826 15.270 -11.526 1.00 82.69 331 SER A CA 1
ATOM 2599 C C . SER A 1 331 ? 10.023 14.268 -10.687 1.00 82.69 331 SER A C 1
ATOM 2601 O O . SER A 1 331 ? 9.288 13.436 -11.215 1.00 82.69 331 SER A O 1
ATOM 2603 N N . GLY A 1 332 ? 10.201 14.296 -9.367 1.00 72.31 332 GLY A N 1
ATOM 2604 C CA . GLY A 1 332 ? 9.557 13.357 -8.440 1.00 72.31 332 GLY A CA 1
ATOM 2605 C C . GLY A 1 332 ? 10.234 11.991 -8.330 1.00 72.31 332 GLY A C 1
ATOM 2606 O O . GLY A 1 332 ? 9.751 11.137 -7.581 1.00 72.31 332 GLY A O 1
ATOM 2607 N N . THR A 1 333 ? 11.337 11.762 -9.045 1.00 75.06 333 THR A N 1
ATOM 2608 C CA . THR A 1 333 ? 12.079 10.490 -9.030 1.00 75.06 333 THR A CA 1
ATOM 2609 C C . THR A 1 333 ? 13.323 10.512 -8.143 1.00 75.06 333 THR A C 1
ATOM 2611 O O . THR A 1 333 ? 13.844 9.447 -7.813 1.00 75.06 333 THR A O 1
ATOM 2614 N N . GLY A 1 334 ? 13.787 11.698 -7.752 1.00 71.38 334 GLY A N 1
ATOM 2615 C CA . GLY A 1 334 ? 15.025 11.928 -7.021 1.00 71.38 334 GLY A CA 1
ATOM 2616 C C . GLY A 1 334 ? 14.850 12.202 -5.524 1.00 71.38 334 GLY A C 1
ATOM 2617 O O . GLY A 1 334 ? 13.765 12.113 -4.944 1.00 71.38 334 GLY A O 1
ATOM 2618 N N . SER A 1 335 ? 15.953 12.565 -4.866 1.00 75.75 335 SER A N 1
ATOM 2619 C CA . SER A 1 335 ? 15.982 12.856 -3.431 1.00 75.75 335 SER A CA 1
ATOM 2620 C C . SER A 1 335 ? 15.643 14.312 -3.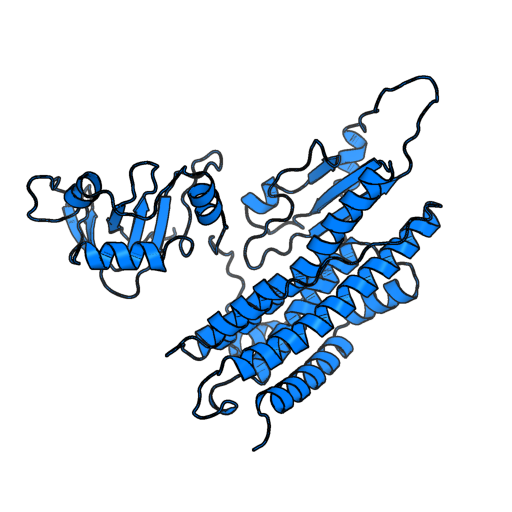137 1.00 75.75 335 SER A C 1
ATOM 2622 O O . SER A 1 335 ? 16.417 15.222 -3.442 1.00 75.75 335 SER A O 1
ATOM 2624 N N . LEU A 1 336 ? 14.512 14.550 -2.471 1.00 81.06 336 LEU A N 1
ATOM 2625 C CA . LEU A 1 336 ? 14.145 15.888 -2.010 1.00 81.06 336 LEU A CA 1
ATOM 2626 C C . LEU A 1 336 ? 15.126 16.414 -0.954 1.00 81.06 336 LEU A C 1
ATOM 2628 O O . LEU A 1 336 ? 15.537 15.703 -0.036 1.00 81.06 336 LEU A O 1
ATOM 2632 N N . VAL A 1 337 ? 15.475 17.695 -1.060 1.00 80.12 337 VAL A N 1
ATOM 2633 C CA . VAL A 1 337 ? 16.366 18.368 -0.112 1.00 80.12 337 VAL A CA 1
ATOM 2634 C C . VAL A 1 337 ? 15.539 19.100 0.936 1.00 80.12 337 VAL A C 1
ATOM 2636 O O . VAL A 1 337 ? 14.745 19.979 0.602 1.00 80.12 337 VAL A O 1
ATOM 2639 N N . TYR A 1 338 ? 15.789 18.796 2.205 1.00 76.38 338 TYR A N 1
ATOM 2640 C CA . TYR A 1 338 ? 15.132 19.429 3.347 1.00 76.38 338 TYR A CA 1
ATOM 2641 C C . TYR A 1 338 ? 16.109 20.302 4.139 1.00 76.38 338 TYR A C 1
ATOM 2643 O O . TYR A 1 338 ? 17.332 20.141 4.052 1.00 76.38 338 TYR A O 1
ATOM 2651 N N . ASP A 1 339 ? 15.585 21.265 4.889 1.00 73.12 339 ASP A N 1
ATOM 2652 C CA . ASP A 1 339 ? 16.362 22.016 5.871 1.00 73.12 339 ASP A CA 1
ATOM 2653 C C . ASP A 1 339 ? 16.507 21.248 7.203 1.00 73.12 339 ASP A C 1
ATOM 2655 O O . ASP A 1 339 ? 16.025 20.126 7.364 1.00 73.12 339 ASP A O 1
ATOM 2659 N N . ARG A 1 340 ? 17.187 21.855 8.188 1.00 54.19 340 ARG A N 1
ATOM 2660 C CA . ARG A 1 340 ? 17.384 21.252 9.522 1.00 54.19 340 ARG A CA 1
ATOM 2661 C C . ARG A 1 340 ? 16.077 21.067 10.310 1.00 54.19 340 ARG A C 1
ATOM 2663 O O . ARG A 1 340 ? 16.080 20.319 11.281 1.00 54.19 340 ARG A O 1
ATOM 2670 N N . LYS A 1 341 ? 14.996 21.747 9.915 1.00 52.66 341 LYS A N 1
ATOM 2671 C CA . LYS A 1 341 ? 13.659 21.680 10.522 1.00 52.66 341 LYS A CA 1
ATOM 2672 C C . LYS A 1 341 ? 12.730 20.711 9.776 1.00 52.66 341 LYS A C 1
ATOM 2674 O O . LYS A 1 341 ? 11.590 20.541 10.190 1.00 52.66 341 LYS A O 1
ATOM 2679 N N . GLY A 1 342 ? 13.206 20.070 8.705 1.00 52.62 342 GLY A N 1
ATOM 2680 C CA . GLY A 1 342 ? 12.425 19.127 7.904 1.00 52.62 342 GLY A CA 1
ATOM 2681 C C . GLY A 1 342 ? 11.525 19.782 6.854 1.00 52.62 342 GLY A C 1
ATOM 2682 O O . GLY A 1 342 ? 10.692 19.092 6.274 1.00 52.62 342 GLY A O 1
ATOM 2683 N N . LEU A 1 343 ? 11.683 21.080 6.574 1.00 66.19 343 LEU A N 1
ATOM 2684 C CA . LEU A 1 343 ? 10.943 21.764 5.512 1.00 66.19 343 LEU A CA 1
ATOM 2685 C C . LEU A 1 343 ? 11.626 21.554 4.161 1.00 66.19 343 LEU A C 1
ATOM 2687 O O . LEU A 1 343 ? 12.851 21.660 4.044 1.00 66.19 343 LEU A O 1
ATOM 2691 N N . TRP A 1 344 ? 10.832 21.252 3.132 1.00 80.31 344 TRP A N 1
ATOM 2692 C CA . TRP A 1 344 ? 11.344 21.059 1.780 1.00 80.31 344 TRP A CA 1
ATOM 2693 C C . TRP A 1 344 ? 11.914 22.367 1.230 1.00 80.31 344 TRP A C 1
ATOM 2695 O O . TRP A 1 344 ? 11.289 23.422 1.302 1.00 80.31 344 TRP A O 1
ATOM 2705 N N . LYS A 1 345 ? 13.117 22.304 0.658 1.00 86.06 345 LYS A N 1
ATOM 2706 C CA . LYS A 1 345 ? 13.827 23.471 0.115 1.00 86.06 345 LYS A CA 1
ATOM 2707 C C . LYS A 1 345 ? 13.517 23.738 -1.358 1.00 86.06 345 LYS A C 1
ATOM 2709 O O . LYS A 1 345 ? 14.299 24.438 -2.001 1.00 86.06 345 LYS A O 1
ATOM 2714 N N . ASN A 1 346 ? 12.445 23.158 -1.899 1.00 90.38 346 ASN A N 1
ATOM 2715 C CA . ASN A 1 346 ? 12.100 23.205 -3.324 1.00 90.38 346 ASN A CA 1
ATOM 2716 C C . ASN A 1 346 ? 13.243 22.707 -4.222 1.00 90.38 346 ASN A C 1
ATOM 2718 O O . ASN A 1 346 ? 13.510 23.258 -5.288 1.00 90.38 346 ASN A O 1
ATOM 2722 N N . LYS A 1 347 ? 13.972 21.690 -3.755 1.00 91.25 347 LYS A N 1
ATOM 2723 C CA . LYS A 1 347 ? 15.083 21.084 -4.489 1.00 91.25 347 LYS A CA 1
ATOM 2724 C C . LYS A 1 347 ? 14.976 19.576 -4.477 1.00 91.25 347 LYS A C 1
ATOM 2726 O O . LYS A 1 347 ? 14.577 18.990 -3.468 1.00 91.25 347 LYS A O 1
ATOM 2731 N N . GLU A 1 348 ? 15.403 18.981 -5.571 1.00 88.88 348 GLU A N 1
ATOM 2732 C CA . GLU A 1 348 ? 15.448 17.541 -5.769 1.00 88.88 348 GLU A CA 1
ATOM 2733 C C . GLU A 1 348 ? 16.769 17.157 -6.423 1.00 88.88 348 GLU A C 1
ATOM 2735 O O . GLU A 1 348 ? 17.211 17.800 -7.370 1.00 88.88 348 GLU A O 1
ATOM 2740 N N . LEU A 1 349 ? 17.419 16.130 -5.892 1.00 88.56 349 LEU A N 1
ATOM 2741 C CA . LEU A 1 349 ? 18.649 15.567 -6.425 1.00 88.56 349 LEU A CA 1
ATOM 2742 C C . LEU A 1 349 ? 18.275 14.396 -7.328 1.00 88.56 349 LEU A C 1
ATOM 2744 O O . LEU A 1 349 ? 17.737 13.410 -6.839 1.00 88.56 349 LEU A O 1
ATOM 2748 N N . ILE A 1 350 ? 18.568 14.499 -8.617 1.00 83.75 350 ILE A N 1
ATOM 2749 C CA . ILE A 1 350 ? 18.282 13.459 -9.607 1.00 83.75 350 ILE A CA 1
ATOM 2750 C C . ILE A 1 350 ? 19.577 12.816 -10.100 1.00 83.75 350 ILE A C 1
ATOM 2752 O O . ILE A 1 350 ? 20.644 13.441 -10.049 1.00 83.75 350 ILE A O 1
ATOM 2756 N N . ASP A 1 351 ? 19.456 11.589 -10.591 1.00 87.06 351 ASP A N 1
ATOM 2757 C CA . ASP A 1 351 ? 20.483 10.892 -11.361 1.00 87.06 351 ASP A CA 1
ATOM 2758 C C . ASP A 1 351 ? 19.931 10.662 -12.782 1.00 87.06 351 ASP A C 1
ATOM 2760 O O . ASP A 1 351 ? 18.786 10.221 -12.963 1.00 87.06 351 ASP A O 1
ATOM 2764 N N . CYS A 1 352 ? 20.713 11.031 -13.793 1.00 80.56 352 CYS A N 1
ATOM 2765 C CA . CYS A 1 352 ? 20.345 10.939 -15.204 1.00 80.56 352 CYS A CA 1
ATOM 2766 C C . CYS A 1 352 ? 21.013 9.719 -15.842 1.00 80.56 352 CYS A C 1
ATOM 2768 O O . CYS A 1 352 ? 21.998 9.204 -15.328 1.00 80.56 352 CYS A O 1
ATOM 2770 N N . ASP A 1 353 ? 20.470 9.246 -16.962 1.00 79.81 353 ASP A N 1
ATOM 2771 C CA . ASP A 1 353 ? 20.972 8.036 -17.633 1.00 79.81 353 ASP A CA 1
ATOM 2772 C C . ASP A 1 353 ? 22.192 8.319 -18.536 1.00 79.81 353 ASP A C 1
ATOM 2774 O O . ASP A 1 353 ? 22.744 7.416 -19.159 1.00 79.81 353 ASP A O 1
ATOM 2778 N N . GLU A 1 354 ? 22.619 9.581 -18.611 1.00 82.88 354 GLU A N 1
ATOM 2779 C CA . GLU A 1 354 ? 23.751 10.055 -19.401 1.00 82.88 354 GLU A CA 1
ATOM 2780 C C . GLU A 1 354 ? 24.387 11.294 -18.758 1.00 82.88 354 GLU A C 1
ATOM 2782 O O . GLU A 1 354 ? 23.787 11.949 -17.903 1.00 82.88 354 GLU A O 1
ATOM 2787 N N . ILE A 1 355 ? 25.598 11.644 -19.198 1.00 88.94 355 ILE A N 1
ATOM 2788 C CA . ILE A 1 355 ? 26.285 12.860 -18.754 1.00 88.94 355 ILE A CA 1
ATOM 2789 C C . ILE A 1 355 ? 25.490 14.089 -19.206 1.00 88.94 355 ILE A C 1
ATOM 2791 O O . ILE A 1 355 ? 25.295 14.316 -20.400 1.00 88.94 355 ILE A O 1
ATOM 2795 N N . ILE A 1 356 ? 25.065 14.902 -18.240 1.00 91.56 356 ILE A N 1
ATOM 2796 C CA . ILE A 1 356 ? 24.251 16.102 -18.480 1.00 91.56 356 ILE A CA 1
ATOM 2797 C C . ILE A 1 356 ? 25.074 17.390 -18.452 1.00 91.56 356 ILE A C 1
ATOM 2799 O O . ILE A 1 356 ? 24.631 18.432 -18.941 1.00 91.56 356 ILE A O 1
ATOM 2803 N N . GLY A 1 357 ? 26.261 17.353 -17.847 1.00 92.31 357 GLY A N 1
ATOM 2804 C CA . GLY A 1 357 ? 27.088 18.538 -17.692 1.00 92.31 357 GLY A CA 1
ATOM 2805 C C . GLY A 1 357 ? 28.339 18.313 -16.866 1.00 92.31 357 GLY A C 1
ATOM 2806 O O . GLY A 1 357 ? 28.798 17.188 -16.669 1.00 92.31 357 GLY A O 1
ATOM 2807 N N . VAL A 1 358 ? 28.882 19.420 -16.379 1.00 92.12 358 VAL A N 1
ATOM 2808 C CA . VAL A 1 358 ? 30.119 19.482 -15.607 1.00 92.12 358 VAL A CA 1
ATOM 2809 C C . VAL A 1 358 ? 29.834 20.116 -14.252 1.00 92.12 358 VAL A C 1
ATOM 2811 O O . VAL A 1 358 ? 29.277 21.213 -14.167 1.00 92.12 358 VAL A O 1
ATOM 2814 N N . ASP A 1 359 ? 30.226 19.428 -13.184 1.00 90.75 359 ASP A N 1
ATOM 2815 C CA . ASP A 1 359 ? 30.304 19.985 -11.839 1.00 90.75 359 ASP A CA 1
ATOM 2816 C C . ASP A 1 359 ? 31.630 20.731 -11.660 1.00 90.75 359 ASP A C 1
ATOM 2818 O O . ASP A 1 359 ? 32.691 20.185 -11.966 1.00 90.75 359 ASP A O 1
ATOM 2822 N N . ILE A 1 360 ? 31.572 21.971 -11.166 1.00 87.50 360 ILE A N 1
ATOM 2823 C CA . ILE A 1 360 ? 32.769 22.742 -10.814 1.00 87.50 360 ILE A CA 1
ATOM 2824 C C . ILE A 1 360 ? 32.885 22.817 -9.297 1.00 87.50 360 ILE A C 1
ATOM 2826 O O . ILE A 1 360 ? 32.034 23.396 -8.609 1.00 87.50 360 ILE A O 1
ATOM 2830 N N . ASN A 1 361 ? 33.995 22.307 -8.766 1.00 82.00 361 ASN A N 1
ATOM 2831 C CA . ASN A 1 361 ? 34.322 22.492 -7.362 1.00 82.00 361 ASN A CA 1
ATOM 2832 C C . ASN A 1 361 ? 34.634 23.972 -7.087 1.00 82.00 361 ASN A C 1
ATOM 2834 O O . ASN A 1 361 ? 35.604 24.531 -7.598 1.00 82.00 361 ASN A O 1
ATOM 2838 N N . LYS A 1 362 ? 33.836 24.610 -6.227 1.00 77.88 362 LYS A N 1
ATOM 2839 C CA . LYS A 1 362 ? 33.962 26.044 -5.912 1.00 77.88 362 LYS A CA 1
ATOM 2840 C C . LYS A 1 362 ? 35.308 26.436 -5.299 1.00 77.88 362 LYS A C 1
ATOM 2842 O O . LYS A 1 362 ? 35.698 27.593 -5.428 1.00 77.88 362 LYS A O 1
ATOM 2847 N N . SER A 1 363 ? 35.986 25.506 -4.631 1.00 79.19 363 SER A N 1
ATOM 2848 C CA . SER A 1 363 ? 37.243 25.764 -3.922 1.00 79.19 363 SER A CA 1
ATOM 2849 C C . SER A 1 363 ? 38.461 25.493 -4.800 1.00 79.19 363 SER A C 1
ATOM 2851 O O . SER A 1 363 ? 39.401 26.278 -4.800 1.00 79.19 363 SER A O 1
ATOM 2853 N N . THR A 1 364 ? 38.448 24.383 -5.544 1.00 82.81 364 THR A N 1
ATOM 2854 C CA . THR A 1 364 ? 39.608 23.919 -6.327 1.00 82.81 364 THR A CA 1
ATOM 2855 C C . THR A 1 364 ? 39.518 24.255 -7.813 1.00 82.81 364 THR A C 1
ATOM 2857 O O . THR A 1 364 ? 40.500 24.070 -8.521 1.00 82.81 364 THR A O 1
ATOM 2860 N N . ARG A 1 365 ? 38.357 24.729 -8.293 1.00 82.88 365 ARG A N 1
ATOM 2861 C CA . ARG A 1 365 ? 38.031 24.932 -9.719 1.00 82.88 365 ARG A CA 1
ATOM 2862 C C . ARG A 1 365 ? 38.164 23.671 -10.583 1.00 82.88 365 ARG A C 1
ATOM 2864 O O . ARG A 1 365 ? 38.164 23.760 -11.802 1.00 82.88 365 ARG A O 1
ATOM 2871 N N . GLU A 1 366 ? 38.231 22.501 -9.953 1.00 86.31 366 GLU A N 1
ATOM 2872 C CA . GLU A 1 366 ? 38.248 21.213 -10.638 1.00 86.31 366 GLU A CA 1
ATOM 2873 C C . GLU A 1 366 ? 36.914 20.985 -11.361 1.00 86.31 366 GLU A C 1
ATOM 2875 O O . GLU A 1 366 ? 35.848 21.093 -10.747 1.00 86.31 366 GLU A O 1
ATOM 2880 N N . GLU A 1 367 ? 36.994 20.682 -12.656 1.00 89.69 367 GLU A N 1
ATOM 2881 C CA . GLU A 1 367 ? 35.855 20.343 -13.508 1.00 89.69 367 GLU A CA 1
ATOM 2882 C C . GLU A 1 367 ? 35.686 18.817 -13.553 1.00 89.69 367 GLU A C 1
ATOM 2884 O O . GLU A 1 367 ? 36.622 18.084 -13.874 1.00 89.69 367 GLU A O 1
ATOM 2889 N N . THR A 1 368 ? 34.496 18.311 -13.232 1.00 88.94 368 THR A N 1
ATOM 2890 C CA . THR A 1 368 ? 34.182 16.875 -13.296 1.00 88.94 368 THR A CA 1
ATOM 2891 C C . THR A 1 368 ? 32.903 16.655 -14.094 1.00 88.94 368 THR A C 1
ATOM 2893 O O . THR A 1 368 ? 31.855 17.200 -13.753 1.00 88.94 368 THR A O 1
ATOM 2896 N N . SER A 1 369 ? 32.969 15.841 -15.150 1.00 90.50 369 SER A N 1
ATOM 2897 C CA . SER A 1 369 ? 31.771 15.442 -15.903 1.00 90.50 369 SER A CA 1
ATOM 2898 C C . SER A 1 369 ? 30.810 14.662 -15.005 1.00 90.50 369 SER A C 1
ATOM 2900 O O . SER A 1 369 ? 31.246 13.833 -14.207 1.00 90.50 369 SER A O 1
ATOM 2902 N N . THR A 1 370 ? 29.509 14.924 -15.117 1.00 89.75 370 THR A N 1
ATOM 2903 C CA . THR A 1 370 ? 28.502 14.305 -14.253 1.00 89.75 370 THR A CA 1
ATOM 2904 C C . THR A 1 370 ? 27.178 14.032 -14.965 1.00 89.75 370 THR A C 1
ATOM 2906 O O . THR A 1 370 ? 26.690 14.820 -15.777 1.00 89.75 370 THR A O 1
ATOM 2909 N N . ASP A 1 371 ? 26.586 12.898 -14.616 1.00 88.75 371 ASP A N 1
ATOM 2910 C CA . ASP A 1 371 ? 25.217 12.472 -14.907 1.00 88.75 371 ASP A CA 1
ATOM 2911 C C . ASP A 1 371 ? 24.226 12.903 -13.808 1.00 88.75 371 ASP A C 1
ATOM 2913 O O . ASP A 1 371 ? 23.029 12.627 -13.879 1.00 88.75 371 ASP A O 1
ATOM 2917 N N . LYS A 1 372 ? 24.688 13.606 -12.769 1.00 90.69 372 LYS A N 1
ATOM 2918 C CA . LYS A 1 372 ? 23.878 13.950 -11.599 1.00 90.69 372 LYS A CA 1
ATOM 2919 C C . LYS A 1 372 ? 23.400 15.387 -11.662 1.00 90.69 372 LYS A C 1
ATOM 2921 O O . LYS A 1 372 ? 24.173 16.319 -11.885 1.00 90.69 372 LYS A O 1
ATOM 2926 N N . GLY A 1 373 ? 22.116 15.576 -11.379 1.00 91.75 373 GLY A N 1
ATOM 2927 C CA . GLY A 1 373 ? 21.452 16.873 -11.423 1.00 91.75 373 GLY A CA 1
ATOM 2928 C C . GLY A 1 373 ? 20.846 17.282 -10.087 1.00 91.75 373 GLY A C 1
ATOM 2929 O O . GLY A 1 373 ? 20.540 16.456 -9.224 1.00 91.75 373 GLY A O 1
ATOM 2930 N N . THR A 1 374 ? 20.655 18.584 -9.915 1.00 94.19 374 THR A N 1
ATOM 2931 C CA . THR A 1 374 ? 19.730 19.157 -8.938 1.00 94.19 374 THR A CA 1
ATOM 2932 C C . THR A 1 374 ? 18.661 19.925 -9.694 1.00 94.19 374 THR A C 1
ATOM 2934 O O . THR A 1 374 ? 18.980 20.884 -10.397 1.00 94.19 374 THR A O 1
ATOM 2937 N N . ILE A 1 375 ? 17.402 19.537 -9.524 1.00 93.44 375 ILE A N 1
ATOM 2938 C CA . ILE A 1 375 ? 16.256 20.310 -9.985 1.00 93.44 375 ILE A CA 1
ATOM 2939 C C . ILE A 1 375 ? 15.910 21.337 -8.907 1.00 93.44 375 ILE A C 1
ATOM 2941 O O . ILE A 1 375 ? 15.736 21.001 -7.732 1.00 93.44 375 ILE A O 1
ATOM 2945 N N . HIS A 1 376 ? 15.831 22.604 -9.300 1.00 95.06 376 HIS A N 1
ATOM 2946 C CA . HIS A 1 376 ? 15.441 23.713 -8.438 1.00 95.06 376 HIS A CA 1
ATOM 2947 C C . HIS A 1 376 ? 14.063 24.234 -8.840 1.00 95.06 376 HIS A C 1
ATOM 2949 O O . HIS A 1 376 ? 13.933 24.926 -9.851 1.00 95.06 376 HIS A O 1
ATOM 2955 N N . TYR A 1 377 ? 13.059 23.967 -8.011 1.00 92.25 377 TYR A N 1
ATOM 2956 C CA . TYR A 1 377 ? 11.675 24.337 -8.274 1.00 92.25 377 TYR A CA 1
ATOM 2957 C C . TYR A 1 377 ? 11.344 25.753 -7.801 1.00 92.25 377 TYR A C 1
ATOM 2959 O O . TYR A 1 377 ? 11.789 26.207 -6.742 1.00 92.25 377 TYR A O 1
ATOM 2967 N N . SER A 1 378 ? 10.512 26.460 -8.567 1.00 91.69 378 SER A N 1
ATOM 2968 C CA . SER A 1 378 ? 9.922 27.728 -8.134 1.00 91.69 378 SER A CA 1
ATOM 2969 C C . SER A 1 378 ? 8.626 28.048 -8.880 1.00 91.69 378 SER A C 1
ATOM 2971 O O . SER A 1 378 ? 8.353 27.472 -9.932 1.00 91.69 378 SER A O 1
ATOM 2973 N N . LYS A 1 379 ? 7.855 29.022 -8.375 1.00 89.69 379 LYS A N 1
ATOM 2974 C CA . LYS A 1 379 ? 6.646 29.540 -9.046 1.00 89.69 379 LYS A CA 1
ATOM 2975 C C . LYS A 1 379 ? 6.921 30.105 -10.444 1.00 89.69 379 LYS A C 1
ATOM 2977 O O . LYS A 1 379 ? 6.063 30.027 -11.317 1.00 89.69 379 LYS A O 1
ATOM 2982 N N . SER A 1 380 ? 8.108 30.683 -10.651 1.00 89.44 380 SER A N 1
ATOM 2983 C CA . SER A 1 380 ? 8.494 31.338 -11.907 1.00 89.44 380 SER A CA 1
ATOM 2984 C C . SER A 1 380 ? 9.128 30.383 -12.928 1.00 89.44 380 SER A C 1
ATOM 2986 O O . SER A 1 380 ? 9.625 30.852 -13.947 1.00 89.44 380 SER A O 1
ATOM 2988 N N . GLY A 1 381 ? 9.188 29.081 -12.631 1.00 86.25 381 GLY A N 1
ATOM 2989 C CA . GLY A 1 381 ? 9.853 28.068 -13.453 1.00 86.25 381 GLY A CA 1
ATOM 2990 C C . GLY A 1 381 ? 11.067 27.433 -12.773 1.00 86.25 381 GLY A C 1
ATOM 2991 O O . GLY A 1 381 ? 11.550 27.895 -11.728 1.00 86.25 381 GLY A O 1
ATOM 2992 N N . THR A 1 382 ? 11.532 26.342 -13.363 1.00 93.81 382 THR A N 1
ATOM 2993 C CA . THR A 1 382 ? 12.538 25.432 -12.809 1.00 93.81 382 THR A CA 1
ATOM 2994 C C . THR A 1 382 ? 13.881 25.586 -13.524 1.00 93.81 382 THR A C 1
ATOM 2996 O O . THR A 1 382 ? 13.960 26.175 -14.593 1.00 93.81 382 THR A O 1
ATOM 2999 N N . HIS A 1 383 ? 14.976 25.144 -12.911 1.00 95.06 383 HIS A N 1
ATOM 3000 C CA . HIS A 1 383 ? 16.255 24.998 -13.613 1.00 95.06 383 HIS A CA 1
ATOM 3001 C C . HIS A 1 383 ? 16.998 23.762 -13.111 1.00 95.06 383 HIS A C 1
ATOM 3003 O O . HIS A 1 383 ? 16.865 23.373 -11.944 1.00 95.06 383 HIS A O 1
ATOM 3009 N N . LEU A 1 384 ? 17.772 23.162 -14.010 1.00 94.94 384 LEU A N 1
ATOM 3010 C CA . LEU A 1 384 ? 18.596 21.986 -13.778 1.00 94.94 384 LEU A CA 1
ATOM 3011 C C . LEU A 1 384 ? 20.061 22.400 -13.632 1.00 94.94 384 LEU A C 1
ATOM 3013 O O . LEU A 1 384 ? 20.609 23.104 -14.482 1.00 94.94 384 LEU A O 1
ATOM 3017 N N . VAL A 1 385 ? 20.697 21.942 -12.554 1.00 94.06 385 VAL A N 1
ATOM 3018 C CA . VAL A 1 385 ? 22.098 22.250 -12.241 1.00 94.06 385 VAL A CA 1
ATOM 3019 C C . VAL A 1 385 ? 22.889 20.953 -12.057 1.00 94.06 385 VAL A C 1
ATOM 3021 O O . VAL A 1 385 ? 22.510 20.159 -11.191 1.00 94.06 385 VAL A O 1
ATOM 3024 N N . PRO A 1 386 ? 23.986 20.725 -12.802 1.00 93.69 386 PRO A N 1
ATOM 3025 C CA . PRO A 1 386 ? 24.878 19.589 -12.564 1.00 93.69 386 PRO A CA 1
ATOM 3026 C C . PRO A 1 386 ? 25.484 19.627 -11.161 1.00 93.69 386 PRO A C 1
ATOM 3028 O O . PRO A 1 386 ? 25.768 20.707 -10.632 1.00 93.69 386 PRO A O 1
ATOM 3031 N N . ARG A 1 387 ? 25.678 18.460 -10.544 1.00 90.56 387 ARG A N 1
ATOM 3032 C CA . ARG A 1 387 ? 26.216 18.351 -9.180 1.00 90.56 387 ARG A CA 1
ATOM 3033 C C . ARG A 1 387 ? 27.244 17.237 -9.043 1.00 90.56 387 ARG A C 1
ATOM 3035 O O . ARG A 1 387 ? 27.148 16.216 -9.710 1.00 90.56 387 ARG A O 1
ATOM 3042 N N . LYS A 1 388 ? 28.131 17.358 -8.057 1.00 83.56 388 LYS A N 1
ATOM 3043 C CA . LYS A 1 388 ? 28.981 16.242 -7.626 1.00 83.56 388 LYS A CA 1
ATOM 3044 C C . LYS A 1 388 ? 28.181 15.104 -6.986 1.00 83.56 388 LYS A C 1
ATOM 3046 O O . LYS A 1 388 ? 27.133 15.298 -6.352 1.00 83.56 388 LYS A O 1
ATOM 3051 N N . GLU A 1 389 ? 28.735 13.903 -7.082 1.00 66.81 389 GLU A N 1
ATOM 3052 C CA . GLU A 1 389 ? 28.368 12.780 -6.230 1.00 66.81 389 GLU A CA 1
ATOM 3053 C C . GLU A 1 389 ? 28.658 13.108 -4.757 1.00 66.81 389 GLU A C 1
ATOM 3055 O O . GLU A 1 389 ? 29.751 13.559 -4.406 1.00 66.81 389 GLU A O 1
ATOM 3060 N N . LYS A 1 390 ? 27.672 12.901 -3.877 1.00 56.16 390 LYS A N 1
ATOM 3061 C CA . LYS A 1 390 ? 27.922 12.959 -2.436 1.00 56.16 390 LYS A CA 1
ATOM 3062 C C . LYS A 1 390 ? 28.714 11.712 -2.051 1.00 56.16 390 LYS A C 1
ATOM 3064 O O . LYS A 1 390 ? 28.171 10.614 -2.124 1.00 56.16 390 LYS A O 1
ATOM 3069 N N . LYS A 1 391 ? 29.960 11.882 -1.602 1.00 35.78 391 LYS A N 1
ATOM 3070 C CA . LYS A 1 391 ? 30.610 10.853 -0.785 1.00 35.78 391 LYS A CA 1
ATOM 3071 C C . LYS A 1 391 ? 29.825 10.760 0.523 1.00 35.78 391 LYS A C 1
ATOM 3073 O O . LYS A 1 391 ? 29.647 11.771 1.201 1.00 35.78 391 LYS A O 1
ATOM 3078 N N . HIS A 1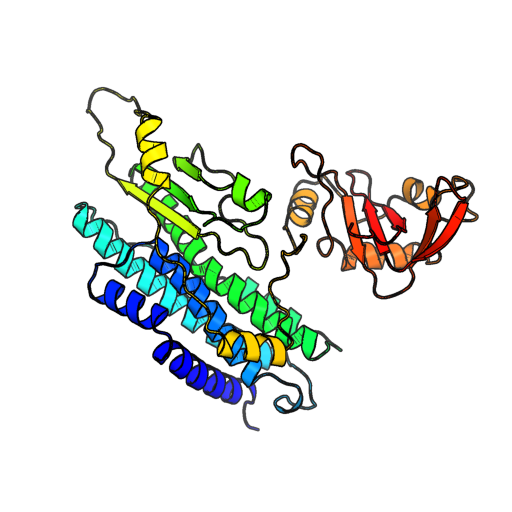 392 ? 29.270 9.587 0.800 1.00 31.17 392 HIS A N 1
ATOM 3079 C CA . HIS A 1 392 ? 28.751 9.265 2.122 1.00 31.17 392 HIS A CA 1
ATOM 3080 C C . HIS A 1 392 ? 29.965 8.938 2.998 1.00 31.17 392 HIS A C 1
ATOM 3082 O O . HIS A 1 392 ? 30.577 7.893 2.790 1.00 31.17 392 HIS A O 1
ATOM 3088 N N . ASP A 1 393 ? 30.318 9.852 3.902 1.00 27.06 393 ASP A N 1
ATOM 3089 C CA . ASP A 1 393 ? 31.169 9.564 5.064 1.00 27.06 393 ASP A CA 1
ATOM 3090 C C . ASP A 1 393 ? 30.281 9.222 6.269 1.00 27.06 393 ASP A C 1
ATOM 3092 O O . ASP A 1 393 ? 29.239 9.908 6.444 1.00 27.06 393 ASP A O 1
#

Mean predicted aligned error: 16.24 Å

Secondary structure (DSSP, 8-state):
---HHHHHHHHHHHHHHHHHHH-HHHHHHHHHHHTT---HHHHHHHHHHHHHHHHHHHHHH-SGGGSGGG---HHHHHHHHHHHHHHHHHHHHHHHHHHHHHHHHHHT---PPPPPPP-HHHHHHHHHHHT-TT--HHHHHHHHHHHHHHHHHHHHHHHHHHHHHHHHHTT-EEEEEEE--SSS-HHHHHT-EEEEETTT--TTTT---TT---EEEEEEE-----TT---PPPPPHHHHHHGGG--PPPP---HHHHHHHHHTT--------S-S--SHHHHHHHTTS---SB-HHHHHTTBTTSTT--TTS-EESS-HHHHHHHHHHHTTTSEEEE-TTS-EEEEEEEE-SS--EEEE-TTT--EEEESEEEEE--TT-BEEEE-------

Sequence (393 aa):
MADIGAELLEKIRAYFKKKCQGDAYIQSVLGKVAAGTAQMEEISLLSQSIGFRASQAISEFVNVAALPDGKMYYNIADTILSGVLKDNYEIINSAAAECQRALDRKMGINIEPQRAPYPAERVQAVAGAASAPDISEEKMVRRMTSTTENITRSFYDDYVETNVKYRSEAGLECFIIRSDHGGCCKWCAALAGKYRYPEEVPKDVYRRHDNCTCTVTYISGRKAQDVWSKTSRELPAEERERMKQIGFKKPTISAEEREQMLIAGMKKPQRLDIAVKSGIIEDEIRKGNIKLDINHEKQAKHIKGCPEYIDGRSYLTISEDKAQKIINEKSGTGSLVYDRKGLWKNKELIDCDEIIGVDINKSTREETSTDKGTIHYSKSGTHLVPRKEKKHD

Nearest PDB structures (foldseek):
  5q0x-assembly1_A  TM=2.918E-01  e=6.373E-02  Homo sapiens

Foldseek 3Di:
DDPLLVVLLVQLVVQLVVVCVVAPLNVVQVVCLVVLNHDLVSLLQNLLVSLQSSLVSLLVQQALVSDVVSAQDLVSLLSNQVSSLVVLLCVSQVSNQSNVVSVCVVQVHDDRQDFFDQPSVLSSVLSCQLRDPPDDRLSNSCSSRQVSSVSSSVRSVSSQVRRQVVLVVVVWWKKKAKFQLPLFDPVSVVLGFIATPPPRHDPCNSPDFRPRPMGIHMDIHHDPDDVPDPDDDDDDPVVRVVVNPPDDDRDDDDPVNVVVCVVSVNDDPDSDPDDAFRCVQVVCVVVLFWDLAADPLVALCQDPPRPNPDPQFWHFPDDPVVQSVCSVVFPRGFGFDADPVRHTQQKGKGAAPDFGTWGADNPPRDTDTGRIWMWHIGSSHIYIGGDDDDDDD